Protein AF-A0A9P8RND8-F1 (afdb_monomer_lite)

Structure (mmCIF, N/CA/C/O backbone):
data_AF-A0A9P8RND8-F1
#
_entry.id   AF-A0A9P8RND8-F1
#
loop_
_atom_site.group_PDB
_atom_site.id
_atom_site.type_symbol
_atom_site.label_atom_id
_atom_site.label_alt_id
_atom_site.label_comp_id
_atom_site.label_asym_id
_atom_site.label_entity_id
_atom_site.label_seq_id
_atom_site.pdbx_PDB_ins_code
_atom_site.Cartn_x
_atom_site.Cartn_y
_atom_site.Cartn_z
_atom_site.occupancy
_atom_site.B_iso_or_equiv
_atom_site.auth_seq_id
_atom_site.auth_comp_id
_atom_site.auth_asym_id
_atom_site.auth_atom_id
_atom_site.pdbx_PDB_model_num
ATOM 1 N N . MET A 1 1 ? 2.361 -5.547 -26.116 1.00 40.16 1 MET A N 1
ATOM 2 C CA . MET A 1 1 ? 1.973 -6.907 -25.664 1.00 40.16 1 MET A CA 1
ATOM 3 C C . MET A 1 1 ? 3.181 -7.736 -25.244 1.00 40.16 1 MET A C 1
ATOM 5 O O . MET A 1 1 ? 3.065 -8.453 -24.264 1.00 40.16 1 MET A O 1
ATOM 9 N N . GLU A 1 2 ? 4.334 -7.624 -25.912 1.00 39.03 2 GLU A N 1
ATOM 10 C CA . GLU A 1 2 ? 5.524 -8.427 -25.577 1.00 39.03 2 GLU A CA 1
ATOM 11 C C . GLU A 1 2 ? 6.177 -8.066 -24.222 1.00 39.03 2 GLU A C 1
ATOM 13 O O . GLU A 1 2 ? 6.621 -8.954 -23.497 1.00 39.03 2 GLU A O 1
ATOM 18 N N . GLU A 1 3 ? 6.164 -6.788 -23.818 1.00 50.91 3 GLU A N 1
ATOM 19 C CA . GLU A 1 3 ? 6.659 -6.356 -22.494 1.00 50.91 3 GLU A CA 1
ATOM 20 C C . GLU A 1 3 ? 5.817 -6.893 -21.328 1.00 50.91 3 GLU A C 1
ATOM 22 O O . GLU A 1 3 ? 6.368 -7.287 -20.300 1.00 50.91 3 GLU A O 1
ATOM 27 N N . VAL A 1 4 ? 4.496 -7.004 -21.520 1.00 58.81 4 VAL A N 1
ATOM 28 C CA . VAL A 1 4 ? 3.569 -7.561 -20.520 1.00 58.81 4 VAL A CA 1
ATOM 29 C C . VAL A 1 4 ? 3.911 -9.023 -20.223 1.00 58.81 4 VAL A C 1
ATOM 31 O O . VAL A 1 4 ? 3.942 -9.424 -19.067 1.00 58.81 4 VAL A O 1
ATOM 34 N N . GLY A 1 5 ? 4.289 -9.808 -21.240 1.00 72.31 5 GLY A N 1
ATOM 35 C CA . GLY A 1 5 ? 4.706 -11.200 -21.037 1.00 72.31 5 GLY A CA 1
ATOM 36 C C . GLY A 1 5 ? 5.997 -11.347 -20.220 1.00 72.31 5 GLY A C 1
ATOM 37 O O . GLY A 1 5 ? 6.128 -12.287 -19.434 1.00 72.31 5 GLY A O 1
ATOM 38 N N . LYS A 1 6 ? 6.950 -10.414 -20.369 1.00 80.62 6 LYS A N 1
ATOM 39 C CA . LYS A 1 6 ? 8.232 -10.447 -19.642 1.00 80.62 6 LYS A CA 1
ATOM 40 C C . LYS A 1 6 ? 8.060 -10.052 -18.175 1.00 80.62 6 LYS A C 1
ATOM 42 O O . LYS A 1 6 ? 8.626 -10.718 -17.306 1.00 80.62 6 LYS A O 1
ATOM 47 N N . LEU A 1 7 ? 7.266 -9.016 -17.897 1.00 88.88 7 LEU A N 1
ATOM 48 C CA . LEU A 1 7 ? 6.947 -8.611 -16.527 1.00 88.88 7 LEU A CA 1
ATOM 49 C C . LEU A 1 7 ? 6.128 -9.687 -15.800 1.00 88.88 7 LEU A C 1
ATOM 51 O O . LEU A 1 7 ? 6.480 -10.057 -14.683 1.00 88.88 7 LEU A O 1
ATOM 55 N N . ASP A 1 8 ? 5.110 -10.256 -16.447 1.00 91.00 8 ASP A N 1
ATOM 56 C CA . ASP A 1 8 ? 4.291 -11.328 -15.869 1.00 91.00 8 ASP A CA 1
ATOM 57 C C . ASP A 1 8 ? 5.139 -12.539 -15.468 1.00 91.00 8 ASP A C 1
ATOM 59 O O . ASP A 1 8 ? 4.979 -13.094 -14.378 1.00 91.00 8 ASP A O 1
ATOM 63 N N . LEU A 1 9 ? 6.069 -12.952 -16.336 1.00 92.06 9 LEU A N 1
ATOM 64 C CA . LEU A 1 9 ? 6.964 -14.069 -16.053 1.00 92.06 9 LEU A CA 1
ATOM 65 C C . LEU A 1 9 ? 7.898 -13.763 -14.879 1.00 92.06 9 LEU A C 1
ATOM 67 O O . LEU A 1 9 ? 8.128 -14.643 -14.046 1.00 92.06 9 LEU A O 1
ATOM 71 N N . TYR A 1 10 ? 8.418 -12.535 -14.807 1.00 93.56 10 TYR A N 1
ATOM 72 C CA . TYR A 1 10 ? 9.229 -12.071 -13.684 1.00 93.56 10 TYR A CA 1
ATOM 73 C C . TYR A 1 10 ? 8.437 -12.135 -12.376 1.00 93.56 10 TYR A C 1
ATOM 75 O O . TYR A 1 10 ? 8.839 -12.848 -11.459 1.00 93.56 10 TYR A O 1
ATOM 83 N N . LEU A 1 11 ? 7.275 -11.476 -12.317 1.00 95.25 11 LEU A N 1
ATOM 84 C CA . LEU A 1 11 ? 6.427 -11.430 -11.125 1.00 95.25 11 LEU A CA 1
ATOM 85 C C . LEU A 1 11 ? 5.995 -12.830 -10.689 1.00 95.25 11 LEU A C 1
ATOM 87 O O . LEU A 1 11 ? 6.117 -13.179 -9.518 1.00 95.25 11 LEU A O 1
ATOM 91 N N . ARG A 1 12 ? 5.568 -13.674 -11.635 1.00 94.62 12 ARG A N 1
ATOM 92 C CA . ARG A 1 12 ? 5.154 -15.052 -11.353 1.00 94.62 12 ARG A CA 1
ATOM 93 C C . ARG A 1 12 ? 6.295 -15.886 -10.771 1.00 94.62 12 ARG A C 1
ATOM 95 O O . ARG A 1 12 ? 6.061 -16.649 -9.837 1.00 94.62 12 ARG A O 1
ATOM 102 N N . ARG A 1 13 ? 7.514 -15.775 -11.314 1.00 94.00 13 ARG A N 1
ATOM 103 C CA . ARG A 1 13 ? 8.692 -16.501 -10.803 1.00 94.00 13 ARG A CA 1
ATOM 104 C C . ARG A 1 13 ? 9.105 -15.986 -9.430 1.00 94.00 13 ARG A C 1
ATOM 106 O O . ARG A 1 13 ? 9.268 -16.795 -8.522 1.00 94.00 13 ARG A O 1
ATOM 113 N N . SER A 1 14 ? 9.219 -14.670 -9.273 1.00 95.12 14 SER A N 1
ATOM 114 C CA . SER A 1 14 ? 9.580 -14.031 -8.007 1.00 95.12 14 SER A CA 1
ATOM 115 C C . SER A 1 14 ? 8.581 -14.391 -6.911 1.00 95.12 14 SER A C 1
ATOM 117 O O . SER A 1 14 ? 8.977 -14.896 -5.864 1.00 95.12 14 SER A O 1
ATOM 119 N N . PHE A 1 15 ? 7.280 -14.250 -7.172 1.00 96.00 15 PHE A N 1
ATOM 120 C CA . PHE A 1 15 ? 6.248 -14.583 -6.197 1.00 96.00 15 PHE A CA 1
ATOM 121 C C . PHE A 1 15 ? 6.209 -16.082 -5.876 1.00 96.00 15 PHE A C 1
ATOM 123 O O . PHE A 1 15 ? 6.135 -16.448 -4.708 1.00 96.00 15 PHE A O 1
ATOM 130 N N . SER A 1 16 ? 6.349 -16.964 -6.873 1.00 94.06 16 SER A N 1
ATOM 131 C CA . SER A 1 16 ? 6.461 -18.416 -6.650 1.00 94.06 16 SER A CA 1
ATOM 132 C C . SER A 1 16 ? 7.637 -18.772 -5.731 1.00 94.06 16 SER A C 1
ATOM 134 O O . SER A 1 16 ? 7.482 -19.560 -4.798 1.00 94.06 16 SER A O 1
ATOM 136 N N . LEU A 1 17 ? 8.803 -18.150 -5.935 1.00 93.50 17 LEU A N 1
ATOM 137 C CA . LEU A 1 17 ? 9.964 -18.331 -5.061 1.00 93.50 17 LEU A CA 1
ATOM 138 C C . LEU A 1 17 ? 9.707 -17.802 -3.650 1.00 93.50 17 LEU A C 1
ATOM 140 O O . LEU A 1 17 ? 10.094 -18.466 -2.691 1.00 93.50 17 LEU A O 1
ATOM 144 N N . ILE A 1 18 ? 9.013 -16.667 -3.510 1.00 94.25 18 ILE A N 1
ATOM 145 C CA . ILE A 1 18 ? 8.622 -16.138 -2.199 1.00 94.25 18 ILE A CA 1
ATOM 146 C C . ILE A 1 18 ? 7.768 -17.165 -1.445 1.00 94.25 18 ILE A C 1
ATOM 148 O O . ILE A 1 18 ? 8.071 -17.498 -0.298 1.00 94.25 18 ILE A O 1
ATOM 152 N N . GLN A 1 19 ? 6.760 -17.732 -2.116 1.00 91.19 19 GLN A N 1
ATOM 153 C CA . GLN A 1 19 ? 5.877 -18.742 -1.530 1.00 91.19 19 GLN A CA 1
ATOM 154 C C . GLN A 1 19 ? 6.627 -20.015 -1.123 1.00 91.19 19 GLN A C 1
ATOM 156 O O . GLN A 1 19 ? 6.417 -20.523 -0.027 1.00 91.19 19 GLN A O 1
ATOM 161 N N . ARG A 1 20 ? 7.528 -20.515 -1.975 1.00 89.38 20 ARG A N 1
ATOM 162 C CA . ARG A 1 20 ? 8.243 -21.778 -1.729 1.00 89.38 20 ARG A CA 1
ATOM 163 C C . ARG A 1 20 ? 9.379 -21.650 -0.722 1.00 89.38 20 ARG A C 1
ATOM 165 O O . ARG A 1 20 ? 9.679 -22.617 -0.030 1.00 89.38 20 ARG A O 1
ATOM 172 N N . ARG A 1 21 ? 10.062 -20.501 -0.682 1.00 89.94 21 ARG A N 1
ATOM 173 C CA . ARG A 1 21 ? 11.278 -20.325 0.124 1.00 89.94 21 ARG A CA 1
ATOM 174 C C . ARG A 1 21 ? 11.005 -19.736 1.497 1.00 89.94 21 ARG A C 1
ATOM 176 O O . ARG A 1 21 ? 11.613 -20.195 2.457 1.00 89.94 21 ARG A O 1
ATOM 183 N N . PHE A 1 22 ? 10.147 -18.721 1.572 1.00 89.56 22 PHE A N 1
ATOM 184 C CA . PHE A 1 22 ? 9.835 -18.042 2.831 1.00 89.56 22 PHE A CA 1
ATOM 185 C C . PHE A 1 22 ? 8.552 -18.561 3.469 1.00 89.56 22 PHE A C 1
ATOM 187 O O . PHE A 1 22 ? 8.406 -18.430 4.677 1.00 89.56 22 PHE A O 1
ATOM 194 N N . TYR A 1 23 ? 7.652 -19.150 2.673 1.00 89.69 23 TYR A N 1
ATOM 195 C CA . TYR A 1 23 ? 6.396 -19.735 3.142 1.00 89.69 23 TYR A CA 1
ATOM 196 C C . TYR A 1 23 ? 5.621 -18.813 4.105 1.00 89.69 23 TYR A C 1
ATOM 198 O O . TYR A 1 23 ? 5.335 -19.194 5.239 1.00 89.69 23 TYR A O 1
ATOM 206 N N . PRO A 1 24 ? 5.308 -17.570 3.690 1.00 91.56 24 PRO A N 1
ATOM 207 C CA . PRO A 1 24 ? 4.728 -16.587 4.596 1.00 91.56 24 PRO A CA 1
ATOM 208 C C . PRO A 1 24 ? 3.335 -17.016 5.070 1.00 91.56 24 PRO A C 1
ATOM 210 O O . PRO A 1 24 ? 2.528 -17.519 4.275 1.00 91.56 24 PRO A O 1
ATOM 213 N N . ASP A 1 25 ? 3.037 -16.756 6.344 1.00 90.31 25 ASP A N 1
ATOM 214 C CA . ASP A 1 25 ? 1.708 -16.965 6.929 1.00 90.31 25 ASP A CA 1
ATOM 215 C C . ASP A 1 25 ? 0.696 -15.942 6.408 1.00 90.31 25 ASP A C 1
ATOM 217 O O . ASP A 1 25 ? -0.482 -16.248 6.242 1.00 90.31 25 ASP A O 1
ATOM 221 N N . THR A 1 26 ? 1.127 -14.711 6.124 1.00 93.94 26 THR A N 1
ATOM 222 C CA . THR A 1 26 ? 0.271 -13.685 5.520 1.00 93.94 26 THR A CA 1
ATOM 223 C C . THR A 1 26 ? 1.032 -12.841 4.504 1.00 93.94 26 THR A C 1
ATOM 225 O O . THR A 1 26 ? 2.199 -12.517 4.708 1.00 93.94 26 THR A O 1
ATOM 228 N N . VAL A 1 27 ? 0.366 -12.481 3.406 1.00 96.25 27 VAL A N 1
ATOM 229 C CA . VAL A 1 27 ? 0.853 -11.523 2.403 1.00 96.25 27 VAL A CA 1
ATOM 230 C C . VAL A 1 27 ? -0.148 -10.380 2.279 1.00 96.25 27 VAL A C 1
ATOM 232 O O . VAL A 1 27 ? -1.317 -10.629 1.988 1.00 96.25 27 VAL A O 1
ATOM 235 N N . TYR A 1 28 ? 0.327 -9.147 2.453 1.00 97.31 28 TYR A N 1
ATOM 236 C CA . TYR A 1 28 ? -0.417 -7.922 2.154 1.00 97.31 28 TYR A CA 1
ATOM 237 C C . TYR A 1 28 ? 0.102 -7.278 0.870 1.00 97.31 28 TYR A C 1
ATOM 239 O O . TYR A 1 28 ? 1.312 -7.209 0.655 1.00 97.31 28 TYR A O 1
ATOM 247 N N . PHE A 1 29 ? -0.817 -6.774 0.052 1.00 97.94 29 PHE A N 1
ATOM 248 C CA . PHE A 1 29 ? -0.529 -5.816 -1.012 1.00 97.94 29 PHE A CA 1
ATOM 249 C C . PHE A 1 29 ? -0.941 -4.423 -0.534 1.00 97.94 29 PHE A C 1
ATOM 251 O O . PHE A 1 29 ? -2.002 -4.278 0.073 1.00 97.94 29 PHE A O 1
ATOM 258 N N . LEU A 1 30 ? -0.104 -3.420 -0.795 1.00 97.62 30 LEU A N 1
ATOM 259 C CA . LEU A 1 30 ? -0.298 -2.043 -0.330 1.00 97.62 30 LEU A CA 1
ATOM 260 C C . LEU A 1 30 ? -0.742 -1.123 -1.475 1.00 97.62 30 LEU A C 1
ATOM 262 O O . LEU A 1 30 ? -0.163 -0.060 -1.669 1.00 97.62 30 LEU A O 1
ATOM 266 N N . GLY A 1 31 ? -1.743 -1.556 -2.242 1.00 96.75 31 GLY A N 1
ATOM 267 C CA . GLY A 1 31 ? -2.269 -0.826 -3.396 1.00 96.75 31 GLY A CA 1
ATOM 268 C C . GLY A 1 31 ? -1.477 -1.001 -4.689 1.00 96.75 31 GLY A C 1
ATOM 269 O O . GLY A 1 31 ? -0.541 -1.800 -4.769 1.00 96.75 31 GLY A O 1
ATOM 270 N N . ASP A 1 32 ? -1.930 -0.271 -5.705 1.00 96.56 32 ASP A N 1
ATOM 271 C CA . ASP A 1 32 ? -1.440 -0.257 -7.084 1.00 96.56 32 ASP A CA 1
ATOM 272 C C . ASP A 1 32 ? -1.267 -1.649 -7.684 1.00 96.56 32 ASP A C 1
ATOM 274 O O . ASP A 1 32 ? -0.232 -2.038 -8.236 1.00 96.56 32 ASP A O 1
ATOM 278 N N . LEU A 1 33 ? -2.348 -2.422 -7.599 1.00 95.81 33 LEU A N 1
ATOM 279 C CA . LEU A 1 33 ? -2.425 -3.744 -8.213 1.00 95.81 33 LEU A CA 1
ATOM 280 C C . LEU A 1 33 ? -2.452 -3.644 -9.743 1.00 95.81 33 LEU A C 1
ATOM 282 O O . LEU A 1 33 ? -1.993 -4.556 -10.444 1.00 95.81 33 LEU A O 1
ATOM 286 N N . PHE A 1 34 ? -2.984 -2.536 -10.262 1.00 93.94 34 PHE A N 1
ATOM 287 C CA . PHE A 1 34 ? -3.056 -2.216 -11.681 1.00 93.94 34 PHE A CA 1
ATOM 288 C C . PHE A 1 34 ? -2.508 -0.822 -11.953 1.00 93.94 34 PHE A C 1
ATOM 290 O O . PHE A 1 34 ? -2.951 0.123 -11.331 1.00 93.94 34 PHE A O 1
ATOM 297 N N . ASP A 1 35 ? -1.692 -0.665 -12.997 1.00 88.56 35 ASP A N 1
ATOM 298 C CA . ASP A 1 35 ? -1.199 0.649 -13.454 1.00 88.56 35 ASP A CA 1
ATOM 299 C C . ASP A 1 35 ? -2.301 1.541 -14.080 1.00 88.56 35 ASP A C 1
ATOM 301 O O . ASP A 1 35 ? -2.174 2.758 -14.168 1.00 88.56 35 ASP A O 1
ATOM 305 N N . GLY A 1 36 ? -3.414 0.947 -14.526 1.00 88.69 36 GLY A N 1
ATOM 306 C CA . GLY A 1 36 ? -4.517 1.662 -15.182 1.00 88.69 36 GLY A CA 1
ATOM 307 C C . GLY A 1 36 ? -5.900 1.328 -14.632 1.00 88.69 36 GLY A C 1
ATOM 308 O O . GLY A 1 36 ? -6.888 1.562 -15.327 1.00 88.69 36 GLY A O 1
ATOM 309 N N . GLY A 1 37 ? -5.991 0.757 -13.427 1.00 92.31 37 GLY A N 1
ATOM 310 C CA . GLY A 1 37 ? -7.252 0.305 -12.828 1.00 92.31 37 GLY A CA 1
ATOM 311 C C . GLY A 1 37 ? -8.334 1.389 -12.801 1.00 92.31 37 GLY A C 1
ATOM 312 O O . GLY A 1 37 ? -9.483 1.110 -13.166 1.00 92.31 37 GLY A O 1
ATOM 313 N N . ARG A 1 38 ? -7.936 2.633 -12.498 1.00 94.12 38 ARG A N 1
ATOM 314 C CA . ARG A 1 38 ? -8.810 3.817 -12.487 1.00 94.12 38 ARG A CA 1
ATOM 315 C C . ARG A 1 38 ? -9.301 4.254 -13.868 1.00 94.12 38 ARG A C 1
ATOM 317 O O . ARG A 1 38 ? -10.372 4.841 -14.001 1.00 94.12 38 ARG A O 1
ATOM 324 N N . GLU A 1 39 ? -8.517 3.959 -14.902 1.00 93.75 39 GLU A N 1
ATOM 325 C CA . GLU A 1 39 ? -8.725 4.458 -16.262 1.00 93.75 39 GLU A CA 1
ATOM 326 C C . GLU A 1 39 ? -9.682 3.574 -17.069 1.00 93.75 39 GLU A C 1
ATOM 328 O O . GLU A 1 39 ? -10.211 3.987 -18.101 1.00 93.75 39 GLU A O 1
ATOM 333 N N . TRP A 1 40 ? -9.892 2.322 -16.655 1.00 94.50 40 TRP A N 1
ATOM 334 C CA . TRP A 1 40 ? -10.695 1.369 -17.420 1.00 94.50 40 TRP A CA 1
ATOM 335 C C . TRP A 1 40 ? -12.162 1.431 -17.007 1.00 94.50 40 TRP A C 1
ATOM 337 O O . TRP A 1 40 ? -12.522 1.097 -15.873 1.00 94.50 40 TRP A O 1
ATOM 347 N N . ALA A 1 41 ? -13.007 1.801 -17.971 1.00 90.69 41 ALA A N 1
ATOM 348 C CA . ALA A 1 41 ? -14.443 1.999 -17.800 1.00 90.69 41 ALA A CA 1
ATOM 349 C C . ALA A 1 41 ? -15.146 0.796 -17.141 1.00 90.69 41 ALA A C 1
ATOM 351 O O . ALA A 1 41 ? -14.725 -0.357 -17.285 1.00 90.69 41 ALA A O 1
ATOM 352 N N . THR A 1 42 ? -16.227 1.071 -16.418 1.00 92.56 42 THR A N 1
ATOM 353 C CA . THR A 1 42 ? -17.148 0.055 -15.879 1.00 92.56 42 THR A CA 1
ATOM 354 C C . THR A 1 42 ? -18.385 -0.043 -16.776 1.00 92.56 42 THR A C 1
ATOM 356 O O . THR A 1 42 ? -18.441 0.597 -17.826 1.00 92.56 42 THR A O 1
ATOM 359 N N . TYR A 1 43 ? -19.395 -0.821 -16.381 1.00 89.00 43 TYR A N 1
ATOM 360 C CA . TYR A 1 43 ? -20.690 -0.802 -17.066 1.00 89.00 43 TYR A CA 1
ATOM 361 C C . TYR A 1 43 ? -21.401 0.562 -16.951 1.00 89.00 43 TYR A C 1
ATOM 363 O O . TYR A 1 43 ? -22.197 0.925 -17.813 1.00 89.00 43 TYR A O 1
ATOM 371 N N . THR A 1 44 ? -21.111 1.328 -15.894 1.00 91.50 44 THR A N 1
ATOM 372 C CA . THR A 1 44 ? -21.807 2.578 -15.544 1.00 91.50 44 THR A CA 1
ATOM 373 C C . THR A 1 44 ? -20.913 3.817 -15.597 1.00 91.50 44 THR A C 1
ATOM 375 O O . THR A 1 44 ? -21.382 4.920 -15.329 1.00 91.50 44 THR A O 1
ATOM 378 N N . SER A 1 45 ? -19.636 3.669 -15.952 1.00 92.31 45 SER A N 1
ATOM 379 C CA . SER A 1 45 ? -18.670 4.767 -15.977 1.00 92.31 45 SER A CA 1
ATOM 380 C C . SER A 1 45 ? -17.792 4.731 -17.220 1.00 92.31 45 SER A C 1
ATOM 382 O O . SER A 1 45 ? -17.605 3.683 -17.832 1.00 92.31 45 SER A O 1
ATOM 384 N N . VAL A 1 46 ? -17.233 5.881 -17.595 1.00 90.81 46 VAL A N 1
ATOM 385 C CA . VAL A 1 46 ? -16.358 6.035 -18.763 1.00 90.81 46 VAL A CA 1
ATOM 386 C C . VAL A 1 46 ? -15.098 6.767 -18.334 1.00 90.81 46 VAL A C 1
ATOM 388 O O . VAL A 1 46 ? -15.168 7.712 -17.555 1.00 90.81 46 VAL A O 1
ATOM 391 N N . SER A 1 47 ? -13.952 6.368 -18.890 1.00 91.56 47 SER A N 1
ATOM 392 C CA . SER A 1 47 ? -12.696 7.087 -18.680 1.00 91.56 47 SER A CA 1
ATOM 393 C C . SER A 1 47 ? -12.836 8.587 -18.990 1.00 91.56 47 SER A C 1
ATOM 395 O O . SER A 1 47 ? -13.261 8.928 -20.110 1.00 91.56 47 SER A O 1
ATOM 397 N N . PRO A 1 48 ? -12.409 9.484 -18.081 1.00 86.62 48 PRO A N 1
ATOM 398 C CA . PRO A 1 48 ? -12.335 10.912 -18.373 1.00 86.62 48 PRO A CA 1
ATOM 399 C C . PRO A 1 48 ? -11.314 11.190 -19.487 1.00 86.62 48 PRO A C 1
ATOM 401 O O . PRO A 1 48 ? -11.531 12.030 -20.365 1.00 86.62 48 PRO A O 1
ATOM 404 N N . GLU A 1 49 ? -10.230 10.416 -19.535 1.00 88.94 49 GLU A N 1
ATOM 405 C CA . GLU A 1 49 ? -9.181 10.570 -20.531 1.00 88.94 49 GLU A CA 1
ATOM 406 C C . GLU A 1 49 ? -9.524 9.876 -21.854 1.00 88.94 49 GLU A C 1
ATOM 408 O O . GLU A 1 49 ? -9.765 8.663 -21.916 1.00 88.94 49 GLU A O 1
ATOM 413 N N . LYS A 1 50 ? -9.454 10.636 -22.957 1.00 91.81 50 LYS A N 1
ATOM 414 C CA . LYS A 1 50 ? -9.752 10.156 -24.321 1.00 91.81 50 LYS A CA 1
ATOM 415 C C . LYS A 1 50 ? -8.940 8.915 -24.710 1.00 91.81 50 LYS A C 1
ATOM 417 O O . LYS A 1 50 ? -9.488 8.013 -25.339 1.00 91.81 50 LYS A O 1
ATOM 422 N N . ARG A 1 51 ? -7.661 8.845 -24.314 1.00 93.25 51 ARG A N 1
ATOM 423 C CA . ARG A 1 51 ? -6.753 7.726 -24.637 1.00 93.25 51 ARG A CA 1
ATOM 424 C C . ARG A 1 51 ? -7.213 6.384 -24.060 1.00 93.25 51 ARG A C 1
ATOM 426 O O . ARG A 1 51 ? -6.916 5.346 -24.653 1.00 93.25 51 ARG A O 1
ATOM 433 N N . TYR A 1 52 ? -7.956 6.400 -22.951 1.00 92.88 52 TYR A N 1
ATOM 434 C CA . TYR A 1 52 ? -8.387 5.183 -22.266 1.00 92.88 52 TYR A CA 1
ATOM 435 C C . TYR A 1 52 ? -9.843 4.793 -22.527 1.00 92.88 52 TYR A C 1
ATOM 437 O O . TYR A 1 52 ? -10.230 3.683 -22.184 1.00 92.88 52 TYR A O 1
ATOM 445 N N . LYS A 1 53 ? -10.627 5.609 -23.248 1.00 92.75 53 LYS A N 1
ATOM 446 C CA . LYS A 1 53 ? -12.034 5.298 -23.586 1.00 92.75 53 LYS A CA 1
ATOM 447 C C . LYS A 1 53 ? -12.238 3.980 -24.343 1.00 92.75 53 LYS A C 1
ATOM 449 O O . LYS A 1 53 ? -13.335 3.435 -24.332 1.00 92.75 53 LYS A O 1
ATOM 454 N N . ARG A 1 54 ? -11.194 3.456 -24.996 1.00 92.69 54 ARG A N 1
ATOM 455 C CA . ARG A 1 54 ? -11.216 2.143 -25.668 1.00 92.69 54 ARG A CA 1
ATOM 456 C C . ARG A 1 54 ? -11.155 0.949 -24.705 1.00 92.69 54 ARG A C 1
ATOM 458 O O . ARG A 1 54 ? -11.396 -0.178 -25.128 1.00 92.69 54 ARG A O 1
ATOM 465 N N . TYR A 1 55 ? -10.777 1.173 -23.449 1.00 93.69 55 TYR A N 1
ATOM 466 C CA . TYR A 1 55 ? -10.667 0.145 -22.423 1.00 93.69 55 TYR A CA 1
ATOM 467 C C . TYR A 1 55 ? -11.877 0.222 -21.497 1.00 93.69 55 TYR A C 1
ATOM 469 O O . TYR A 1 55 ? -12.161 1.262 -20.909 1.00 93.69 55 TYR A O 1
ATOM 477 N N . GLY A 1 56 ? -12.579 -0.897 -21.360 1.00 92.94 56 GLY A N 1
ATOM 478 C CA . GLY A 1 56 ? -13.721 -1.010 -20.460 1.00 92.94 56 GLY A CA 1
ATOM 479 C C . GLY A 1 56 ? -13.670 -2.270 -19.621 1.00 92.94 56 GLY A C 1
ATOM 480 O O . GLY A 1 56 ? -12.624 -2.906 -19.491 1.00 92.94 56 GLY A O 1
ATOM 481 N N . GLU A 1 57 ? -14.823 -2.660 -19.096 1.00 93.44 57 GLU A N 1
ATOM 482 C CA . GLU A 1 57 ? -14.942 -3.717 -18.095 1.00 93.44 57 GLU A CA 1
ATOM 483 C C . GLU A 1 57 ? -14.302 -5.039 -18.534 1.00 93.44 57 GLU A C 1
ATOM 485 O O . GLU A 1 57 ? -13.542 -5.641 -17.784 1.00 93.44 57 GLU A O 1
ATOM 490 N N . LYS A 1 58 ? -14.502 -5.453 -19.792 1.00 94.62 58 LYS A N 1
ATOM 491 C CA . LYS A 1 58 ? -13.873 -6.670 -20.341 1.00 94.62 58 LYS A CA 1
ATOM 492 C C . LYS A 1 58 ? -12.345 -6.626 -20.302 1.00 94.62 58 LYS A C 1
ATOM 494 O O . LYS A 1 58 ? -11.705 -7.666 -20.161 1.00 94.62 58 LYS A O 1
ATOM 499 N N . PHE A 1 59 ? -11.753 -5.444 -20.482 1.00 95.25 59 PHE A N 1
ATOM 500 C CA . PHE A 1 59 ? -10.310 -5.278 -20.364 1.00 95.25 59 PHE A CA 1
ATOM 501 C C . PHE A 1 59 ? -9.891 -5.435 -18.904 1.00 95.25 59 PHE A C 1
ATOM 503 O O . PHE A 1 59 ? -9.041 -6.273 -18.624 1.00 95.25 59 PHE A O 1
ATOM 510 N N . TRP A 1 60 ? -10.558 -4.729 -17.988 1.00 95.56 60 TRP A N 1
ATOM 511 C CA . TRP A 1 60 ? -10.293 -4.834 -16.553 1.00 95.56 60 TRP A CA 1
ATOM 512 C C . TRP A 1 60 ? -10.422 -6.279 -16.042 1.00 95.56 60 TRP A C 1
ATOM 514 O O . TRP A 1 60 ? -9.510 -6.770 -15.391 1.00 95.56 60 TRP A O 1
ATOM 524 N N . LEU A 1 61 ? -11.471 -7.020 -16.424 1.00 96.25 61 LEU A N 1
ATOM 525 C CA . LEU A 1 61 ? -11.667 -8.423 -16.020 1.00 96.25 61 LEU A CA 1
ATOM 526 C C . LEU A 1 61 ? -10.543 -9.351 -16.497 1.00 96.25 61 LEU A C 1
ATOM 528 O O . LEU A 1 61 ? -10.162 -10.294 -15.801 1.00 96.25 61 LEU A O 1
ATOM 532 N N . ARG A 1 62 ? -9.986 -9.092 -17.684 1.00 96.25 62 ARG A N 1
ATOM 533 C CA . ARG A 1 62 ? -8.829 -9.839 -18.187 1.00 96.25 62 ARG A CA 1
ATOM 534 C C . ARG A 1 62 ? -7.573 -9.538 -17.372 1.00 96.25 62 ARG A C 1
ATOM 536 O O . ARG A 1 62 ? -6.818 -10.471 -17.096 1.00 96.25 62 ARG A O 1
ATOM 543 N N . GLU A 1 63 ? -7.370 -8.282 -16.982 1.00 95.38 63 GLU A N 1
ATOM 544 C CA . GLU A 1 63 ? -6.257 -7.876 -16.121 1.00 95.38 63 GLU A CA 1
ATOM 545 C C . GLU A 1 63 ? -6.422 -8.411 -14.693 1.00 95.38 63 GLU A C 1
ATOM 547 O O . GLU A 1 63 ? -5.464 -8.933 -14.128 1.00 95.38 63 GLU A O 1
ATOM 552 N N . TYR A 1 64 ? -7.639 -8.425 -14.146 1.00 96.75 64 TYR A N 1
ATOM 553 C CA . TYR A 1 64 ? -7.953 -9.119 -12.896 1.00 96.75 64 TYR A CA 1
ATOM 554 C C . TYR A 1 64 ? -7.613 -10.612 -12.991 1.00 96.75 64 TYR A C 1
ATOM 556 O O . TYR A 1 64 ? -6.872 -11.146 -12.169 1.00 96.75 64 TYR A O 1
ATOM 564 N N . GLY A 1 65 ? -8.039 -11.287 -14.065 1.00 96.88 65 GLY A N 1
ATOM 565 C CA . GLY A 1 65 ? -7.657 -12.678 -14.310 1.00 96.88 65 GLY A CA 1
ATOM 566 C C . GLY A 1 65 ? -6.138 -12.871 -14.436 1.00 96.88 65 GLY A C 1
ATOM 567 O O . GLY A 1 65 ? -5.613 -13.909 -14.028 1.00 96.88 65 GLY A O 1
ATOM 568 N N . ARG A 1 66 ? -5.409 -11.887 -14.984 1.00 95.31 66 ARG A N 1
ATOM 569 C CA . ARG A 1 66 ? -3.936 -11.878 -15.040 1.00 95.31 66 ARG A CA 1
ATOM 570 C C . ARG A 1 66 ? -3.341 -11.801 -13.636 1.00 95.31 66 ARG A C 1
ATOM 572 O O . ARG A 1 66 ? -2.506 -12.641 -13.305 1.00 95.31 66 ARG A O 1
ATOM 579 N N . PHE A 1 67 ? -3.827 -10.880 -12.805 1.00 96.31 67 PHE A N 1
ATOM 580 C CA . PHE A 1 67 ? -3.445 -10.752 -11.400 1.00 96.31 67 PHE A CA 1
ATOM 581 C C . PHE A 1 67 ? -3.670 -12.066 -10.635 1.00 96.31 67 PHE A C 1
ATOM 583 O O . PHE A 1 67 ? -2.744 -12.583 -10.006 1.00 96.31 67 PHE A O 1
ATOM 590 N N . CYS A 1 68 ? -4.853 -12.679 -10.764 1.00 96.19 68 CYS A N 1
ATOM 591 C CA . CYS A 1 68 ? -5.160 -13.950 -10.105 1.00 96.19 68 CYS A CA 1
ATOM 592 C C . CYS A 1 68 ? -4.179 -15.063 -10.500 1.00 96.19 68 CYS A C 1
ATOM 594 O O . CYS A 1 68 ? -3.695 -15.786 -9.631 1.00 96.19 68 CYS A O 1
ATOM 596 N N . ARG A 1 69 ? -3.822 -15.180 -11.786 1.00 94.94 69 ARG A N 1
ATOM 597 C CA . ARG A 1 69 ? -2.862 -16.198 -12.255 1.00 94.94 69 ARG A CA 1
ATOM 598 C C . ARG A 1 69 ? -1.448 -16.000 -11.705 1.00 94.94 69 ARG A C 1
ATOM 600 O O . ARG A 1 69 ? -0.733 -16.983 -11.483 1.00 94.94 69 ARG A O 1
ATOM 607 N N . ILE A 1 70 ? -1.031 -14.748 -11.522 1.00 94.75 70 ILE A N 1
ATOM 608 C CA . ILE A 1 70 ? 0.305 -14.397 -11.024 1.00 94.75 70 ILE A CA 1
ATOM 609 C C . ILE A 1 70 ? 0.387 -14.582 -9.508 1.00 94.75 70 ILE A C 1
ATOM 611 O O . ILE A 1 70 ? 1.368 -15.148 -9.030 1.00 94.75 70 ILE A O 1
ATOM 615 N N . PHE A 1 71 ? -0.632 -14.153 -8.761 1.00 95.81 71 PHE A N 1
ATOM 616 C CA . PHE A 1 71 ? -0.577 -14.106 -7.299 1.00 95.81 71 PHE A CA 1
ATOM 617 C C . PHE A 1 71 ? -1.455 -15.173 -6.639 1.00 95.81 71 PHE A C 1
ATOM 619 O O . PHE A 1 71 ? -0.933 -16.051 -5.956 1.00 95.81 71 PHE A O 1
ATOM 626 N N . PHE A 1 72 ? -2.769 -15.176 -6.867 1.00 94.00 72 PHE A N 1
ATOM 627 C CA . PHE A 1 72 ? -3.697 -16.073 -6.155 1.00 94.00 72 PHE A CA 1
ATOM 628 C C . PHE A 1 72 ? -3.512 -17.555 -6.503 1.00 94.00 72 PHE A C 1
ATOM 630 O O . PHE A 1 72 ? -3.502 -18.413 -5.619 1.00 94.00 72 PHE A O 1
ATOM 637 N N . ASP A 1 73 ? -3.290 -17.879 -7.774 1.00 92.38 73 ASP A N 1
ATOM 638 C CA . ASP A 1 73 ? -3.019 -19.254 -8.191 1.00 92.38 73 ASP A CA 1
ATOM 639 C C . ASP A 1 73 ? -1.677 -19.744 -7.649 1.00 92.38 73 ASP A C 1
ATOM 641 O O . ASP A 1 73 ? -1.545 -20.904 -7.265 1.00 92.38 73 ASP A O 1
ATOM 645 N N . ARG A 1 74 ? -0.660 -18.877 -7.607 1.00 90.94 74 ARG A N 1
ATOM 646 C CA . ARG A 1 74 ? 0.655 -19.225 -7.054 1.00 90.94 74 ARG A CA 1
ATOM 647 C C . ARG A 1 74 ? 0.589 -19.397 -5.539 1.00 90.94 74 ARG A C 1
ATOM 649 O O . ARG A 1 74 ? 1.147 -20.360 -5.031 1.00 90.94 74 ARG A O 1
ATOM 656 N N . TRP A 1 75 ? -0.149 -18.539 -4.839 1.00 90.38 75 TRP A N 1
ATOM 657 C CA . TRP A 1 75 ? -0.430 -18.674 -3.410 1.00 90.38 75 TRP A CA 1
ATOM 658 C C . TRP A 1 75 ? -1.021 -20.049 -3.068 1.00 90.38 75 TRP A C 1
ATOM 660 O O . TRP A 1 75 ? -0.518 -20.729 -2.173 1.00 90.38 75 TRP A O 1
ATOM 670 N N . ARG A 1 76 ? -2.034 -20.484 -3.832 1.00 87.06 76 ARG A N 1
ATOM 671 C CA . ARG A 1 76 ? -2.699 -21.784 -3.658 1.00 87.06 76 ARG A CA 1
ATOM 672 C C . ARG A 1 76 ? -1.801 -22.969 -4.024 1.00 87.06 76 ARG A C 1
ATOM 674 O O . ARG A 1 76 ? -1.770 -23.956 -3.300 1.00 87.06 76 ARG A O 1
ATOM 681 N N . ASN A 1 77 ? -1.087 -22.880 -5.146 1.00 85.19 77 ASN A N 1
ATOM 682 C CA . ASN A 1 77 ? -0.376 -24.028 -5.718 1.00 85.19 77 ASN A CA 1
ATOM 683 C C . ASN A 1 77 ? 1.044 -24.209 -5.165 1.00 85.19 77 ASN A C 1
ATOM 685 O O . ASN A 1 77 ? 1.495 -25.334 -4.981 1.00 85.19 77 ASN A O 1
ATOM 689 N N . ASP A 1 78 ? 1.768 -23.114 -4.932 1.00 83.75 78 ASP A N 1
ATOM 690 C CA . ASP A 1 78 ? 3.178 -23.150 -4.524 1.00 83.75 78 ASP A CA 1
ATOM 691 C C . ASP A 1 78 ? 3.352 -23.041 -3.003 1.00 83.75 78 ASP A C 1
ATOM 693 O O . ASP A 1 78 ? 4.421 -23.333 -2.473 1.00 83.75 78 ASP A O 1
ATOM 697 N N . GLY A 1 79 ? 2.294 -22.638 -2.303 1.00 67.12 79 GLY A N 1
ATOM 698 C CA . GLY A 1 79 ? 2.247 -22.423 -0.867 1.00 67.12 79 GLY A CA 1
ATOM 699 C C . GLY A 1 79 ? 1.912 -23.662 -0.033 1.00 67.12 79 GLY A C 1
ATOM 700 O O . GLY A 1 79 ? 1.218 -23.529 0.969 1.00 67.12 79 GLY A O 1
ATOM 701 N N . GLY A 1 80 ? 2.387 -24.848 -0.433 1.00 59.16 80 GLY A N 1
ATOM 702 C CA . GLY A 1 80 ? 2.391 -26.057 0.413 1.00 59.16 80 GLY A CA 1
ATOM 703 C C . GLY A 1 80 ? 1.171 -26.976 0.335 1.00 59.16 80 GLY A C 1
ATOM 704 O O . GLY A 1 80 ? 1.225 -28.070 0.884 1.00 59.16 80 GLY A O 1
ATOM 705 N N . GLY A 1 81 ? 0.115 -26.621 -0.405 1.00 50.78 81 GLY A N 1
ATOM 706 C CA . GLY A 1 81 ? -1.059 -27.492 -0.600 1.00 50.78 81 GLY A CA 1
ATOM 707 C C . GLY A 1 81 ? -0.827 -28.721 -1.499 1.00 50.78 81 GLY A C 1
ATOM 708 O O . GLY A 1 81 ? -1.738 -29.521 -1.680 1.00 50.78 81 GLY A O 1
ATOM 709 N N . GLY A 1 82 ? 0.369 -28.864 -2.087 1.00 44.06 82 GLY A N 1
ATOM 710 C CA . GLY A 1 82 ? 0.723 -29.936 -3.032 1.00 44.06 82 GLY A CA 1
ATOM 711 C C . GLY A 1 82 ? 1.507 -31.112 -2.437 1.00 44.06 82 GLY A C 1
ATOM 712 O O . GLY A 1 82 ? 1.760 -32.092 -3.131 1.00 44.06 82 GLY A O 1
ATOM 713 N N . SER A 1 83 ? 1.890 -31.044 -1.165 1.00 40.22 83 SER A N 1
ATOM 714 C CA . SER A 1 83 ? 2.468 -32.166 -0.421 1.00 40.22 83 SER A CA 1
ATOM 715 C C . SER A 1 83 ? 1.541 -32.436 0.747 1.00 40.22 83 SER A C 1
ATOM 717 O O . SER A 1 83 ? 1.223 -31.484 1.448 1.00 40.22 83 SER A O 1
ATOM 719 N N . GLY A 1 84 ? 1.119 -33.685 0.960 1.00 41.59 84 GLY A N 1
ATOM 720 C CA . GLY A 1 84 ? 0.208 -34.128 2.029 1.00 41.59 84 GLY A CA 1
ATOM 721 C C . GLY A 1 84 ? 0.697 -33.910 3.471 1.00 41.59 84 GLY A C 1
ATOM 722 O O . GLY A 1 84 ? 0.445 -34.739 4.339 1.00 41.59 84 GLY A O 1
ATOM 723 N N . ALA A 1 85 ? 1.399 -32.812 3.741 1.00 43.41 85 ALA A N 1
ATOM 724 C CA . ALA A 1 85 ? 1.549 -32.244 5.057 1.00 43.41 85 ALA A CA 1
ATOM 725 C C . ALA A 1 85 ? 0.156 -31.810 5.523 1.00 43.41 85 ALA A C 1
ATOM 727 O O . ALA A 1 85 ? -0.405 -30.823 5.045 1.00 43.41 85 ALA A O 1
ATOM 728 N N . SER A 1 86 ? -0.406 -32.589 6.448 1.00 42.69 86 SER A N 1
ATOM 729 C CA . SER A 1 86 ? -1.506 -32.137 7.296 1.00 42.69 86 SER A CA 1
ATOM 730 C C . SER A 1 86 ? -1.202 -30.707 7.748 1.00 42.69 86 SER A C 1
ATOM 732 O O . SER A 1 86 ? -0.057 -30.465 8.151 1.00 42.69 86 SER A O 1
ATOM 734 N N . PRO A 1 87 ? -2.169 -29.769 7.703 1.00 44.72 87 PRO A N 1
ATOM 735 C CA . PRO A 1 87 ? -1.998 -28.464 8.322 1.00 44.72 87 PRO A CA 1
ATOM 736 C C . PRO A 1 87 ? -1.459 -28.714 9.724 1.00 44.72 87 PRO A C 1
ATOM 738 O O . PRO A 1 87 ? -2.091 -29.430 10.508 1.00 44.72 87 PRO A O 1
ATOM 741 N N . SER A 1 88 ? -0.245 -28.242 10.009 1.00 41.03 88 SER A N 1
ATOM 742 C CA . SER A 1 88 ? 0.252 -28.327 11.370 1.00 41.03 88 SER A CA 1
ATOM 743 C C . SER A 1 88 ? -0.766 -27.591 12.233 1.00 41.03 88 SER A C 1
ATOM 745 O O . SER A 1 88 ? -1.317 -26.562 11.840 1.00 41.03 88 SER A O 1
ATOM 747 N N . GLU A 1 89 ? -1.063 -28.143 13.399 1.00 41.16 89 GLU A N 1
ATOM 748 C CA . GLU A 1 89 ? -2.089 -27.630 14.306 1.00 41.16 89 GLU A CA 1
ATOM 749 C C . GLU A 1 89 ? -1.869 -26.150 14.704 1.00 41.16 89 GLU A C 1
ATOM 751 O O . GLU A 1 89 ? -2.782 -25.472 15.174 1.00 41.16 89 GLU A O 1
ATOM 756 N N . VAL A 1 90 ? -0.654 -25.655 14.441 1.00 41.69 90 VAL A N 1
ATOM 757 C CA . VAL A 1 90 ? -0.134 -24.306 14.675 1.00 41.69 90 VAL A CA 1
ATOM 758 C C . VAL A 1 90 ? -0.359 -23.354 13.486 1.00 41.69 90 VAL A C 1
ATOM 760 O O . VAL A 1 90 ? -0.487 -22.152 13.693 1.00 41.69 90 VAL A O 1
ATOM 763 N N . GLN A 1 91 ? -0.452 -23.844 12.246 1.00 51.19 91 GLN A N 1
ATOM 764 C CA . GLN A 1 91 ? -0.445 -23.013 11.032 1.00 51.19 91 GLN A CA 1
ATOM 765 C C . GLN A 1 91 ? -1.824 -22.945 10.367 1.00 51.19 91 GLN A C 1
ATOM 767 O O . GLN A 1 91 ? -2.009 -23.286 9.199 1.00 51.19 91 GLN A O 1
ATOM 772 N N . ARG A 1 92 ? -2.829 -22.566 11.159 1.00 53.94 92 ARG A N 1
ATOM 773 C CA . ARG A 1 92 ? -4.234 -22.826 10.823 1.00 53.94 92 ARG A CA 1
ATOM 774 C C . ARG A 1 92 ? -4.896 -21.885 9.813 1.00 53.94 92 ARG A C 1
ATOM 776 O O . ARG A 1 92 ? -5.970 -22.247 9.373 1.00 53.94 92 ARG A O 1
ATOM 783 N N . ASP A 1 93 ? -4.293 -20.778 9.371 1.00 66.88 93 ASP A N 1
ATOM 784 C CA . ASP A 1 93 ? -4.929 -19.872 8.390 1.00 66.88 93 ASP A CA 1
ATOM 785 C C . ASP A 1 93 ? -3.893 -19.024 7.621 1.00 66.88 93 ASP A C 1
ATOM 787 O O . ASP A 1 93 ? -3.635 -17.874 7.990 1.00 66.88 93 ASP A O 1
ATOM 791 N N . ARG A 1 94 ? -3.293 -19.543 6.537 1.00 85.81 94 ARG A N 1
ATOM 792 C CA . ARG A 1 94 ? -2.481 -18.682 5.657 1.00 85.81 94 ARG A CA 1
ATOM 793 C C . ARG A 1 94 ? -3.396 -17.670 4.949 1.00 85.81 94 ARG A C 1
ATOM 795 O O . ARG A 1 94 ? -4.391 -18.072 4.346 1.00 85.81 94 ARG A O 1
ATOM 802 N N . LYS A 1 95 ? -3.039 -16.379 4.928 1.00 89.75 95 LYS A N 1
ATOM 803 C CA . LYS A 1 95 ? -3.858 -15.306 4.321 1.00 89.75 95 LYS A CA 1
ATOM 804 C C . LYS A 1 95 ? -3.147 -14.553 3.195 1.00 89.75 95 LYS A C 1
ATOM 806 O O . LYS A 1 95 ? -1.975 -14.213 3.295 1.00 89.75 95 LYS A O 1
ATOM 811 N N . ILE A 1 96 ? -3.890 -14.217 2.148 1.00 93.62 96 ILE A N 1
ATOM 812 C CA . ILE A 1 96 ? -3.463 -13.269 1.115 1.00 93.62 96 ILE A CA 1
ATOM 813 C C . ILE A 1 96 ? -4.487 -12.141 1.056 1.00 93.62 96 ILE A C 1
ATOM 815 O O . ILE A 1 96 ? -5.682 -12.395 0.926 1.00 93.62 96 ILE A O 1
ATOM 819 N N . ILE A 1 97 ? -4.025 -10.907 1.229 1.00 95.94 97 ILE A N 1
ATOM 820 C CA . ILE A 1 97 ? -4.875 -9.732 1.402 1.00 95.94 97 ILE A CA 1
ATOM 821 C C . ILE A 1 97 ? -4.442 -8.678 0.392 1.00 95.94 97 ILE A C 1
ATOM 823 O O . ILE A 1 97 ? -3.333 -8.156 0.465 1.00 95.94 97 ILE A O 1
ATOM 827 N N . ALA A 1 98 ? -5.331 -8.373 -0.549 1.00 97.31 98 ALA A N 1
ATOM 828 C CA . ALA A 1 98 ? -5.098 -7.414 -1.625 1.00 97.31 98 ALA A CA 1
ATOM 829 C C . ALA A 1 98 ? -6.213 -6.358 -1.701 1.00 97.31 98 ALA A C 1
ATOM 831 O O . ALA A 1 98 ? -6.511 -5.852 -2.772 1.00 97.31 98 ALA A O 1
ATOM 832 N N . SER A 1 99 ? -6.872 -6.077 -0.573 1.00 97.38 99 SER A N 1
ATOM 833 C CA . SER A 1 99 ? -8.031 -5.182 -0.525 1.00 97.38 99 SER A CA 1
ATOM 834 C C . SER A 1 99 ? -7.673 -3.710 -0.335 1.00 97.38 99 SER A C 1
ATOM 836 O O . SER A 1 99 ? -8.542 -2.871 -0.516 1.00 97.38 99 SER A O 1
ATOM 838 N N . LEU A 1 100 ? -6.432 -3.380 0.042 1.00 98.25 100 LEU A N 1
ATOM 839 C CA . LEU A 1 100 ? -5.979 -1.995 0.185 1.00 98.25 100 LEU A CA 1
ATOM 840 C C . LEU A 1 100 ? -5.743 -1.402 -1.214 1.00 98.25 100 LEU A C 1
ATOM 842 O O . LEU A 1 100 ? -4.839 -1.886 -1.899 1.00 98.25 100 LEU A O 1
ATOM 846 N N . PRO A 1 101 ? -6.540 -0.412 -1.655 1.00 97.81 101 PRO A N 1
ATOM 847 C CA . PRO A 1 101 ? -6.384 0.182 -2.978 1.00 97.81 101 PRO A CA 1
ATOM 848 C C . PRO A 1 101 ? -5.222 1.172 -3.045 1.00 97.81 101 PRO A C 1
ATOM 850 O O . PRO A 1 101 ? -4.896 1.819 -2.047 1.00 97.81 101 PRO A O 1
ATOM 853 N N . GLY A 1 102 ? -4.668 1.342 -4.247 1.00 97.50 102 GLY A N 1
ATOM 854 C CA . GLY A 1 102 ? -3.825 2.485 -4.587 1.00 97.50 102 GLY A CA 1
ATOM 855 C C . GLY A 1 102 ? -4.456 3.469 -5.570 1.00 97.50 102 GLY A C 1
ATOM 856 O O . GLY A 1 102 ? -5.586 3.281 -6.042 1.00 97.50 102 GLY A O 1
ATOM 857 N N . ASN A 1 103 ? -3.748 4.558 -5.866 1.00 96.75 103 ASN A N 1
ATOM 858 C CA . ASN A 1 103 ? -4.265 5.611 -6.741 1.00 96.75 103 ASN A CA 1
ATOM 859 C C . ASN A 1 103 ? -4.297 5.164 -8.210 1.00 96.75 103 ASN A C 1
ATOM 861 O O . ASN A 1 103 ? -5.079 5.704 -8.991 1.00 96.75 103 ASN A O 1
ATOM 865 N N . HIS A 1 104 ? -3.520 4.160 -8.617 1.00 95.69 104 HIS A N 1
ATOM 866 C CA . HIS A 1 104 ? -3.671 3.539 -9.931 1.00 95.69 104 HIS A CA 1
ATOM 867 C C . HIS A 1 104 ? -4.852 2.564 -10.007 1.00 95.69 104 HIS A C 1
ATOM 869 O O . HIS A 1 104 ? -5.409 2.363 -11.093 1.00 95.69 104 HIS A O 1
ATOM 875 N N . ASP A 1 105 ? -5.320 2.044 -8.871 1.00 97.19 105 ASP A N 1
ATOM 876 C CA . ASP A 1 105 ? -6.493 1.172 -8.811 1.00 97.19 105 ASP A CA 1
ATOM 877 C C . ASP A 1 105 ? -7.811 1.954 -8.872 1.00 97.19 105 ASP A C 1
ATOM 879 O O . ASP A 1 105 ? -8.703 1.591 -9.643 1.00 97.19 105 ASP A O 1
ATOM 883 N N . LEU A 1 106 ? -7.931 3.020 -8.069 1.00 96.25 106 LEU A N 1
ATOM 884 C CA . LEU A 1 106 ? -9.184 3.769 -7.880 1.00 96.25 106 LEU A CA 1
ATOM 885 C C . LEU A 1 106 ? -9.173 5.186 -8.448 1.00 96.25 106 LEU A C 1
ATOM 887 O O . LEU A 1 106 ? -10.226 5.712 -8.817 1.00 96.25 106 LEU A O 1
ATOM 891 N N . GLY A 1 107 ? -7.993 5.795 -8.511 1.00 95.19 107 GLY A N 1
ATOM 892 C CA . GLY A 1 107 ? -7.830 7.240 -8.571 1.00 95.19 107 GLY A CA 1
ATOM 893 C C . GLY A 1 107 ? -7.542 7.827 -7.194 1.00 95.19 107 GLY A C 1
ATOM 894 O O . GLY A 1 107 ? -7.385 7.099 -6.217 1.00 95.19 107 GLY A O 1
ATOM 895 N N . LEU A 1 108 ? -7.474 9.155 -7.119 1.00 95.38 108 LEU A N 1
ATOM 896 C CA . LEU A 1 108 ? -7.203 9.877 -5.875 1.00 95.38 108 LEU A CA 1
ATOM 897 C C . LEU A 1 108 ? -8.282 10.919 -5.576 1.00 95.38 108 LEU A C 1
ATOM 899 O O . LEU A 1 108 ? -8.649 11.716 -6.448 1.00 95.38 108 LEU A O 1
ATOM 903 N N . GLY A 1 109 ? -8.717 10.951 -4.316 1.00 94.69 109 GLY A N 1
ATOM 904 C CA . GLY A 1 109 ? -9.586 11.981 -3.765 1.00 94.69 109 GLY A CA 1
ATOM 905 C C . GLY A 1 109 ? -10.879 12.155 -4.560 1.00 94.69 109 GLY A C 1
ATOM 906 O O . GLY A 1 109 ? -11.505 11.182 -4.981 1.00 94.69 109 GLY A O 1
ATOM 907 N N . VAL A 1 110 ? -11.274 13.405 -4.809 1.00 92.31 110 VAL A N 1
ATOM 908 C CA . VAL A 1 110 ? -12.533 13.724 -5.508 1.00 92.31 110 VAL A CA 1
ATOM 909 C C . VAL A 1 110 ? -12.592 13.221 -6.952 1.00 92.31 110 VAL A C 1
ATOM 911 O O . VAL A 1 110 ? -13.664 13.195 -7.548 1.00 92.31 110 VAL A O 1
ATOM 914 N N . GLY A 1 111 ? -11.461 12.821 -7.539 1.00 91.81 111 GLY A N 1
ATOM 915 C CA . GLY A 1 111 ? -11.448 12.252 -8.883 1.00 91.81 111 GLY A CA 1
ATOM 916 C C . GLY A 1 111 ? -11.685 10.739 -8.935 1.00 91.81 111 GLY A C 1
ATOM 917 O O . GLY A 1 111 ? -11.675 10.172 -10.028 1.00 91.81 111 GLY A O 1
ATOM 918 N N . ILE A 1 112 ? -11.913 10.082 -7.794 1.00 94.88 112 ILE A N 1
ATOM 919 C CA . ILE A 1 112 ? -12.318 8.675 -7.751 1.00 94.88 112 ILE A CA 1
ATOM 920 C C . ILE A 1 112 ? -13.731 8.530 -8.318 1.00 94.88 112 ILE A C 1
ATOM 922 O O . ILE A 1 112 ? -14.698 9.119 -7.837 1.00 94.88 112 ILE A O 1
ATOM 926 N N . GLN A 1 113 ? -13.873 7.672 -9.325 1.00 94.69 113 GLN A N 1
ATOM 927 C CA . GLN A 1 113 ? -15.182 7.277 -9.832 1.00 94.69 113 GLN A CA 1
ATOM 928 C C . GLN A 1 113 ? -15.774 6.190 -8.930 1.00 94.69 113 GLN A C 1
ATOM 930 O O . GLN A 1 113 ? -15.210 5.101 -8.821 1.00 94.69 113 GLN A O 1
ATOM 935 N N . LEU A 1 114 ? -16.951 6.436 -8.347 1.00 95.06 114 LEU A N 1
ATOM 936 C CA . LEU A 1 114 ? -17.589 5.492 -7.417 1.00 95.06 114 LEU A CA 1
ATOM 937 C C . LEU A 1 114 ? -17.762 4.091 -8.016 1.00 95.06 114 LEU A C 1
ATOM 939 O O . LEU A 1 114 ? -17.417 3.109 -7.375 1.00 95.06 114 LEU A O 1
ATOM 943 N N . ALA A 1 115 ? -18.166 3.988 -9.285 1.00 96.06 115 ALA A N 1
ATOM 944 C CA . ALA A 1 115 ? -18.298 2.696 -9.958 1.00 96.06 115 ALA A CA 1
ATOM 945 C C . ALA A 1 115 ? -16.971 1.911 -10.044 1.00 96.06 115 ALA A C 1
ATOM 947 O O . ALA A 1 115 ? -16.977 0.681 -10.019 1.00 96.06 115 ALA A O 1
ATOM 948 N N . VAL A 1 116 ? -15.829 2.604 -10.156 1.00 96.50 116 VAL A N 1
ATOM 949 C CA . VAL A 1 116 ? -14.497 1.976 -10.173 1.00 96.50 116 VAL A CA 1
ATOM 950 C C . VAL A 1 116 ? -14.153 1.436 -8.786 1.00 96.50 116 VAL A C 1
ATOM 952 O O . VAL A 1 116 ? -13.729 0.284 -8.690 1.00 96.50 116 VAL A O 1
ATOM 955 N N . ARG A 1 117 ? -14.393 2.223 -7.727 1.00 96.50 117 ARG A N 1
ATOM 956 C CA . ARG A 1 117 ? -14.236 1.787 -6.330 1.00 96.50 117 ARG A CA 1
ATOM 957 C C . ARG A 1 117 ? -15.127 0.600 -6.005 1.00 96.50 117 ARG A C 1
ATOM 959 O O . ARG A 1 117 ? -14.639 -0.410 -5.513 1.00 96.50 117 ARG A O 1
ATOM 966 N N . ASP A 1 118 ? -16.406 0.683 -6.348 1.00 96.31 118 ASP A N 1
ATOM 967 C CA . ASP A 1 118 ? -17.372 -0.374 -6.063 1.00 96.31 118 ASP A CA 1
ATOM 968 C C . ASP A 1 118 ? -16.996 -1.672 -6.805 1.00 96.31 118 ASP A C 1
ATOM 970 O O . ASP A 1 118 ? -17.070 -2.761 -6.233 1.00 96.31 118 ASP A O 1
ATOM 974 N N . ARG A 1 119 ? -16.490 -1.575 -8.049 1.00 96.75 119 ARG A N 1
ATOM 975 C CA . ARG A 1 119 ? -15.904 -2.720 -8.766 1.00 96.75 119 ARG A CA 1
ATOM 976 C C . ARG A 1 119 ? -14.682 -3.272 -8.034 1.00 96.75 119 ARG A C 1
ATOM 978 O O . ARG A 1 119 ? -14.587 -4.482 -7.878 1.00 96.75 119 ARG A O 1
ATOM 985 N N . PHE A 1 120 ? -13.737 -2.438 -7.612 1.00 97.50 120 PHE A N 1
ATOM 986 C CA . PHE A 1 120 ? -12.549 -2.912 -6.898 1.00 97.50 120 PHE A CA 1
ATOM 987 C C . PHE A 1 120 ? -12.935 -3.654 -5.608 1.00 97.50 120 PHE A C 1
ATOM 989 O O . PHE A 1 120 ? -12.541 -4.808 -5.430 1.00 97.50 120 PHE A O 1
ATOM 996 N N . ASN A 1 121 ? -13.797 -3.054 -4.782 1.00 96.81 121 ASN A N 1
ATOM 997 C CA . ASN A 1 121 ? -14.269 -3.642 -3.528 1.00 96.81 121 ASN A CA 1
ATOM 998 C C . ASN A 1 121 ? -15.009 -4.967 -3.751 1.00 96.81 121 ASN A C 1
ATOM 1000 O O . ASN A 1 121 ? -14.824 -5.912 -2.987 1.00 96.81 121 ASN A O 1
ATOM 1004 N N . ALA A 1 122 ? -15.791 -5.089 -4.829 1.00 96.12 122 ALA A N 1
ATOM 1005 C CA . ALA A 1 122 ? -16.492 -6.331 -5.151 1.00 96.12 122 ALA A CA 1
ATOM 1006 C C . ALA A 1 122 ? -15.547 -7.519 -5.433 1.00 96.12 122 ALA A C 1
ATOM 1008 O O . ALA A 1 122 ? -15.921 -8.665 -5.188 1.00 96.12 122 ALA A O 1
ATOM 1009 N N . TYR A 1 123 ? -14.337 -7.268 -5.947 1.00 96.44 123 TYR A N 1
ATOM 1010 C CA . TYR A 1 123 ? -13.390 -8.318 -6.350 1.00 96.44 123 TYR A CA 1
ATOM 1011 C C . TYR A 1 123 ? -12.233 -8.533 -5.369 1.00 96.44 123 TYR A C 1
ATOM 1013 O O . TYR A 1 123 ? -11.701 -9.645 -5.297 1.00 96.44 123 TYR A O 1
ATOM 1021 N N . PHE A 1 124 ? -11.828 -7.492 -4.641 1.00 96.88 124 PHE A N 1
ATOM 1022 C CA . PHE A 1 124 ? -10.709 -7.531 -3.696 1.00 96.88 124 PHE A CA 1
ATOM 1023 C C . PHE A 1 124 ? -11.141 -7.432 -2.229 1.00 96.88 124 PHE A C 1
ATOM 1025 O O . PHE A 1 124 ? -10.357 -7.778 -1.346 1.00 96.88 124 PHE A O 1
ATOM 1032 N N . GLY A 1 125 ? -12.392 -7.047 -1.968 1.00 95.50 125 GLY A N 1
ATOM 1033 C CA . GLY A 1 125 ? -12.923 -6.776 -0.635 1.00 95.50 125 GLY A CA 1
ATOM 1034 C C . GLY A 1 125 ? -12.749 -5.316 -0.220 1.00 95.50 125 GLY A C 1
ATOM 1035 O O . GLY A 1 125 ? -12.122 -4.521 -0.913 1.00 95.50 125 GLY A O 1
ATOM 1036 N N . GLU A 1 126 ? -13.304 -4.970 0.939 1.00 93.69 126 GLU A N 1
ATOM 1037 C CA . GLU A 1 126 ? -13.214 -3.620 1.500 1.00 93.69 126 GLU A CA 1
ATOM 1038 C C . GLU A 1 126 ? -11.770 -3.250 1.884 1.00 93.69 126 GLU A C 1
ATOM 1040 O O . GLU A 1 126 ? -11.061 -4.022 2.543 1.00 93.69 126 GLU A O 1
ATOM 1045 N N . GLY A 1 127 ? -11.337 -2.044 1.506 1.00 93.12 127 GLY A N 1
ATOM 1046 C CA . GLY A 1 127 ? -10.008 -1.525 1.852 1.00 93.12 127 GLY A CA 1
ATOM 1047 C C . GLY A 1 127 ? -9.864 -1.115 3.317 1.00 93.12 127 GLY A C 1
ATOM 1048 O O . GLY A 1 127 ? -8.776 -1.229 3.883 1.00 93.12 127 GLY A O 1
ATOM 1049 N N . ASN A 1 128 ? -10.971 -0.712 3.947 1.00 97.94 128 ASN A N 1
ATOM 1050 C CA . ASN A 1 128 ? -11.034 -0.327 5.354 1.00 97.94 128 ASN A CA 1
ATOM 1051 C C . ASN A 1 128 ? -11.353 -1.544 6.222 1.00 97.94 128 ASN A C 1
ATOM 1053 O O . ASN A 1 128 ? -12.486 -2.029 6.226 1.00 97.94 128 ASN A O 1
ATOM 1057 N N . ARG A 1 129 ? -10.359 -2.083 6.932 1.00 96.25 129 ARG A N 1
ATOM 1058 C CA . ARG A 1 129 ? -10.538 -3.330 7.692 1.00 96.25 129 ARG A CA 1
ATOM 1059 C C . ARG A 1 129 ? -9.537 -3.502 8.823 1.00 96.25 129 ARG A C 1
ATOM 1061 O O . ARG A 1 129 ? -8.466 -2.900 8.822 1.00 96.25 129 ARG A O 1
ATOM 1068 N N . VAL A 1 130 ? -9.894 -4.378 9.761 1.00 97.38 130 VAL A N 1
ATOM 1069 C CA . VAL A 1 130 ? -9.053 -4.772 10.895 1.00 97.38 130 VAL A CA 1
ATOM 1070 C C . VAL A 1 130 ? -8.786 -6.275 10.853 1.00 97.38 130 VAL A C 1
ATOM 1072 O O . VAL A 1 130 ? -9.719 -7.074 10.764 1.00 97.38 130 VAL A O 1
ATOM 1075 N N . ASP A 1 131 ? -7.519 -6.661 10.961 1.00 95.25 131 ASP A N 1
ATOM 1076 C CA . ASP A 1 131 ? -7.059 -8.047 11.039 1.00 95.25 131 ASP A CA 1
ATOM 1077 C C . ASP A 1 131 ? -6.216 -8.265 12.297 1.00 95.25 131 ASP A C 1
ATOM 1079 O O . ASP A 1 131 ? -5.424 -7.405 12.673 1.00 95.25 131 ASP A O 1
ATOM 1083 N N . ILE A 1 132 ? -6.323 -9.442 12.919 1.00 94.69 132 ILE A N 1
ATOM 1084 C CA . ILE A 1 132 ? -5.391 -9.859 13.975 1.00 94.69 132 ILE A CA 1
ATOM 1085 C C . ILE A 1 132 ? -4.422 -10.900 13.417 1.00 94.69 132 ILE A C 1
ATOM 1087 O O . ILE A 1 132 ? -4.849 -11.940 12.903 1.00 94.69 132 ILE A O 1
ATOM 1091 N N . ILE A 1 133 ? -3.120 -10.610 13.498 1.00 93.06 133 ILE A N 1
ATOM 1092 C CA . ILE A 1 133 ? -2.038 -11.464 12.983 1.00 93.06 133 ILE A CA 1
ATOM 1093 C C . ILE A 1 133 ? -0.882 -11.447 13.980 1.00 93.06 133 ILE A C 1
ATOM 1095 O O . ILE A 1 133 ? -0.387 -10.383 14.335 1.00 93.06 133 ILE A O 1
ATOM 1099 N N . GLY A 1 134 ? -0.455 -12.622 14.455 1.00 90.94 134 GLY A N 1
ATOM 1100 C CA . GLY A 1 134 ? 0.669 -12.738 15.394 1.00 90.94 134 GLY A CA 1
ATOM 1101 C C . GLY A 1 134 ? 0.497 -11.895 16.664 1.00 90.94 134 GLY A C 1
ATOM 1102 O O . GLY A 1 134 ? 1.464 -11.283 17.114 1.00 90.94 134 GLY A O 1
ATOM 1103 N N . ASN A 1 135 ? -0.732 -11.798 17.187 1.00 92.94 135 ASN A N 1
ATOM 1104 C CA . ASN A 1 135 ? -1.124 -10.898 18.282 1.00 92.94 135 ASN A CA 1
ATOM 1105 C C . ASN A 1 135 ? -0.781 -9.419 18.030 1.00 92.94 135 ASN A C 1
ATOM 1107 O O . ASN A 1 135 ? -0.416 -8.694 18.949 1.00 92.94 135 ASN A O 1
ATOM 1111 N N . HIS A 1 136 ? -0.879 -8.968 16.784 1.00 94.38 136 HIS A N 1
ATOM 1112 C CA . HIS A 1 136 ? -0.850 -7.559 16.399 1.00 94.38 136 HIS A CA 1
ATOM 1113 C C . HIS A 1 136 ? -2.158 -7.207 15.706 1.00 94.38 136 HIS A C 1
ATOM 1115 O O . HIS A 1 136 ? -2.759 -8.054 15.038 1.00 94.38 136 HIS A O 1
ATOM 1121 N N . THR A 1 137 ? -2.573 -5.955 15.849 1.00 96.75 137 THR A N 1
ATOM 1122 C CA . THR A 1 137 ? -3.750 -5.423 15.166 1.00 96.75 137 THR A CA 1
ATOM 1123 C C . THR A 1 137 ? -3.300 -4.734 13.888 1.00 96.75 137 THR A C 1
ATOM 1125 O O . THR A 1 137 ? -2.621 -3.719 13.949 1.00 96.75 137 THR A O 1
ATOM 1128 N N . PHE A 1 138 ? -3.662 -5.261 12.727 1.00 98.06 138 PHE A N 1
ATOM 1129 C CA . PHE A 1 138 ? -3.437 -4.605 11.444 1.00 98.06 138 PHE A CA 1
ATOM 1130 C C . PHE A 1 138 ? -4.679 -3.805 11.075 1.00 98.06 138 PHE A C 1
ATOM 1132 O O . PHE A 1 138 ? -5.772 -4.364 11.010 1.00 98.06 138 PHE A O 1
ATOM 1139 N N . VAL A 1 139 ? -4.514 -2.507 10.840 1.00 98.56 139 VAL A N 1
ATOM 1140 C CA . VAL A 1 139 ? -5.590 -1.611 10.404 1.00 98.56 139 VAL A CA 1
ATOM 1141 C C . VAL A 1 139 ? -5.249 -1.129 9.006 1.00 98.56 139 VAL A C 1
ATOM 1143 O O . VAL A 1 139 ? -4.267 -0.422 8.823 1.00 98.56 139 VAL A O 1
ATOM 1146 N N . SER A 1 140 ? -6.039 -1.537 8.022 1.00 98.38 140 SER A N 1
ATOM 1147 C CA . SER A 1 140 ? -5.922 -1.081 6.638 1.00 98.38 140 SER A CA 1
ATOM 1148 C C . SER A 1 140 ? -6.902 0.055 6.401 1.00 98.38 140 SER A C 1
ATOM 1150 O O . SER A 1 140 ? -8.062 -0.064 6.804 1.00 98.38 140 SER A O 1
ATOM 1152 N N . VAL A 1 141 ? -6.437 1.137 5.774 1.00 98.62 141 VAL A N 1
ATOM 1153 C CA . VAL A 1 141 ? -7.247 2.330 5.503 1.00 98.62 141 VAL A CA 1
ATOM 1154 C C . VAL A 1 141 ? -7.104 2.755 4.046 1.00 98.62 141 VAL A C 1
ATOM 1156 O O . VAL A 1 141 ? -5.993 2.969 3.554 1.00 98.62 141 VAL A O 1
ATOM 1159 N N . ASP A 1 142 ? -8.245 2.924 3.376 1.00 98.38 142 ASP A N 1
ATOM 1160 C CA . ASP A 1 142 ? -8.361 3.493 2.033 1.00 98.38 142 ASP A CA 1
ATOM 1161 C C . ASP A 1 142 ? -8.015 4.990 2.064 1.00 98.38 142 ASP A C 1
ATOM 1163 O O . ASP A 1 142 ? -8.860 5.886 2.134 1.00 98.38 142 ASP A O 1
ATOM 1167 N N . THR A 1 143 ? -6.711 5.237 2.062 1.00 98.12 143 THR A N 1
ATOM 1168 C CA . THR A 1 143 ? -6.122 6.574 2.128 1.00 98.12 143 THR A CA 1
ATOM 1169 C C . THR A 1 143 ? -6.320 7.364 0.844 1.00 98.12 143 THR A C 1
ATOM 1171 O O . THR A 1 143 ? -6.395 8.586 0.913 1.00 98.12 143 THR A O 1
ATOM 1174 N N . VAL A 1 144 ? -6.496 6.699 -0.304 1.00 97.62 144 VAL A N 1
ATOM 1175 C CA . VAL A 1 144 ? -6.749 7.392 -1.573 1.00 97.62 144 VAL A CA 1
ATOM 1176 C C . VAL A 1 144 ? -8.153 7.987 -1.624 1.00 97.62 144 VAL A C 1
ATOM 1178 O O . VAL A 1 144 ? -8.314 9.111 -2.105 1.00 97.62 144 VAL A O 1
ATOM 1181 N N . SER A 1 145 ? -9.152 7.296 -1.062 1.00 97.50 145 SER A N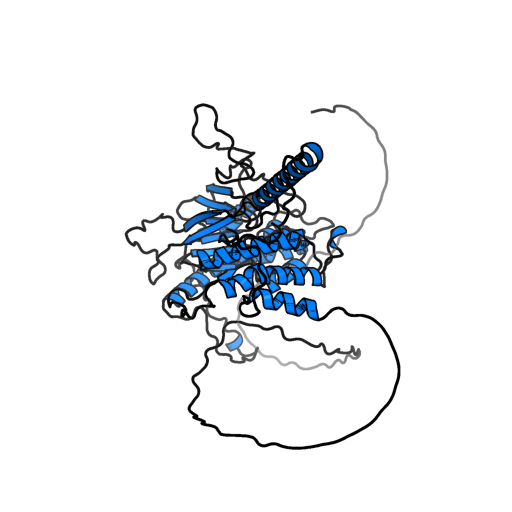 1
ATOM 1182 C CA . SER A 1 145 ? -10.486 7.866 -0.846 1.00 97.50 145 SER A CA 1
ATOM 1183 C C . SER A 1 145 ? -10.478 8.915 0.263 1.00 97.50 145 SER A C 1
ATOM 1185 O O . SER A 1 145 ? -11.100 9.965 0.108 1.00 97.50 145 SER A O 1
ATOM 1187 N N . LEU A 1 146 ? -9.754 8.675 1.365 1.00 97.56 146 LEU A N 1
ATOM 1188 C CA . LEU A 1 146 ? -9.671 9.619 2.486 1.00 97.56 146 LEU A CA 1
ATOM 1189 C C . LEU A 1 146 ? -9.109 10.985 2.068 1.00 97.56 146 LEU A C 1
ATOM 1191 O O . LEU A 1 146 ? -9.595 11.998 2.559 1.00 97.56 146 LEU A O 1
ATOM 1195 N N . SER A 1 147 ? -8.163 11.030 1.123 1.00 96.19 147 SER A N 1
ATOM 1196 C CA . SER A 1 147 ? -7.605 12.273 0.562 1.00 96.19 147 SER A CA 1
ATOM 1197 C C . SER A 1 147 ? -8.633 13.209 -0.090 1.00 96.19 147 SER A C 1
ATOM 1199 O O . SER A 1 147 ? -8.279 14.315 -0.473 1.00 96.19 147 SER A O 1
ATOM 1201 N N . ALA A 1 148 ? -9.898 12.810 -0.265 1.00 95.00 148 ALA A N 1
ATOM 1202 C CA . ALA A 1 148 ? -10.943 13.733 -0.716 1.00 95.00 148 ALA A CA 1
ATOM 1203 C C . ALA A 1 148 ? -11.407 14.709 0.386 1.00 95.00 148 ALA A C 1
ATOM 1205 O O . ALA A 1 148 ? -12.049 15.709 0.064 1.00 95.00 148 ALA A O 1
ATOM 1206 N N . ILE A 1 149 ? -11.114 14.429 1.664 1.00 93.44 149 ILE A N 1
ATOM 1207 C CA . ILE A 1 149 ? -11.655 15.174 2.815 1.00 93.44 149 ILE A CA 1
ATOM 1208 C C . ILE A 1 149 ? -11.161 16.625 2.900 1.00 93.44 149 ILE A C 1
ATOM 1210 O O . ILE A 1 149 ? -11.893 17.497 3.359 1.00 93.44 149 ILE A O 1
ATOM 1214 N N . ASP A 1 150 ? -9.935 16.890 2.455 1.00 88.62 150 ASP A N 1
ATOM 1215 C CA . ASP A 1 150 ? -9.273 18.196 2.515 1.00 88.62 150 ASP A CA 1
ATOM 1216 C C . ASP A 1 150 ? -9.104 18.846 1.132 1.00 88.62 150 ASP A C 1
ATOM 1218 O O . ASP A 1 150 ? -8.491 19.909 1.002 1.00 88.62 150 ASP A O 1
ATOM 1222 N N . GLN A 1 151 ? -9.687 18.243 0.093 1.00 87.62 151 GLN A N 1
ATOM 1223 C CA . GLN A 1 151 ? -9.720 18.808 -1.251 1.00 87.62 151 GLN A CA 1
ATOM 1224 C C . GLN A 1 151 ? -10.869 19.819 -1.395 1.00 87.62 151 GLN A C 1
ATOM 1226 O O . GLN A 1 151 ? -11.947 19.630 -0.826 1.00 87.62 151 GLN A O 1
ATOM 1231 N N . PRO A 1 152 ? -10.675 20.905 -2.168 1.00 80.06 152 PRO A N 1
ATOM 1232 C CA . PRO A 1 152 ? -11.703 21.923 -2.350 1.00 80.06 152 PRO A CA 1
ATOM 1233 C C . PRO A 1 152 ? -12.963 21.330 -3.000 1.00 80.06 152 PRO A C 1
ATOM 1235 O O . PRO A 1 152 ? -12.889 20.664 -4.032 1.00 80.06 152 PRO A O 1
ATOM 1238 N N . THR A 1 153 ? -14.124 21.603 -2.399 1.00 77.56 153 THR A N 1
ATOM 1239 C CA . THR A 1 153 ? -15.452 21.206 -2.903 1.00 77.56 153 THR A CA 1
ATOM 1240 C C . THR A 1 153 ? -16.301 22.438 -3.221 1.00 77.56 153 THR A C 1
ATOM 1242 O O . THR A 1 153 ? -15.957 23.551 -2.823 1.00 77.56 153 THR A O 1
ATOM 1245 N N . GLY A 1 154 ? -17.408 22.262 -3.950 1.00 61.38 154 GLY A N 1
ATOM 1246 C CA . GLY A 1 154 ? -18.317 23.365 -4.290 1.00 61.38 154 GLY A CA 1
ATOM 1247 C C . GLY A 1 154 ? -17.924 24.133 -5.555 1.00 61.38 154 GLY A C 1
ATOM 1248 O O . GLY A 1 154 ? -18.395 25.248 -5.772 1.00 61.38 154 GLY A O 1
ATOM 1249 N N . THR A 1 155 ? -17.072 23.546 -6.398 1.00 65.31 155 THR A N 1
ATOM 1250 C CA . THR A 1 155 ? -16.852 24.002 -7.776 1.00 65.31 155 THR A CA 1
ATOM 1251 C C . THR A 1 155 ? -17.972 23.483 -8.681 1.00 65.31 155 THR A C 1
ATOM 1253 O O . THR A 1 155 ? -18.660 22.524 -8.334 1.00 65.31 155 THR A O 1
ATOM 1256 N N . GLU A 1 156 ? -18.129 24.046 -9.885 1.00 60.56 156 GLU A N 1
ATOM 1257 C CA . GLU A 1 156 ? -19.087 23.534 -10.889 1.00 60.56 156 GLU A CA 1
ATOM 1258 C C . GLU A 1 156 ? -18.885 22.041 -11.222 1.00 60.56 156 GLU A C 1
ATOM 1260 O O . GLU A 1 156 ? -19.779 21.389 -11.754 1.00 60.56 156 GLU A O 1
ATOM 1265 N N . THR A 1 157 ? -17.705 21.497 -10.917 1.00 67.56 157 THR A N 1
ATOM 1266 C CA . THR A 1 157 ? -17.282 20.144 -11.277 1.00 67.56 157 THR A CA 1
ATOM 1267 C C . THR A 1 157 ? -17.421 19.110 -10.160 1.00 67.56 157 THR A C 1
ATOM 1269 O O . THR A 1 157 ? -17.492 17.926 -10.480 1.00 67.56 157 THR A O 1
ATOM 1272 N N . VAL A 1 158 ? -17.446 19.506 -8.879 1.00 80.19 158 VAL A N 1
ATOM 1273 C CA . VAL A 1 158 ? -17.496 18.570 -7.739 1.00 80.19 158 VAL A CA 1
ATOM 1274 C C . VAL A 1 158 ? -18.363 19.135 -6.614 1.00 80.19 158 VAL A C 1
ATOM 1276 O O . VAL A 1 158 ? -17.990 20.100 -5.936 1.00 80.19 158 VAL A O 1
ATOM 1279 N N . SER A 1 159 ? -19.506 18.492 -6.371 1.00 86.62 159 SER A N 1
ATOM 1280 C CA . SER A 1 159 ? -20.373 18.816 -5.238 1.00 86.62 159 SER A CA 1
ATOM 1281 C C . SER A 1 159 ? -19.797 18.282 -3.919 1.00 86.62 159 SER A C 1
ATOM 1283 O O . SER A 1 159 ? -19.058 17.293 -3.887 1.00 86.62 159 SER A O 1
ATOM 1285 N N . SER A 1 160 ? -20.153 18.914 -2.799 1.00 87.19 160 SER A N 1
ATOM 1286 C CA . SER A 1 160 ? -19.770 18.416 -1.470 1.00 87.19 160 SER A CA 1
ATOM 1287 C C . SER A 1 160 ? -20.361 17.030 -1.177 1.00 87.19 160 SER A C 1
ATOM 1289 O O . SER A 1 160 ? -19.730 16.237 -0.482 1.00 87.19 160 SER A O 1
ATOM 1291 N N . GLU A 1 161 ? -21.532 16.710 -1.739 1.00 89.81 161 GLU A N 1
ATOM 1292 C CA . GLU A 1 161 ? -22.157 15.388 -1.619 1.00 89.81 161 GLU A CA 1
ATOM 1293 C C . GLU A 1 161 ? -21.352 14.314 -2.362 1.00 89.81 161 GLU A C 1
ATOM 1295 O O . GLU A 1 161 ? -21.099 13.242 -1.812 1.00 89.81 161 GLU A O 1
ATOM 1300 N N . ASP A 1 162 ? -20.885 14.604 -3.578 1.00 88.88 162 ASP A N 1
ATOM 1301 C CA . ASP A 1 162 ? -20.062 13.666 -4.346 1.00 88.88 162 ASP A CA 1
ATOM 1302 C C . ASP A 1 162 ? -18.719 13.400 -3.663 1.00 88.88 162 ASP A C 1
ATOM 1304 O O . ASP A 1 162 ? -18.296 12.247 -3.583 1.00 88.88 162 ASP A O 1
ATOM 1308 N N . SER A 1 163 ? -18.091 14.436 -3.094 1.00 92.50 163 SER A N 1
ATOM 1309 C CA . SER A 1 163 ? -16.891 14.267 -2.267 1.00 92.50 163 SER A CA 1
ATOM 1310 C C . SER A 1 163 ? -17.175 13.380 -1.047 1.00 92.50 163 SER A C 1
ATOM 1312 O O . SER A 1 163 ? -16.483 12.382 -0.838 1.00 92.50 163 SER A O 1
ATOM 1314 N N . TRP A 1 164 ? -18.248 13.656 -0.293 1.00 94.50 164 TRP A N 1
ATOM 1315 C CA . TRP A 1 164 ? -18.646 12.839 0.862 1.00 94.50 164 TRP A CA 1
ATOM 1316 C C . TRP A 1 164 ? -18.881 11.367 0.497 1.00 94.50 164 TRP A C 1
ATOM 1318 O O . TRP A 1 164 ? -18.500 10.475 1.251 1.00 94.50 164 TRP A O 1
ATOM 1328 N N . ARG A 1 165 ? -19.453 11.066 -0.673 1.00 95.50 165 ARG A N 1
ATOM 1329 C CA . ARG A 1 165 ? -19.650 9.674 -1.122 1.00 95.50 165 ARG A CA 1
ATOM 1330 C C . ARG A 1 165 ? -18.332 8.919 -1.329 1.00 95.50 165 ARG A C 1
ATOM 1332 O O . ARG A 1 165 ? -18.333 7.684 -1.257 1.00 95.50 165 ARG A O 1
ATOM 1339 N N . VAL A 1 166 ? -17.227 9.629 -1.564 1.00 95.44 166 VAL A N 1
ATOM 1340 C CA . VAL A 1 166 ? -15.877 9.059 -1.666 1.00 95.44 166 VAL A CA 1
ATOM 1341 C C . VAL A 1 166 ? -15.283 8.809 -0.278 1.00 95.44 166 VAL A C 1
ATOM 1343 O O . VAL A 1 166 ? -15.018 7.653 0.051 1.00 95.44 166 VAL A O 1
ATOM 1346 N N . TRP A 1 167 ? -15.113 9.846 0.552 1.00 95.94 167 TRP A N 1
ATOM 1347 C CA . TRP A 1 167 ? -14.383 9.734 1.829 1.00 95.94 167 TRP A CA 1
ATOM 1348 C C . TRP A 1 167 ? -15.250 9.379 3.046 1.00 95.94 167 TRP A C 1
ATOM 1350 O O . TRP A 1 167 ? -14.738 8.844 4.029 1.00 95.94 167 TRP A O 1
ATOM 1360 N N . GLY A 1 168 ? -16.558 9.633 3.000 1.00 96.75 168 GLY A N 1
ATOM 1361 C CA . GLY A 1 168 ? -17.503 9.400 4.096 1.00 96.75 168 GLY A CA 1
ATOM 1362 C C . GLY A 1 168 ? -17.517 7.959 4.623 1.00 96.75 168 GLY A C 1
ATOM 1363 O O . GLY A 1 168 ? -17.469 7.777 5.840 1.00 96.75 168 GLY A O 1
ATOM 1364 N N . PRO A 1 169 ? -17.495 6.916 3.765 1.00 97.38 169 PRO A N 1
ATOM 1365 C CA . PRO A 1 169 ? -17.353 5.533 4.223 1.00 97.38 169 PRO A CA 1
ATOM 1366 C C . PRO A 1 169 ? -16.068 5.280 5.025 1.00 97.38 169 PRO A C 1
ATOM 1368 O O . PRO A 1 169 ? -16.091 4.541 6.009 1.00 97.38 169 PRO A O 1
ATOM 1371 N N . VAL A 1 170 ? -14.955 5.919 4.643 1.00 97.81 170 VAL A N 1
ATOM 1372 C CA . VAL A 1 170 ? -13.684 5.824 5.377 1.00 97.81 170 VAL A CA 1
ATOM 1373 C C . VAL A 1 170 ? -13.803 6.522 6.730 1.00 97.81 170 VAL A C 1
ATOM 1375 O O . VAL A 1 170 ? -13.395 5.965 7.745 1.00 97.81 170 VAL A O 1
ATOM 1378 N N . ALA A 1 171 ? -14.410 7.712 6.768 1.00 97.31 171 ALA A N 1
ATOM 1379 C CA . ALA A 1 171 ? -14.643 8.438 8.013 1.00 97.31 171 ALA A CA 1
ATOM 1380 C C . ALA A 1 171 ? -15.525 7.643 8.989 1.00 97.31 171 ALA A C 1
ATO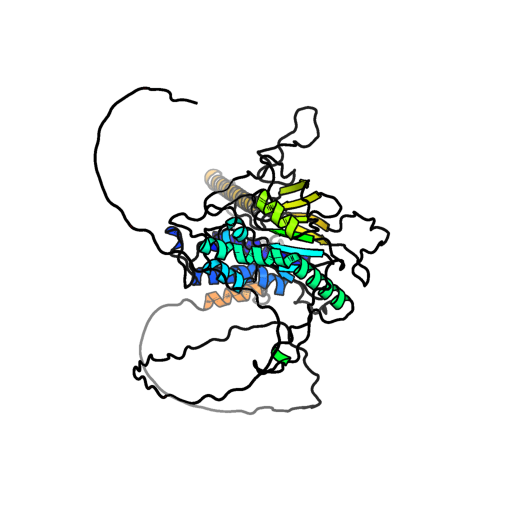M 1382 O O . ALA A 1 171 ? -15.148 7.504 10.149 1.00 97.31 171 ALA A O 1
ATOM 1383 N N . GLY A 1 172 ? -16.620 7.044 8.508 1.00 97.75 172 GLY A N 1
ATOM 1384 C CA . GLY A 1 172 ? -17.481 6.182 9.323 1.00 97.75 172 GLY A CA 1
ATOM 1385 C C . GLY A 1 172 ? -16.745 4.955 9.871 1.00 97.75 172 GLY A C 1
ATOM 1386 O O . GLY A 1 172 ? -16.902 4.610 11.039 1.00 97.75 172 GLY A O 1
ATOM 1387 N N . PHE A 1 173 ? -15.866 4.335 9.073 1.00 98.00 173 PHE A N 1
ATOM 1388 C CA . PHE A 1 173 ? -14.986 3.274 9.570 1.00 98.00 173 PHE A CA 1
ATOM 1389 C C . PHE A 1 173 ? -14.046 3.772 10.675 1.00 98.00 173 PHE A C 1
ATOM 1391 O O . PHE A 1 173 ? -13.894 3.101 11.695 1.00 98.00 173 PHE A O 1
ATOM 1398 N N . LEU A 1 174 ? -13.419 4.938 10.489 1.00 98.00 174 LEU A N 1
ATOM 1399 C CA . LEU A 1 174 ? -12.501 5.515 11.473 1.00 98.00 174 LEU A CA 1
ATOM 1400 C C . LEU A 1 174 ? -13.209 5.908 12.776 1.00 98.00 174 LEU A C 1
ATOM 1402 O O . LEU A 1 174 ? -12.601 5.803 13.837 1.00 98.00 174 LEU A O 1
ATOM 1406 N N . ASP A 1 175 ? -14.479 6.305 12.720 1.00 97.19 175 ASP A N 1
ATOM 1407 C CA . ASP A 1 175 ? -15.281 6.593 13.915 1.00 97.19 175 ASP A CA 1
ATOM 1408 C C . ASP A 1 175 ? -15.568 5.317 14.733 1.00 97.19 175 ASP A C 1
ATOM 1410 O O . ASP A 1 175 ? -15.628 5.358 15.963 1.00 97.19 175 ASP A O 1
ATOM 1414 N N . GLU A 1 176 ? -15.665 4.158 14.074 1.00 95.69 176 GLU A N 1
ATOM 1415 C CA . GLU A 1 176 ? -15.913 2.856 14.711 1.00 95.69 176 GLU A CA 1
ATOM 1416 C C . GLU A 1 176 ? -14.649 1.990 14.895 1.00 95.69 176 GLU A C 1
ATOM 1418 O O . GLU A 1 176 ? -14.726 0.855 15.391 1.00 95.69 176 GLU A O 1
ATOM 1423 N N . VAL A 1 177 ? -13.468 2.484 14.507 1.00 96.44 177 VAL A N 1
ATOM 1424 C CA . VAL A 1 177 ? -12.256 1.654 14.407 1.00 96.44 177 VAL A CA 1
ATOM 1425 C C . VAL A 1 177 ? -11.826 1.098 15.761 1.00 96.44 177 VAL A C 1
ATOM 1427 O O . VAL A 1 177 ? -11.487 -0.080 15.849 1.00 96.44 177 VAL A O 1
ATOM 1430 N N . GLN A 1 178 ? -11.921 1.880 16.841 1.00 94.94 178 GLN A N 1
ATOM 1431 C CA . GLN A 1 178 ? -11.561 1.422 18.189 1.00 94.94 178 GLN A CA 1
ATOM 1432 C C . GLN A 1 178 ? -12.432 0.248 18.639 1.00 94.94 178 GLN A C 1
ATOM 1434 O O . GLN A 1 178 ? -11.921 -0.792 19.060 1.00 94.94 178 GLN A O 1
ATOM 1439 N N . ALA A 1 179 ? -13.750 0.372 18.472 1.00 94.00 179 ALA A N 1
ATOM 1440 C CA . ALA A 1 179 ? -14.688 -0.701 18.777 1.00 94.00 179 ALA A CA 1
ATOM 1441 C C . ALA A 1 179 ? -14.412 -1.941 17.911 1.00 94.00 179 ALA A C 1
ATOM 1443 O O . ALA A 1 179 ? -14.449 -3.073 18.394 1.00 94.00 179 ALA A O 1
ATOM 1444 N N . THR A 1 180 ? -14.086 -1.742 16.633 1.00 94.25 180 THR A N 1
ATOM 1445 C CA . THR A 1 180 ? -13.751 -2.827 15.701 1.00 94.25 180 THR A CA 1
ATOM 1446 C C . THR A 1 180 ? -12.467 -3.553 16.107 1.00 94.25 180 THR A C 1
ATOM 1448 O O . THR A 1 180 ? -12.444 -4.786 16.125 1.00 94.25 180 THR A O 1
ATOM 1451 N N . LYS A 1 181 ? -11.426 -2.821 16.521 1.00 95.44 181 LYS A N 1
ATOM 1452 C CA . LYS A 1 181 ? -10.176 -3.385 17.052 1.00 95.44 181 LYS A CA 1
ATOM 1453 C C . LYS A 1 181 ? -10.432 -4.230 18.295 1.00 95.44 181 LYS A C 1
ATOM 1455 O O . LYS A 1 181 ? -10.025 -5.390 18.334 1.00 95.44 181 LYS A O 1
ATOM 1460 N N . ARG A 1 182 ? -11.178 -3.707 19.272 1.00 94.12 182 ARG A N 1
ATOM 1461 C CA . ARG A 1 182 ? -11.521 -4.448 20.498 1.00 94.12 182 ARG A CA 1
ATOM 1462 C C . ARG A 1 182 ? -12.320 -5.715 20.213 1.00 94.12 182 ARG A C 1
ATOM 1464 O O . ARG A 1 182 ? -11.999 -6.779 20.744 1.00 94.12 182 ARG A O 1
ATOM 1471 N N . LYS A 1 183 ? -13.314 -5.641 19.319 1.00 92.62 183 LYS A N 1
ATOM 1472 C CA . LYS A 1 183 ? -14.074 -6.813 18.846 1.00 92.62 183 LYS A CA 1
ATOM 1473 C C . LYS A 1 183 ? -13.152 -7.863 18.222 1.00 92.62 183 LYS A C 1
ATOM 1475 O O . LYS A 1 183 ? -13.292 -9.048 18.530 1.00 92.62 183 LYS A O 1
ATOM 1480 N N . ALA A 1 184 ? -12.217 -7.439 17.370 1.00 92.88 184 ALA A N 1
ATOM 1481 C CA . ALA A 1 184 ? -11.286 -8.323 16.676 1.00 92.88 184 ALA A CA 1
ATOM 1482 C C . ALA A 1 184 ? -10.303 -9.004 17.644 1.00 92.88 184 ALA A C 1
ATOM 1484 O O . ALA A 1 184 ? -10.150 -10.225 17.600 1.00 92.88 184 ALA A O 1
ATOM 1485 N N . VAL A 1 185 ? -9.712 -8.250 18.578 1.00 93.38 185 VAL A N 1
ATOM 1486 C CA . VAL A 1 185 ? -8.829 -8.794 19.625 1.00 93.38 185 VAL A CA 1
ATOM 1487 C C . VAL A 1 185 ? -9.587 -9.777 20.515 1.00 93.38 185 VAL A C 1
ATOM 1489 O O . VAL A 1 185 ? -9.125 -10.894 20.743 1.00 93.38 185 VAL A O 1
ATOM 1492 N N . ALA A 1 186 ? -10.792 -9.421 20.968 1.00 91.94 186 ALA A N 1
ATOM 1493 C CA . ALA A 1 186 ? -11.610 -10.309 21.787 1.00 91.94 186 ALA A CA 1
ATOM 1494 C C . ALA A 1 186 ? -11.995 -11.598 21.040 1.00 91.94 186 ALA A C 1
ATOM 1496 O O . ALA A 1 186 ? -12.011 -12.676 21.638 1.00 91.94 186 ALA A O 1
ATOM 1497 N N . ALA A 1 187 ? -12.294 -11.510 19.741 1.00 89.56 187 ALA A N 1
ATOM 1498 C CA . ALA A 1 187 ? -12.564 -12.671 18.896 1.00 89.56 187 ALA A CA 1
ATOM 1499 C C . ALA A 1 187 ? -11.348 -13.591 18.763 1.00 89.56 187 ALA A C 1
ATOM 1501 O O . ALA A 1 187 ? -11.498 -14.810 18.870 1.00 89.56 187 ALA A O 1
ATOM 1502 N N . GLU A 1 188 ? -10.156 -13.024 18.587 1.00 90.44 188 GLU A N 1
ATOM 1503 C CA . GLU A 1 188 ? -8.921 -13.798 18.496 1.00 90.44 188 GLU A CA 1
ATOM 1504 C C . GLU A 1 188 ? -8.556 -14.450 19.837 1.00 90.44 188 GLU A C 1
ATOM 1506 O O . GLU A 1 188 ? -8.302 -15.650 19.884 1.00 90.44 188 GLU A O 1
ATOM 1511 N N . LEU A 1 189 ? -8.648 -13.723 20.954 1.00 90.88 189 LEU A N 1
ATOM 1512 C CA . LEU A 1 189 ? -8.418 -14.291 22.288 1.00 90.88 189 LEU A CA 1
ATOM 1513 C C . LEU A 1 189 ? -9.403 -15.422 22.615 1.00 90.88 189 LEU A C 1
ATOM 1515 O O . LEU A 1 189 ? -9.019 -16.420 23.223 1.00 90.88 189 LEU A O 1
ATOM 1519 N N . ARG A 1 190 ? -10.675 -15.305 22.206 1.00 88.00 190 ARG A N 1
ATOM 1520 C CA . ARG A 1 190 ? -11.645 -16.409 22.325 1.00 88.00 190 ARG A CA 1
ATOM 1521 C C . ARG A 1 190 ? -11.231 -17.606 21.479 1.00 88.00 190 ARG A C 1
ATOM 1523 O O . ARG A 1 190 ? -11.328 -18.736 21.952 1.00 88.00 190 ARG A O 1
ATOM 1530 N N . HIS A 1 191 ? -10.767 -17.363 20.257 1.00 86.31 191 HIS A N 1
ATOM 1531 C CA . HIS A 1 191 ? -10.330 -18.416 19.350 1.00 86.31 191 HIS A CA 1
ATOM 1532 C C . HIS A 1 191 ? -9.119 -19.186 19.876 1.00 86.31 191 HIS A C 1
ATOM 1534 O O . HIS A 1 191 ? -9.138 -20.415 19.884 1.00 86.31 191 HIS A O 1
ATOM 1540 N N . GLN A 1 192 ? -8.121 -18.483 20.414 1.00 86.25 192 GLN A N 1
ATOM 1541 C CA . GLN A 1 192 ? -6.936 -19.089 21.031 1.00 86.25 192 GLN A CA 1
ATOM 1542 C C . GLN A 1 192 ? -7.279 -19.987 22.228 1.00 86.25 192 GLN A C 1
ATOM 1544 O O . GLN A 1 192 ? -6.559 -20.937 22.519 1.00 86.25 192 GLN A O 1
ATOM 1549 N N . ARG A 1 193 ? -8.415 -19.743 22.895 1.00 87.00 193 ARG A N 1
ATOM 1550 C CA . ARG A 1 193 ? -8.946 -20.592 23.977 1.00 87.00 193 ARG A CA 1
ATOM 1551 C C . ARG A 1 193 ? -9.797 -21.772 23.473 1.00 87.00 193 ARG A C 1
ATOM 1553 O O . ARG A 1 193 ? -10.479 -22.405 24.273 1.00 87.00 193 ARG A O 1
ATOM 1560 N N . GLY A 1 194 ? -9.811 -22.048 22.167 1.00 82.69 194 GLY A N 1
ATOM 1561 C CA . GLY A 1 194 ? -10.640 -23.089 21.546 1.00 82.69 194 GLY A CA 1
ATOM 1562 C C . GLY A 1 194 ? -12.096 -22.676 21.295 1.00 82.69 194 GLY A C 1
ATOM 1563 O O . GLY A 1 194 ? -12.925 -23.511 20.939 1.00 82.69 194 GLY A O 1
ATOM 1564 N N . GLY A 1 195 ? -12.428 -21.394 21.479 1.00 76.75 195 GLY A N 1
ATOM 1565 C CA . GLY A 1 195 ? -13.746 -20.840 21.186 1.00 76.75 195 GLY A CA 1
ATOM 1566 C C . GLY A 1 195 ? -13.961 -20.528 19.701 1.00 76.75 195 GLY A C 1
ATOM 1567 O O . GLY A 1 195 ? -13.041 -20.511 18.880 1.00 76.75 195 GLY A O 1
ATOM 1568 N N . VAL A 1 196 ? -15.208 -20.228 19.342 1.00 72.62 196 VAL A N 1
ATOM 1569 C CA . VAL A 1 196 ? -15.564 -19.761 17.993 1.00 72.62 196 VAL A CA 1
ATOM 1570 C C . VAL A 1 196 ? -15.300 -18.252 17.893 1.00 72.62 196 VAL A C 1
ATOM 1572 O O . VAL A 1 196 ? -15.632 -17.507 18.816 1.00 72.62 196 VAL A O 1
ATOM 1575 N N . ARG A 1 197 ? -14.719 -17.783 16.776 1.00 68.94 197 ARG A N 1
ATOM 1576 C CA . ARG A 1 197 ? -14.391 -16.355 16.556 1.00 68.94 197 ARG A CA 1
ATOM 1577 C C . ARG A 1 197 ? -15.627 -15.437 16.613 1.00 68.94 197 ARG A C 1
ATOM 1579 O O . ARG A 1 197 ? -15.544 -14.330 17.147 1.00 68.94 197 ARG A O 1
ATOM 1586 N N . GLY A 1 198 ? -16.774 -15.903 16.116 1.00 67.50 198 GLY A N 1
ATOM 1587 C CA . GLY A 1 198 ? -18.018 -15.129 16.021 1.00 67.50 198 GLY A CA 1
ATOM 1588 C C . GLY A 1 198 ? -19.199 -15.721 16.791 1.00 67.50 198 GLY A C 1
ATOM 1589 O O . GLY A 1 198 ? -19.133 -16.830 17.324 1.00 67.50 198 GLY A O 1
ATOM 1590 N N . ILE A 1 199 ? -20.305 -14.973 16.803 1.00 66.12 199 ILE A N 1
ATOM 1591 C CA . ILE A 1 199 ? -21.601 -15.473 17.270 1.00 66.12 199 ILE A CA 1
ATOM 1592 C C . ILE A 1 199 ? -22.119 -16.460 16.223 1.00 66.12 199 ILE A C 1
ATOM 1594 O O . ILE A 1 199 ? -22.296 -16.106 15.059 1.00 66.12 199 ILE A O 1
ATOM 1598 N N . ARG A 1 200 ? -22.370 -17.705 16.632 1.00 65.50 200 ARG A N 1
ATOM 1599 C CA . ARG A 1 200 ? -23.112 -18.656 15.801 1.00 65.50 200 ARG A CA 1
ATOM 1600 C C . ARG A 1 200 ? -24.595 -18.382 15.982 1.00 65.50 200 ARG A C 1
ATOM 1602 O O . ARG A 1 200 ? -25.158 -18.702 17.026 1.00 65.50 200 ARG A O 1
ATOM 1609 N N . TYR A 1 201 ? -25.215 -17.794 14.970 1.00 66.81 201 TYR A N 1
ATOM 1610 C CA . TYR A 1 201 ? -26.667 -17.714 14.918 1.00 66.81 201 TYR A CA 1
ATOM 1611 C C . TYR A 1 201 ? -27.222 -19.056 14.459 1.00 66.81 201 TYR A C 1
ATOM 1613 O O . TYR A 1 201 ? -26.709 -19.670 13.521 1.00 66.81 201 TYR A O 1
ATOM 1621 N N . LYS A 1 202 ? -28.281 -19.519 15.122 1.00 70.69 202 LYS A N 1
ATOM 1622 C CA . LYS A 1 202 ? -29.081 -20.613 14.582 1.00 70.69 202 LYS A CA 1
ATOM 1623 C C . LYS A 1 202 ? -29.776 -20.077 13.330 1.00 70.69 202 LYS A C 1
ATOM 1625 O O . LYS A 1 202 ? -30.326 -18.981 13.368 1.00 70.69 202 LYS A O 1
ATOM 1630 N N . HIS A 1 203 ? -29.729 -20.819 12.227 1.00 73.31 203 HIS A N 1
ATOM 1631 C CA . HIS A 1 203 ? -30.449 -20.435 11.017 1.00 73.31 203 HIS A CA 1
ATOM 1632 C C . HIS A 1 203 ? -31.954 -20.621 11.255 1.00 73.31 203 HIS A C 1
ATOM 1634 O O . HIS A 1 203 ? -32.497 -21.708 11.068 1.00 73.31 203 HIS A O 1
ATOM 1640 N N . THR A 1 204 ? -32.605 -19.577 11.761 1.00 78.19 204 THR A N 1
ATOM 1641 C CA . THR A 1 204 ? -34.041 -19.537 12.046 1.00 78.19 204 THR A CA 1
ATOM 1642 C C . THR A 1 204 ? -34.641 -18.311 11.388 1.00 78.19 204 THR A C 1
ATOM 1644 O O . THR A 1 204 ? -34.128 -17.207 11.551 1.00 78.19 204 THR A O 1
ATOM 1647 N N . VAL A 1 205 ? -35.732 -18.512 10.655 1.00 79.12 205 VAL A N 1
ATOM 1648 C CA . VAL A 1 205 ? -36.534 -17.419 10.107 1.00 79.12 205 VAL A CA 1
ATOM 1649 C C . VAL A 1 205 ? -37.330 -16.810 11.259 1.00 79.12 205 VAL A C 1
ATOM 1651 O O . VAL A 1 205 ? -38.032 -17.535 11.961 1.00 79.12 205 VAL A O 1
ATOM 1654 N N . ILE A 1 206 ? -37.182 -15.505 11.470 1.00 79.31 206 ILE A N 1
ATOM 1655 C CA . ILE A 1 206 ? -37.930 -14.734 12.468 1.00 79.31 206 ILE A CA 1
ATOM 1656 C C . ILE A 1 206 ? -38.814 -13.753 11.694 1.00 79.31 206 ILE A C 1
ATOM 1658 O O . ILE A 1 206 ? -38.348 -13.144 10.728 1.00 79.31 206 ILE A O 1
ATOM 1662 N N . ASP A 1 207 ? -40.085 -13.631 12.080 1.00 80.94 207 ASP A N 1
ATOM 1663 C CA . ASP A 1 207 ? -40.991 -12.633 11.503 1.00 80.94 207 ASP A CA 1
ATOM 1664 C C . ASP A 1 207 ? -40.495 -11.225 11.865 1.00 80.94 207 ASP A C 1
ATOM 1666 O O . ASP A 1 207 ? -40.123 -10.971 13.009 1.00 80.94 207 ASP A O 1
ATOM 1670 N N . ALA A 1 208 ? -40.482 -10.296 10.908 1.00 76.19 208 ALA A N 1
ATOM 1671 C CA . ALA A 1 208 ? -40.029 -8.924 11.139 1.00 76.19 208 ALA A CA 1
ATOM 1672 C C . ALA A 1 208 ? -40.880 -8.172 12.184 1.00 76.19 208 ALA A C 1
ATOM 1674 O O . ALA A 1 208 ? -40.401 -7.207 12.775 1.00 76.19 208 ALA A O 1
ATOM 1675 N N . ASN A 1 209 ? -42.120 -8.616 12.419 1.00 82.69 209 ASN A N 1
ATOM 1676 C CA . ASN A 1 209 ? -43.014 -8.073 13.442 1.00 82.69 209 ASN A CA 1
ATOM 1677 C C . ASN A 1 209 ? -42.830 -8.728 14.819 1.00 82.69 209 ASN A C 1
ATOM 1679 O O . ASN A 1 209 ? -43.446 -8.287 15.791 1.00 82.69 209 ASN A O 1
ATOM 1683 N N . ASP A 1 210 ? -42.019 -9.783 14.921 1.00 80.50 210 ASP A N 1
ATOM 1684 C CA . ASP A 1 210 ? -41.726 -10.426 16.195 1.00 80.50 210 ASP A CA 1
ATOM 1685 C C . ASP A 1 210 ? -40.833 -9.497 17.042 1.00 80.50 210 ASP A C 1
ATOM 1687 O O . ASP A 1 210 ? -39.765 -9.082 16.579 1.00 80.50 210 ASP A O 1
ATOM 1691 N N . PRO A 1 211 ? -41.191 -9.173 18.298 1.00 69.81 211 PRO A N 1
ATOM 1692 C CA . PRO A 1 211 ? -40.299 -8.446 19.199 1.00 69.81 211 PRO A CA 1
ATOM 1693 C C . PRO A 1 211 ? -38.928 -9.128 19.375 1.00 69.81 211 PRO A C 1
ATOM 1695 O O . PRO A 1 211 ? -37.944 -8.431 19.627 1.00 69.81 211 PRO A O 1
ATOM 1698 N N . ALA A 1 212 ? -38.805 -10.443 19.157 1.00 66.88 212 ALA A N 1
ATOM 1699 C CA . ALA A 1 212 ? -37.520 -11.142 19.101 1.00 66.88 212 ALA A CA 1
ATOM 1700 C C . ALA A 1 212 ? -36.623 -10.698 17.923 1.00 66.88 212 ALA A C 1
ATOM 1702 O O . ALA A 1 212 ? -35.400 -10.743 18.052 1.00 66.88 212 ALA A O 1
ATOM 1703 N N . ALA A 1 213 ? -37.190 -10.202 16.814 1.00 61.12 213 ALA A N 1
ATOM 1704 C CA . ALA A 1 213 ? -36.439 -9.618 15.696 1.00 61.12 213 ALA A CA 1
ATOM 1705 C C . ALA A 1 213 ? -35.811 -8.255 16.050 1.00 61.12 213 ALA A C 1
ATOM 1707 O O . ALA A 1 213 ? -34.842 -7.833 15.419 1.00 61.12 213 ALA A O 1
ATOM 1708 N N . SER A 1 214 ? -36.332 -7.577 17.081 1.00 59.28 214 SER A N 1
ATOM 1709 C CA . SER A 1 214 ? -35.824 -6.285 17.568 1.00 59.28 214 SER A CA 1
ATOM 1710 C C . SER A 1 214 ? -34.711 -6.404 18.617 1.00 59.28 214 SER A C 1
ATOM 1712 O O . SER A 1 214 ? -34.060 -5.406 18.946 1.00 59.28 214 SER A O 1
ATOM 1714 N N . VAL A 1 215 ? -34.449 -7.618 19.127 1.00 62.50 215 VAL A N 1
ATOM 1715 C CA . VAL A 1 215 ? -33.353 -7.874 20.068 1.00 62.50 215 VAL A CA 1
ATOM 1716 C C . VAL A 1 215 ? -32.038 -7.734 19.313 1.00 62.50 215 VAL A C 1
ATOM 1718 O O . VAL A 1 215 ? -31.570 -8.656 18.643 1.00 62.50 215 VAL A O 1
ATOM 1721 N N . ARG A 1 216 ? -31.425 -6.551 19.423 1.00 59.38 216 ARG A N 1
ATOM 1722 C CA . ARG A 1 216 ? -30.069 -6.338 18.922 1.00 59.38 216 ARG A CA 1
ATOM 1723 C C . ARG A 1 216 ? -29.156 -7.367 19.587 1.00 59.38 216 ARG A C 1
ATOM 1725 O O . ARG A 1 216 ? -29.215 -7.516 20.812 1.00 59.38 216 ARG A O 1
ATOM 1732 N N . PRO A 1 217 ? -28.319 -8.080 18.818 1.00 61.78 217 PRO A N 1
ATOM 1733 C CA . PRO A 1 217 ? -27.360 -8.984 19.420 1.00 61.78 217 PRO A CA 1
ATOM 1734 C C . PRO A 1 217 ? -26.498 -8.207 20.426 1.00 61.78 217 PRO A C 1
ATOM 1736 O O . PRO A 1 217 ? -26.205 -7.029 20.184 1.00 61.78 217 PRO A O 1
ATOM 1739 N N . PRO A 1 218 ? -26.094 -8.834 21.548 1.00 65.19 218 PRO A N 1
ATOM 1740 C CA . PRO A 1 218 ? -25.184 -8.207 22.493 1.00 65.19 218 PRO A CA 1
ATOM 1741 C C . PRO A 1 218 ? -23.970 -7.665 21.744 1.00 65.19 218 PRO A C 1
ATOM 1743 O O . PRO A 1 218 ? -23.440 -8.340 20.854 1.00 65.19 218 PRO A O 1
ATOM 1746 N N . SER A 1 219 ? -23.538 -6.450 22.087 1.00 69.94 219 SER A N 1
ATOM 1747 C CA . SER A 1 219 ? -22.319 -5.902 21.503 1.00 69.94 219 SER A CA 1
ATOM 1748 C C . SER A 1 219 ? -21.173 -6.880 21.755 1.00 69.94 219 SER A C 1
ATOM 1750 O O . SER A 1 219 ? -20.896 -7.246 22.894 1.00 69.94 219 SER A O 1
ATOM 1752 N N . LEU A 1 220 ? -20.509 -7.315 20.682 1.00 80.56 220 LEU A N 1
ATOM 1753 C CA . LEU A 1 220 ? -19.285 -8.117 20.782 1.00 80.56 220 LEU A CA 1
ATOM 1754 C C . LEU A 1 220 ? -18.079 -7.288 21.230 1.00 80.56 220 LEU A C 1
ATOM 1756 O O . LEU A 1 220 ? -16.992 -7.844 21.397 1.00 80.56 220 LEU A O 1
ATOM 1760 N N . ASP A 1 221 ? -18.262 -5.973 21.360 1.00 85.06 221 ASP A N 1
ATOM 1761 C CA . ASP A 1 221 ? -17.256 -5.079 21.899 1.00 85.06 221 ASP A CA 1
ATOM 1762 C C . ASP A 1 221 ? -17.155 -5.296 23.414 1.00 85.06 221 ASP A C 1
ATOM 1764 O O . ASP A 1 221 ? -18.140 -5.054 24.116 1.00 85.06 221 ASP A O 1
ATOM 1768 N N . PRO A 1 222 ? -15.999 -5.744 23.933 1.00 86.19 222 PRO A N 1
ATOM 1769 C CA . PRO A 1 222 ? -15.783 -5.858 25.373 1.00 86.19 222 PRO A CA 1
ATOM 1770 C C . PRO A 1 222 ? -15.812 -4.506 26.111 1.00 86.19 222 PRO A C 1
ATOM 1772 O O . PRO A 1 222 ? -15.844 -4.510 27.339 1.00 86.19 222 PRO A O 1
ATOM 1775 N N . GLY A 1 223 ? -15.822 -3.377 25.392 1.00 87.50 223 GLY A N 1
ATOM 1776 C CA . GLY A 1 223 ? -15.842 -2.033 25.962 1.00 87.50 223 GLY A CA 1
ATOM 1777 C C . GLY A 1 223 ? -14.446 -1.481 26.248 1.00 87.50 223 GLY A C 1
ATOM 1778 O O . GLY A 1 223 ? -13.431 -2.156 26.067 1.00 87.50 223 GLY A O 1
ATOM 1779 N N . ASP A 1 224 ? -14.394 -0.221 26.675 1.00 83.19 224 ASP A N 1
ATOM 1780 C CA . ASP A 1 224 ? -13.135 0.463 26.970 1.00 83.19 224 ASP A CA 1
ATOM 1781 C C . ASP A 1 224 ? -12.377 -0.207 28.130 1.00 83.19 224 ASP A C 1
ATOM 1783 O O . ASP A 1 224 ? -12.967 -0.781 29.045 1.00 83.19 224 ASP A O 1
ATOM 1787 N N . GLY A 1 225 ? -11.043 -0.158 28.080 1.00 78.50 225 GLY A N 1
ATOM 1788 C CA . GLY A 1 225 ? -10.174 -0.845 29.044 1.00 78.50 225 GLY A CA 1
ATOM 1789 C C . GLY A 1 225 ? -9.967 -2.338 28.761 1.00 78.50 225 GLY A C 1
ATOM 1790 O O . GLY A 1 225 ? -9.229 -2.999 29.492 1.00 78.50 225 GLY A O 1
ATOM 1791 N N . SER A 1 226 ? -10.568 -2.878 27.695 1.00 84.44 226 SER A N 1
ATOM 1792 C CA . SER A 1 226 ? -10.235 -4.218 27.215 1.00 84.44 226 SER A CA 1
ATOM 1793 C C . SER A 1 226 ? -8.785 -4.292 26.706 1.00 84.44 226 SER A C 1
ATOM 1795 O O . SER A 1 226 ? -8.293 -3.299 26.166 1.00 84.44 226 SER A O 1
ATOM 1797 N N . PRO A 1 227 ? -8.133 -5.464 26.783 1.00 83.25 227 PRO A N 1
ATOM 1798 C CA . PRO A 1 227 ? -6.795 -5.674 26.240 1.00 83.25 227 PRO A CA 1
ATOM 1799 C C . PRO A 1 227 ? -6.698 -5.263 24.770 1.00 83.25 227 PRO A C 1
ATOM 1801 O O . PRO A 1 227 ? -7.562 -5.603 23.960 1.00 83.25 227 PRO A O 1
ATOM 1804 N N . GLU A 1 228 ? -5.614 -4.576 24.429 1.00 87.38 228 GLU A N 1
ATOM 1805 C CA . GLU A 1 228 ? -5.332 -4.114 23.077 1.00 87.38 228 GLU A CA 1
ATOM 1806 C C . GLU A 1 228 ? -3.962 -4.621 22.626 1.00 87.38 228 GLU A C 1
ATOM 1808 O O . GLU A 1 228 ? -2.988 -4.608 23.382 1.00 87.38 228 GLU A O 1
ATOM 1813 N N . PHE A 1 229 ? -3.882 -5.073 21.378 1.00 92.00 229 PHE A N 1
ATOM 1814 C CA . PHE A 1 229 ? -2.620 -5.460 20.762 1.00 92.00 229 PHE A CA 1
ATOM 1815 C C . PHE A 1 229 ? -1.964 -4.273 20.045 1.00 92.00 229 PHE A C 1
ATOM 1817 O O . PHE A 1 229 ? -2.689 -3.428 19.511 1.00 92.00 229 PHE A O 1
ATOM 1824 N N . PRO A 1 230 ? -0.617 -4.223 19.962 1.00 92.06 230 PRO A N 1
ATOM 1825 C CA . PRO A 1 230 ? 0.088 -3.186 19.212 1.00 92.06 230 PRO A CA 1
ATOM 1826 C C . PRO A 1 230 ? -0.456 -3.065 17.786 1.00 92.06 230 PRO A C 1
ATOM 1828 O O . PRO A 1 230 ? -0.639 -4.082 17.107 1.00 92.06 230 PRO A O 1
ATOM 1831 N N . THR A 1 231 ? -0.713 -1.832 17.342 1.00 95.00 231 THR A N 1
ATOM 1832 C CA . THR A 1 231 ? -1.353 -1.585 16.046 1.00 95.00 231 THR A CA 1
ATOM 1833 C C . THR A 1 231 ? -0.330 -1.284 14.953 1.00 95.00 231 THR A C 1
ATOM 1835 O O . THR A 1 231 ? 0.525 -0.411 15.106 1.00 95.00 231 THR A O 1
ATOM 1838 N N . VAL A 1 232 ? -0.448 -1.992 13.832 1.00 97.31 232 VAL A N 1
ATOM 1839 C CA . VAL A 1 232 ? 0.249 -1.731 12.572 1.00 97.31 232 VAL A CA 1
ATOM 1840 C C . VAL A 1 232 ? -0.750 -1.111 11.599 1.00 97.31 232 VAL A C 1
ATOM 1842 O O . VAL A 1 232 ? -1.743 -1.740 11.236 1.00 97.31 232 VAL A O 1
ATOM 1845 N N . LEU A 1 233 ? -0.497 0.123 11.180 1.00 98.31 233 LEU A N 1
ATOM 1846 C CA . LEU A 1 233 ? -1.323 0.831 10.207 1.00 98.31 233 LEU A CA 1
ATOM 1847 C C . LEU A 1 233 ? -0.818 0.543 8.786 1.00 98.31 233 LEU A C 1
ATOM 1849 O O . LEU A 1 233 ? 0.378 0.623 8.517 1.00 98.31 233 LEU A O 1
ATOM 1853 N N . LEU A 1 234 ? -1.727 0.209 7.877 1.00 98.69 234 LEU A N 1
ATOM 1854 C CA . LEU A 1 234 ? -1.445 0.009 6.461 1.00 98.69 234 LEU A CA 1
ATOM 1855 C C . LEU A 1 234 ? -2.121 1.118 5.663 1.00 98.69 234 LEU A C 1
ATOM 1857 O O . LEU A 1 234 ? -3.339 1.304 5.753 1.00 98.69 234 LEU A O 1
ATOM 1861 N N . THR A 1 235 ? -1.330 1.830 4.873 1.00 98.56 235 THR A N 1
ATOM 1862 C CA . THR A 1 235 ? -1.809 2.856 3.948 1.00 98.56 235 THR A CA 1
ATOM 1863 C C . THR A 1 235 ? -1.227 2.610 2.566 1.00 98.56 235 THR A C 1
ATOM 1865 O O . THR A 1 235 ? -0.256 1.873 2.408 1.00 98.56 235 THR A O 1
ATOM 1868 N N . HIS A 1 236 ? -1.829 3.199 1.541 1.00 98.12 236 HIS A N 1
ATOM 1869 C CA . HIS A 1 236 ? -1.173 3.282 0.244 1.00 98.12 236 HIS A CA 1
ATOM 1870 C C . HIS A 1 236 ? -0.386 4.590 0.161 1.00 98.12 236 HIS A C 1
ATOM 1872 O O . HIS A 1 236 ? 0.834 4.556 -0.011 1.00 98.12 236 HIS A O 1
ATOM 1878 N N . VAL A 1 237 ? -1.062 5.719 0.420 1.00 98.06 237 VAL A N 1
ATOM 1879 C CA . VAL A 1 237 ? -0.426 7.039 0.504 1.00 98.06 237 VAL A CA 1
ATOM 1880 C C . VAL A 1 237 ? 0.348 7.148 1.830 1.00 98.06 237 VAL A C 1
ATOM 1882 O O . VAL A 1 237 ? -0.234 6.916 2.899 1.00 98.06 237 VAL A O 1
ATOM 1885 N N . PRO A 1 238 ? 1.651 7.474 1.801 1.00 97.94 238 PRO A N 1
ATOM 1886 C CA . PRO A 1 238 ? 2.470 7.643 2.998 1.00 97.94 238 PRO A CA 1
ATOM 1887 C C . PRO A 1 238 ? 1.954 8.747 3.937 1.00 97.94 238 PRO A C 1
ATOM 1889 O O . PRO A 1 238 ? 1.316 9.706 3.493 1.00 97.94 238 PRO A O 1
ATOM 1892 N N . LEU A 1 239 ? 2.252 8.656 5.239 1.00 97.69 239 LEU A N 1
ATOM 1893 C CA . LEU A 1 239 ? 1.873 9.719 6.180 1.00 97.69 239 LEU A CA 1
ATOM 1894 C C . LEU A 1 239 ? 2.662 11.002 5.901 1.00 97.69 239 LEU A C 1
ATOM 1896 O O . LEU A 1 239 ? 3.790 10.968 5.383 1.00 97.69 239 LEU A O 1
ATOM 1900 N N . TYR A 1 240 ? 2.074 12.127 6.310 1.00 96.56 240 TYR A N 1
ATOM 1901 C CA . TYR A 1 240 ? 2.704 13.437 6.244 1.00 96.56 240 TYR A CA 1
ATOM 1902 C C . TYR A 1 240 ? 4.066 13.434 6.937 1.00 96.56 240 TYR A C 1
ATOM 1904 O O . TYR A 1 240 ? 4.224 12.933 8.053 1.00 96.56 240 TYR A O 1
ATOM 1912 N N . ARG A 1 241 ? 5.033 14.059 6.272 1.00 94.94 241 ARG A N 1
ATOM 1913 C CA . ARG A 1 241 ? 6.373 14.369 6.770 1.00 94.94 241 ARG A CA 1
ATOM 1914 C C . ARG A 1 241 ? 6.750 15.761 6.278 1.00 94.94 241 ARG A C 1
ATOM 1916 O O . ARG A 1 241 ? 6.241 16.198 5.247 1.00 94.94 241 ARG A O 1
ATOM 1923 N N . ALA A 1 242 ? 7.610 16.457 7.017 1.00 94.56 242 ALA A N 1
ATOM 1924 C CA . ALA A 1 242 ? 8.119 17.745 6.561 1.00 94.56 242 ALA A CA 1
ATOM 1925 C C . ALA A 1 242 ? 8.907 17.564 5.255 1.00 94.56 242 ALA A C 1
ATOM 1927 O O . ALA A 1 242 ? 9.524 16.514 5.039 1.00 94.56 242 ALA A O 1
ATOM 1928 N N . ASP A 1 243 ? 8.891 18.580 4.396 1.00 94.88 243 ASP A N 1
ATOM 1929 C CA . ASP A 1 243 ? 9.665 18.532 3.159 1.00 94.88 243 ASP A CA 1
ATOM 1930 C C . ASP A 1 243 ? 11.158 18.344 3.463 1.00 94.88 243 ASP A C 1
ATOM 1932 O O . ASP A 1 243 ? 11.648 18.770 4.510 1.00 94.88 243 ASP A O 1
ATOM 1936 N N . GLY A 1 244 ? 11.855 17.615 2.594 1.00 94.75 244 GLY A N 1
ATOM 1937 C CA . GLY A 1 244 ? 13.260 17.257 2.797 1.00 94.75 244 GLY A CA 1
ATOM 1938 C C . GLY A 1 244 ? 13.548 16.253 3.923 1.00 94.75 244 GLY A C 1
ATOM 1939 O O . GLY A 1 244 ? 14.719 15.979 4.171 1.00 94.75 244 GLY A O 1
ATOM 1940 N N . THR A 1 245 ? 12.537 15.652 4.570 1.00 95.50 245 THR A N 1
ATOM 1941 C CA . THR A 1 245 ? 12.759 14.562 5.545 1.00 95.50 245 THR A CA 1
ATOM 1942 C C . THR A 1 245 ? 13.392 13.341 4.850 1.00 95.50 245 THR A C 1
ATOM 1944 O O . THR A 1 245 ? 12.723 12.718 4.016 1.00 95.50 245 THR A O 1
ATOM 1947 N N . PRO A 1 246 ? 14.637 12.949 5.184 1.00 95.75 246 PRO A N 1
ATOM 1948 C CA . PRO A 1 246 ? 15.336 11.867 4.494 1.00 95.75 246 PRO A CA 1
ATOM 1949 C C . PRO A 1 246 ? 14.673 10.499 4.711 1.00 95.75 246 PRO A C 1
ATOM 1951 O O . PRO A 1 246 ? 14.279 10.148 5.822 1.00 95.75 246 PRO A O 1
ATOM 1954 N N . CYS A 1 247 ? 14.617 9.692 3.651 1.00 95.31 247 CYS A N 1
ATOM 1955 C CA . CYS A 1 247 ? 14.162 8.298 3.664 1.00 95.31 247 CYS A CA 1
ATOM 1956 C C . CYS A 1 247 ? 15.186 7.298 4.213 1.00 95.31 247 CYS A C 1
ATOM 1958 O O . CYS A 1 247 ? 14.849 6.145 4.488 1.00 95.31 247 CYS A O 1
ATOM 1960 N N . GLY A 1 248 ? 16.453 7.699 4.292 1.00 93.88 248 GLY A N 1
ATOM 1961 C CA . GLY A 1 248 ? 17.550 6.865 4.752 1.00 93.88 248 GLY A CA 1
ATOM 1962 C C . GLY A 1 248 ? 18.298 6.109 3.642 1.00 93.88 248 GLY A C 1
ATOM 1963 O O . GLY A 1 248 ? 18.039 6.275 2.445 1.00 93.88 248 GLY A O 1
ATOM 1964 N N . PRO A 1 249 ? 19.276 5.274 4.038 1.00 93.56 249 PRO A N 1
ATOM 1965 C CA . PRO A 1 249 ? 20.303 4.716 3.151 1.00 93.56 249 PRO A CA 1
ATOM 1966 C C . PRO A 1 249 ? 19.830 3.617 2.204 1.00 93.56 249 PRO A C 1
ATOM 1968 O O . PRO A 1 249 ? 20.543 3.275 1.265 1.00 93.56 249 PRO A O 1
ATOM 1971 N N . LEU A 1 250 ? 18.653 3.046 2.451 1.00 94.62 250 LEU A N 1
ATOM 1972 C CA . LEU A 1 250 ? 18.127 1.933 1.663 1.00 94.62 250 LEU A CA 1
ATOM 1973 C C . LEU A 1 250 ? 17.307 2.383 0.444 1.00 94.62 250 LEU A C 1
ATOM 1975 O O . LEU A 1 250 ? 16.904 1.528 -0.345 1.00 94.62 250 LEU A O 1
ATOM 1979 N N . ARG A 1 251 ? 17.099 3.694 0.259 1.00 93.69 251 ARG A N 1
ATOM 1980 C CA . ARG A 1 251 ? 16.466 4.239 -0.946 1.00 93.69 251 ARG A CA 1
ATOM 1981 C C . ARG A 1 251 ? 17.419 4.144 -2.135 1.00 93.69 251 ARG A C 1
ATOM 1983 O O . ARG A 1 251 ? 18.547 4.631 -2.081 1.00 93.69 251 ARG A O 1
ATOM 1990 N N . GLU A 1 252 ? 16.978 3.500 -3.209 1.00 92.25 252 GLU A N 1
ATOM 1991 C CA . GLU A 1 252 ? 17.820 3.156 -4.356 1.00 92.25 252 GLU A CA 1
ATOM 1992 C C . GLU A 1 252 ? 17.965 4.303 -5.354 1.00 92.25 252 GLU A C 1
ATOM 1994 O O . GLU A 1 252 ? 19.078 4.612 -5.777 1.00 92.25 252 GLU A O 1
ATOM 1999 N N . HIS A 1 253 ? 16.848 4.901 -5.768 1.00 87.75 253 HIS A N 1
ATOM 2000 C CA . HIS A 1 253 ? 16.834 5.915 -6.819 1.00 87.75 253 HIS A CA 1
ATOM 2001 C C . HIS A 1 253 ? 17.549 7.192 -6.361 1.00 87.75 253 HIS A C 1
ATOM 2003 O O . HIS A 1 253 ? 18.340 7.780 -7.103 1.00 87.75 253 HIS A O 1
ATOM 2009 N N . TRP A 1 254 ? 17.344 7.552 -5.093 1.00 89.06 254 TRP A N 1
ATOM 2010 C CA . TRP A 1 254 ? 17.959 8.705 -4.455 1.00 89.06 254 TRP A CA 1
ATOM 2011 C C . TRP A 1 254 ? 18.644 8.322 -3.136 1.00 89.06 254 TRP A C 1
ATOM 2013 O O . TRP A 1 254 ? 18.059 8.518 -2.071 1.00 89.06 254 TRP A O 1
ATOM 2023 N N . PRO A 1 255 ? 19.877 7.778 -3.167 1.00 91.62 255 PRO A N 1
ATOM 2024 C CA . PRO A 1 255 ? 20.628 7.472 -1.947 1.00 91.62 255 PRO A CA 1
ATOM 2025 C C . PRO A 1 255 ? 20.955 8.751 -1.158 1.00 91.62 255 PRO A C 1
ATOM 2027 O O . PRO A 1 255 ? 21.007 9.817 -1.779 1.00 91.62 255 PRO A O 1
ATOM 2030 N N . PRO A 1 256 ? 21.230 8.667 0.157 1.00 92.19 256 PRO A N 1
ATOM 2031 C CA . PRO A 1 256 ? 21.564 9.829 0.976 1.00 92.19 256 PRO A CA 1
ATOM 2032 C C . PRO A 1 256 ? 22.707 10.654 0.397 1.00 92.19 256 PRO A C 1
ATOM 2034 O O . PRO A 1 256 ? 23.698 10.115 -0.110 1.00 92.19 256 PRO A O 1
ATOM 2037 N N . SER A 1 257 ? 22.562 11.968 0.482 1.00 91.75 257 SER A N 1
ATOM 2038 C CA . SER A 1 257 ? 23.607 12.916 0.133 1.00 91.75 257 SER A CA 1
ATOM 2039 C C . SER A 1 257 ? 24.774 12.792 1.131 1.00 91.75 257 SER A C 1
ATOM 2041 O O . SER A 1 257 ? 24.538 12.594 2.326 1.00 91.75 257 SER A O 1
ATOM 2043 N N . PRO A 1 258 ? 26.043 12.874 0.680 1.00 88.69 258 PRO A N 1
ATOM 2044 C CA . PRO A 1 258 ? 27.188 12.783 1.583 1.00 88.69 258 PRO A CA 1
ATOM 2045 C C . PRO A 1 258 ? 27.167 13.908 2.631 1.00 88.69 258 PRO A C 1
ATOM 2047 O O . PRO A 1 258 ? 26.935 15.062 2.253 1.00 88.69 258 PRO A O 1
ATOM 2050 N N . PRO A 1 259 ? 27.444 13.615 3.915 1.00 86.25 259 PRO A N 1
ATOM 2051 C CA . PRO A 1 259 ? 27.526 14.650 4.937 1.00 86.25 259 PRO A CA 1
ATOM 2052 C C . PRO A 1 259 ? 28.737 15.579 4.705 1.00 86.25 259 PRO A C 1
ATOM 2054 O O . PRO A 1 259 ? 29.684 15.218 3.991 1.00 86.25 259 PRO A O 1
ATOM 2057 N N . PRO A 1 260 ? 28.739 16.794 5.290 1.00 85.69 260 PRO A N 1
ATOM 2058 C CA . PRO A 1 260 ? 29.876 17.708 5.219 1.00 85.69 260 PRO A CA 1
ATOM 2059 C C . PRO A 1 260 ? 31.170 17.068 5.742 1.00 85.69 260 PRO A C 1
ATOM 2061 O O . PRO A 1 260 ? 31.152 16.253 6.663 1.00 85.69 260 PRO A O 1
ATOM 2064 N N . LYS A 1 261 ? 32.324 17.470 5.186 1.00 83.25 261 LYS A N 1
ATOM 2065 C CA . LYS A 1 261 ? 33.637 16.939 5.601 1.00 83.25 261 LYS A CA 1
ATOM 2066 C C . LYS A 1 261 ? 33.833 17.100 7.115 1.00 83.25 261 LYS A C 1
ATOM 2068 O O . LYS A 1 261 ? 33.872 18.226 7.604 1.00 83.25 261 LYS A O 1
ATOM 2073 N N . GLY A 1 262 ? 34.013 15.982 7.819 1.00 82.75 262 GLY A N 1
ATOM 2074 C CA . GLY A 1 262 ? 34.217 15.942 9.272 1.00 82.75 262 GLY A CA 1
ATOM 2075 C C . GLY A 1 262 ? 32.959 15.651 10.098 1.00 82.75 262 GLY A C 1
ATOM 2076 O O . GLY A 1 262 ? 33.038 15.711 11.321 1.00 82.75 262 GLY A O 1
ATOM 2077 N N . GLN A 1 263 ? 31.825 15.342 9.461 1.00 82.50 263 GLN A N 1
ATOM 2078 C CA . GLN A 1 263 ? 30.611 14.855 10.121 1.00 82.50 263 GLN A CA 1
ATOM 2079 C C . GLN A 1 263 ? 30.249 13.468 9.577 1.00 82.50 263 GLN A C 1
ATOM 2081 O O . GLN A 1 263 ? 30.205 13.284 8.363 1.00 82.50 263 GLN A O 1
ATOM 2086 N N . ASP A 1 264 ? 29.972 12.518 10.473 1.00 79.62 264 ASP A N 1
ATOM 2087 C CA . ASP A 1 264 ? 29.525 11.157 10.124 1.00 79.62 264 ASP A CA 1
ATOM 2088 C C . ASP A 1 264 ? 28.014 10.956 10.354 1.00 79.62 264 ASP A C 1
ATOM 2090 O O . ASP A 1 264 ? 27.461 9.903 10.032 1.00 79.62 264 ASP A O 1
ATOM 2094 N N . GLU A 1 265 ? 27.338 11.963 10.913 1.00 79.81 265 GLU A N 1
ATOM 2095 C CA . GLU A 1 265 ? 25.905 11.909 11.192 1.00 79.81 265 GLU A CA 1
ATOM 2096 C C . GLU A 1 265 ? 25.082 12.077 9.902 1.00 79.81 265 GLU A C 1
ATOM 2098 O O . GLU A 1 265 ? 25.449 12.876 9.031 1.00 79.81 265 GLU A O 1
ATOM 2103 N N . PRO A 1 266 ? 23.953 11.356 9.758 1.00 81.31 266 PRO A N 1
ATOM 2104 C CA . PRO A 1 266 ? 23.025 11.570 8.656 1.00 81.31 266 PRO A CA 1
ATOM 2105 C C . PRO A 1 266 ? 22.514 13.013 8.627 1.00 81.31 266 PRO A C 1
ATOM 2107 O O . PRO A 1 266 ? 22.257 13.613 9.671 1.00 81.31 266 PRO A O 1
ATOM 2110 N N . LEU A 1 267 ? 22.311 13.549 7.424 1.00 85.50 267 LEU A N 1
ATOM 2111 C CA . LEU A 1 267 ? 21.671 14.850 7.253 1.00 85.50 267 LEU A CA 1
ATOM 2112 C C . LEU A 1 267 ? 20.264 14.816 7.861 1.00 85.50 267 LEU A C 1
ATOM 2114 O O . LEU A 1 267 ? 19.503 13.894 7.588 1.00 85.50 267 LEU A O 1
ATOM 2118 N N . GLU A 1 268 ? 19.907 15.825 8.655 1.00 87.62 268 GLU A N 1
ATOM 2119 C CA . GLU A 1 268 ? 18.533 15.988 9.158 1.00 87.62 268 GLU A CA 1
ATOM 2120 C C . GLU A 1 268 ? 17.566 16.397 8.034 1.00 87.62 268 GLU A C 1
ATOM 2122 O O . GLU A 1 268 ? 16.384 16.059 8.069 1.00 87.62 268 GLU A O 1
ATOM 2127 N N . TYR A 1 269 ? 18.093 17.076 7.012 1.00 92.62 269 TYR A N 1
ATOM 2128 C CA . TYR A 1 269 ? 17.376 17.545 5.835 1.00 92.62 269 TYR A CA 1
ATOM 2129 C C . TYR A 1 269 ? 18.133 17.142 4.564 1.00 92.62 269 TYR A C 1
ATOM 2131 O O . TYR A 1 269 ? 19.290 17.521 4.379 1.00 92.62 269 TYR A O 1
ATOM 2139 N N . ASP A 1 270 ? 17.482 16.382 3.687 1.00 94.00 270 ASP A N 1
ATOM 2140 C CA . ASP A 1 270 ? 18.027 15.922 2.408 1.00 94.00 270 ASP A CA 1
ATOM 2141 C C . ASP A 1 270 ? 16.904 15.815 1.367 1.00 94.00 270 ASP A C 1
ATOM 2143 O O . ASP A 1 270 ? 16.294 14.759 1.189 1.00 94.00 270 ASP A O 1
ATOM 2147 N N . GLU A 1 271 ? 16.640 16.914 0.654 1.00 93.00 271 GLU A N 1
ATOM 2148 C CA . GLU A 1 271 ? 15.619 16.980 -0.409 1.00 93.00 271 GLU A CA 1
ATOM 2149 C C . GLU A 1 271 ? 15.760 15.880 -1.454 1.00 93.00 271 GLU A C 1
ATOM 2151 O O . GLU A 1 271 ? 14.761 15.381 -1.965 1.00 93.00 271 GLU A O 1
ATOM 2156 N N . ARG A 1 272 ? 16.996 15.491 -1.781 1.00 93.00 272 ARG A N 1
ATOM 2157 C CA . ARG A 1 272 ? 17.243 14.477 -2.801 1.00 93.00 272 ARG A CA 1
ATOM 2158 C C . ARG A 1 272 ? 16.782 13.113 -2.306 1.00 93.00 272 ARG A C 1
ATOM 2160 O O . ARG A 1 272 ? 16.099 12.409 -3.038 1.00 93.00 272 ARG A O 1
ATOM 2167 N N . ASN A 1 273 ? 17.139 12.739 -1.078 1.00 95.38 273 ASN A N 1
ATOM 2168 C CA . ASN A 1 273 ? 16.752 11.457 -0.485 1.00 95.38 273 ASN A CA 1
ATOM 2169 C C . ASN A 1 273 ? 15.299 11.427 0.020 1.00 95.38 273 ASN A C 1
ATOM 2171 O O . ASN A 1 273 ? 14.772 10.337 0.241 1.00 95.38 273 ASN A O 1
ATOM 2175 N N . ALA A 1 274 ? 14.642 12.575 0.187 1.00 95.50 274 ALA A N 1
ATOM 2176 C CA . ALA A 1 274 ? 13.279 12.701 0.703 1.00 95.50 274 ALA A CA 1
ATOM 2177 C C . ALA A 1 274 ? 12.181 12.406 -0.333 1.00 95.50 274 ALA A C 1
ATOM 2179 O O . ALA A 1 274 ? 12.365 12.546 -1.545 1.00 95.50 274 ALA A O 1
ATOM 2180 N N . ILE A 1 275 ? 11.003 11.983 0.135 1.00 94.81 275 ILE A N 1
ATOM 2181 C CA . ILE A 1 275 ? 9.787 11.996 -0.692 1.00 94.81 275 ILE A CA 1
ATOM 2182 C C . ILE A 1 275 ? 9.328 13.449 -0.779 1.00 94.81 275 ILE A C 1
ATOM 2184 O O . ILE A 1 275 ? 9.006 14.052 0.243 1.00 94.81 275 ILE A O 1
ATOM 2188 N N . ALA A 1 276 ? 9.293 14.007 -1.989 1.00 93.62 276 ALA A N 1
ATOM 2189 C CA . ALA A 1 276 ? 8.864 15.385 -2.190 1.00 93.62 276 ALA A CA 1
ATOM 2190 C C . ALA A 1 276 ? 7.393 15.555 -1.786 1.00 93.62 276 ALA A C 1
ATOM 2192 O O . ALA A 1 276 ? 6.531 14.822 -2.278 1.00 93.62 276 ALA A O 1
ATOM 2193 N N . VAL A 1 277 ? 7.084 16.550 -0.954 1.00 94.19 277 VAL A N 1
ATOM 2194 C CA . VAL A 1 277 ? 5.707 16.833 -0.516 1.00 94.19 277 VAL A CA 1
ATOM 2195 C C . VAL A 1 277 ? 4.965 17.577 -1.628 1.00 94.19 277 VAL A C 1
ATOM 2197 O O . VAL A 1 277 ? 4.944 18.805 -1.690 1.00 94.19 277 VAL A O 1
ATOM 2200 N N . ARG A 1 278 ? 4.412 16.822 -2.582 1.00 92.56 278 ARG A N 1
ATOM 2201 C CA . ARG A 1 278 ? 3.730 17.349 -3.773 1.00 92.56 278 ARG A CA 1
ATOM 2202 C C . ARG A 1 278 ? 2.501 16.514 -4.110 1.00 92.56 278 ARG A C 1
ATOM 2204 O O . ARG A 1 278 ? 2.409 15.339 -3.762 1.00 92.56 278 ARG A O 1
ATOM 2211 N N . GLY A 1 279 ? 1.580 17.131 -4.837 1.00 90.75 279 GLY A N 1
ATOM 2212 C CA . GLY A 1 279 ? 0.417 16.471 -5.413 1.00 90.75 279 GLY A CA 1
ATOM 2213 C C . GLY A 1 279 ? 0.042 17.097 -6.748 1.00 90.75 279 GLY A C 1
ATOM 2214 O O . GLY A 1 279 ? 0.559 18.150 -7.127 1.00 90.75 279 GLY A O 1
ATOM 2215 N N . GLY A 1 280 ? -0.845 16.426 -7.466 1.00 90.38 280 GLY A N 1
ATOM 2216 C CA . GLY A 1 280 ? -1.335 16.863 -8.761 1.00 90.38 280 GLY A CA 1
ATOM 2217 C C . GLY A 1 280 ? -2.559 16.066 -9.189 1.00 90.38 280 GLY A C 1
ATOM 2218 O O . GLY A 1 280 ? -3.303 15.529 -8.369 1.00 90.38 280 GLY A O 1
ATOM 2219 N N . TYR A 1 281 ? -2.795 15.997 -10.497 1.00 88.81 281 TYR A N 1
ATOM 2220 C CA . TYR A 1 281 ? -3.926 15.244 -11.028 1.00 88.81 281 TYR A CA 1
ATOM 2221 C C . TYR A 1 281 ? -3.767 13.746 -10.735 1.00 88.81 281 TYR A C 1
ATOM 2223 O O . TYR A 1 281 ? -2.874 13.109 -11.285 1.00 88.81 281 TYR A O 1
ATOM 2231 N N . GLN A 1 282 ? -4.659 13.189 -9.909 1.00 90.81 282 GLN A N 1
ATOM 2232 C CA . GLN A 1 282 ? -4.718 11.756 -9.573 1.00 90.81 282 GLN A CA 1
ATOM 2233 C C . GLN A 1 282 ? -3.492 11.195 -8.817 1.00 90.81 282 GLN A C 1
ATOM 2235 O O . GLN A 1 282 ? -3.313 9.979 -8.770 1.00 90.81 282 GLN A O 1
ATOM 2240 N N . TYR A 1 283 ? -2.664 12.044 -8.198 1.00 91.88 283 TYR A N 1
ATOM 2241 C CA . TYR A 1 283 ? -1.557 11.595 -7.343 1.00 91.88 283 TYR A CA 1
ATOM 2242 C C . TYR A 1 283 ? -1.235 12.600 -6.230 1.00 91.88 283 TYR A C 1
ATOM 2244 O O . TYR A 1 283 ? -1.451 13.808 -6.370 1.00 91.88 283 TYR A O 1
ATOM 2252 N N . GLN A 1 284 ? -0.701 12.082 -5.127 1.00 93.31 284 GLN A N 1
ATOM 2253 C CA . GLN A 1 284 ? -0.230 12.836 -3.971 1.00 93.31 284 GLN A CA 1
ATOM 2254 C C . GLN A 1 284 ? 0.778 11.965 -3.226 1.00 93.31 284 GLN A C 1
ATOM 2256 O O . GLN A 1 284 ? 0.430 10.876 -2.792 1.00 93.31 284 GLN A O 1
ATOM 2261 N N . ASN A 1 285 ? 1.995 12.472 -3.036 1.00 95.12 285 ASN A N 1
ATOM 2262 C CA . ASN A 1 285 ? 3.102 11.653 -2.537 1.00 95.12 285 ASN A CA 1
ATOM 2263 C C . ASN A 1 285 ? 3.020 11.357 -1.027 1.00 95.12 285 ASN A C 1
ATOM 2265 O O . ASN A 1 285 ? 3.646 10.420 -0.541 1.00 95.12 285 ASN A O 1
ATOM 2269 N N . VAL A 1 286 ? 2.317 12.200 -0.260 1.00 97.06 286 VAL A N 1
ATOM 2270 C CA . VAL A 1 286 ? 2.083 12.040 1.186 1.00 97.06 286 VAL A CA 1
ATOM 2271 C C . VAL A 1 286 ? 0.736 12.645 1.562 1.00 97.06 286 VAL A C 1
ATOM 2273 O O . VAL A 1 286 ? 0.353 13.666 0.993 1.00 97.06 286 VAL A O 1
ATOM 2276 N N . LEU A 1 287 ? 0.039 12.083 2.549 1.00 97.25 287 LEU A N 1
ATOM 2277 C CA . LEU A 1 287 ? -1.176 12.672 3.121 1.00 97.25 287 LEU A CA 1
ATOM 2278 C C . LEU A 1 287 ? -0.911 14.077 3.683 1.00 97.25 287 LEU A C 1
ATOM 2280 O O . LEU A 1 287 ? 0.227 14.432 3.997 1.00 97.25 287 LEU A O 1
ATOM 2284 N N . SER A 1 288 ? -1.960 14.883 3.856 1.00 95.88 288 SER A N 1
ATOM 2285 C CA . SER A 1 288 ? -1.812 16.165 4.548 1.00 95.88 288 SER A CA 1
ATOM 2286 C C . SER A 1 288 ? -1.537 15.965 6.039 1.00 95.88 288 SER A C 1
ATOM 2288 O O . SER A 1 288 ? -1.845 14.920 6.625 1.00 95.88 288 SER A O 1
ATOM 2290 N N . SER A 1 289 ? -0.943 16.984 6.664 1.00 95.06 289 SER A N 1
ATOM 2291 C CA . SER A 1 289 ? -0.615 16.971 8.094 1.00 95.06 289 SER A CA 1
ATOM 2292 C C . SER A 1 289 ? -1.849 16.707 8.961 1.00 95.06 289 SER A C 1
ATOM 2294 O O . SER A 1 289 ? -1.816 15.849 9.844 1.00 95.06 289 SER A O 1
ATOM 2296 N N . GLN A 1 290 ? -2.965 17.375 8.650 1.00 94.88 290 GLN A N 1
ATOM 2297 C CA . GLN A 1 290 ? -4.214 17.222 9.391 1.00 94.88 290 GLN A CA 1
ATOM 2298 C C . GLN A 1 290 ? -4.794 15.813 9.230 1.00 94.88 290 GLN A C 1
ATOM 2300 O O . GLN A 1 290 ? -5.081 15.160 10.229 1.00 94.88 290 GLN A O 1
ATOM 2305 N N . VAL A 1 291 ? -4.878 15.304 7.995 1.00 96.81 291 VAL A N 1
ATOM 2306 C CA . VAL A 1 291 ? -5.407 13.956 7.728 1.00 96.81 291 VAL A CA 1
ATOM 2307 C C . VAL A 1 291 ? -4.541 12.879 8.379 1.00 96.81 291 VAL A C 1
ATOM 2309 O O . VAL A 1 291 ? -5.074 11.942 8.966 1.00 96.81 291 VAL A O 1
ATOM 2312 N N . SER A 1 292 ? -3.213 13.018 8.334 1.00 97.06 292 SER A N 1
ATOM 2313 C CA . SER A 1 292 ? -2.292 12.066 8.973 1.00 97.06 292 SER A CA 1
ATOM 2314 C C . SER A 1 292 ? -2.463 12.043 10.488 1.00 97.06 292 SER A C 1
ATOM 2316 O O . SER A 1 292 ? -2.500 10.969 11.088 1.00 97.06 292 SER A O 1
ATOM 2318 N N . LYS A 1 293 ? -2.595 13.224 11.103 1.00 95.31 293 LYS A N 1
ATOM 2319 C CA . LYS A 1 293 ? -2.819 13.355 12.541 1.00 95.31 293 LYS A CA 1
ATOM 2320 C C . LYS A 1 293 ? -4.148 12.730 12.952 1.00 95.31 293 LYS A C 1
ATOM 2322 O O . LYS A 1 293 ? -4.153 11.854 13.811 1.00 95.31 293 LYS A O 1
ATOM 2327 N N . ASP A 1 294 ? -5.237 13.113 12.292 1.00 95.50 294 ASP A N 1
ATOM 2328 C CA . ASP A 1 294 ? -6.574 12.605 12.604 1.00 95.50 294 ASP A CA 1
ATOM 2329 C C . ASP A 1 294 ? -6.666 11.090 12.390 1.00 95.50 294 ASP A C 1
ATOM 2331 O O . ASP A 1 294 ? -7.269 10.385 13.198 1.00 95.50 294 ASP A O 1
ATOM 2335 N N . LEU A 1 295 ? -6.026 10.566 11.340 1.00 97.44 295 LEU A N 1
ATOM 2336 C CA . LEU A 1 295 ? -5.942 9.132 11.074 1.00 97.44 295 LEU A CA 1
ATOM 2337 C C . LEU A 1 295 ? -5.250 8.387 12.221 1.00 97.44 295 LEU A C 1
ATOM 2339 O O . LEU A 1 295 ? -5.801 7.423 12.751 1.00 97.44 295 LEU A O 1
ATOM 2343 N N . VAL A 1 296 ? -4.052 8.824 12.614 1.00 96.50 296 VAL A N 1
ATOM 2344 C CA . VAL A 1 296 ? -3.287 8.166 13.681 1.00 96.50 296 VAL A CA 1
ATOM 2345 C C . VAL A 1 296 ? -3.998 8.291 15.030 1.00 96.50 296 VAL A C 1
ATOM 2347 O O . VAL A 1 296 ? -4.044 7.315 15.779 1.00 96.50 296 VAL A O 1
ATOM 2350 N N . ASP A 1 297 ? -4.593 9.447 15.324 1.00 94.88 297 ASP A N 1
ATOM 2351 C CA . ASP A 1 297 ? -5.319 9.695 16.570 1.00 94.88 297 ASP A CA 1
ATOM 2352 C C . ASP A 1 297 ? -6.593 8.841 16.665 1.00 94.88 297 ASP A C 1
ATOM 2354 O O . ASP A 1 297 ? -6.820 8.198 17.692 1.00 94.88 297 ASP A O 1
ATOM 2358 N N . LYS A 1 298 ? -7.387 8.747 15.587 1.00 95.94 298 LYS A N 1
ATOM 2359 C CA . LYS A 1 298 ? -8.575 7.877 15.549 1.00 95.94 298 LYS A CA 1
ATOM 2360 C C . LYS A 1 298 ? -8.208 6.400 15.630 1.00 95.94 298 LYS A C 1
ATOM 2362 O O . LYS A 1 298 ? -8.889 5.650 16.328 1.00 95.94 298 LYS A O 1
ATOM 2367 N N . VAL A 1 299 ? -7.141 5.969 14.949 1.00 96.31 299 VAL A N 1
ATOM 2368 C CA . VAL A 1 299 ? -6.699 4.564 14.963 1.00 96.31 299 VAL A CA 1
ATOM 2369 C C . VAL A 1 299 ? -6.110 4.170 16.312 1.00 96.31 299 VAL A C 1
ATOM 2371 O O . VAL A 1 299 ? -6.420 3.076 16.775 1.00 96.31 299 VAL A O 1
ATOM 2374 N N . GLY A 1 300 ? -5.323 5.030 16.964 1.00 92.81 300 GLY A N 1
ATOM 2375 C CA . GLY A 1 300 ? -4.781 4.838 18.314 1.00 92.81 300 GLY A CA 1
ATOM 2376 C C . GLY A 1 300 ? -3.828 3.643 18.491 1.00 92.81 300 GLY A C 1
ATOM 2377 O O . GLY A 1 300 ? -3.913 2.628 17.794 1.00 92.81 300 GLY A O 1
ATOM 2378 N N . ASN A 1 301 ? -2.911 3.756 19.459 1.00 90.75 301 ASN A N 1
ATOM 2379 C CA . ASN A 1 301 ? -1.891 2.747 19.785 1.00 90.75 301 ASN A CA 1
ATOM 2380 C C . ASN A 1 301 ? -1.103 2.245 18.552 1.00 90.75 301 ASN A C 1
ATOM 2382 O O . ASN A 1 301 ? -0.756 1.063 18.436 1.00 90.75 301 ASN A O 1
ATOM 2386 N N . VAL A 1 302 ? -0.834 3.150 17.606 1.00 93.75 302 VAL A N 1
ATOM 2387 C CA . VAL A 1 302 ? -0.082 2.845 16.385 1.00 93.75 302 VAL A CA 1
ATOM 2388 C C . VAL A 1 302 ? 1.404 2.763 16.728 1.00 93.75 302 VAL A C 1
ATOM 2390 O O . VAL A 1 302 ? 1.982 3.706 17.269 1.00 93.75 302 VAL A O 1
ATOM 2393 N N . SER A 1 303 ? 2.035 1.628 16.432 1.00 89.62 303 SER A N 1
ATOM 2394 C CA . SER A 1 303 ? 3.465 1.389 16.677 1.00 89.62 303 SER A CA 1
ATOM 2395 C C . SER A 1 303 ? 4.291 1.340 15.390 1.00 89.62 303 SER A C 1
ATOM 2397 O O . SER A 1 303 ? 5.476 1.680 15.401 1.00 89.62 303 SER A O 1
ATOM 2399 N N . TYR A 1 304 ? 3.666 0.951 14.278 1.00 94.88 304 TYR A N 1
ATOM 2400 C CA . TYR A 1 304 ? 4.287 0.837 12.960 1.00 94.88 304 TYR A CA 1
ATOM 2401 C C . TYR A 1 304 ? 3.313 1.241 11.858 1.00 94.88 304 TYR A C 1
ATOM 2403 O O . TYR A 1 304 ? 2.103 1.060 11.997 1.00 94.88 304 TYR A O 1
ATOM 2411 N N . VAL A 1 305 ? 3.857 1.734 10.749 1.00 97.75 305 VAL A N 1
ATOM 2412 C CA . VAL A 1 305 ? 3.111 2.045 9.527 1.00 97.75 305 VAL A CA 1
ATOM 2413 C C . VAL A 1 305 ? 3.824 1.412 8.333 1.00 97.75 305 VAL A C 1
ATOM 2415 O O . VAL A 1 305 ? 5.048 1.502 8.225 1.00 97.75 305 VAL A O 1
ATOM 2418 N N . PHE A 1 306 ? 3.066 0.795 7.430 1.00 98.56 306 PHE A N 1
ATOM 2419 C CA . PHE A 1 306 ? 3.558 0.374 6.119 1.00 98.56 306 PHE A CA 1
ATOM 2420 C C . PHE A 1 306 ? 2.774 1.093 5.016 1.00 98.56 306 PHE A C 1
ATOM 2422 O O . PHE A 1 306 ? 1.544 1.022 5.008 1.00 98.56 306 PHE A O 1
ATOM 2429 N N . SER A 1 307 ? 3.485 1.770 4.109 1.00 98.31 307 SER A N 1
ATOM 2430 C CA . SER A 1 307 ? 2.922 2.532 2.977 1.00 98.31 307 SER A CA 1
ATOM 2431 C C . SER A 1 307 ? 3.431 2.029 1.615 1.00 98.31 307 SER A C 1
ATOM 2433 O O . SER A 1 307 ? 4.368 1.231 1.591 1.00 98.31 307 SER A O 1
ATOM 2435 N N . GLY A 1 308 ? 2.820 2.427 0.486 1.00 94.50 308 GLY A N 1
ATOM 2436 C CA . GLY A 1 308 ? 3.087 1.823 -0.839 1.00 94.50 308 GLY A CA 1
ATOM 2437 C C . GLY A 1 308 ? 3.509 2.754 -1.994 1.00 94.50 308 GLY A C 1
ATOM 2438 O O . GLY A 1 308 ? 4.322 2.336 -2.814 1.00 94.50 308 GLY A O 1
ATOM 2439 N N . ASP A 1 309 ? 2.999 3.987 -2.068 1.00 92.62 309 ASP A N 1
ATOM 2440 C CA . ASP A 1 309 ? 3.016 4.842 -3.283 1.00 92.62 309 ASP A CA 1
ATOM 2441 C C . ASP A 1 309 ? 4.413 5.143 -3.903 1.00 92.62 309 ASP A C 1
ATOM 2443 O O . ASP A 1 309 ? 4.567 5.121 -5.117 1.00 92.62 309 ASP A O 1
ATOM 2447 N N . ASP A 1 310 ? 5.481 5.357 -3.115 1.00 87.06 310 ASP A N 1
ATOM 2448 C CA . ASP A 1 310 ? 6.794 5.845 -3.625 1.00 87.06 310 ASP A CA 1
ATOM 2449 C C . ASP A 1 310 ? 7.575 4.842 -4.508 1.00 87.06 310 ASP A C 1
ATOM 2451 O O . ASP A 1 310 ? 8.610 5.184 -5.081 1.00 87.06 310 ASP A O 1
ATOM 2455 N N . HIS A 1 311 ? 7.122 3.587 -4.605 1.00 91.38 311 HIS A N 1
ATOM 2456 C CA . HIS A 1 311 ? 7.768 2.451 -5.290 1.00 91.38 311 HIS A CA 1
ATOM 2457 C C . HIS A 1 311 ? 9.176 2.060 -4.797 1.00 91.38 311 HIS A C 1
ATOM 2459 O O . HIS A 1 311 ? 9.611 0.932 -5.057 1.00 91.38 311 HIS A O 1
ATOM 2465 N N . ASP A 1 312 ? 9.900 2.934 -4.098 1.00 94.00 312 ASP A N 1
ATOM 2466 C CA . ASP A 1 312 ? 11.205 2.697 -3.485 1.00 94.00 312 ASP A CA 1
ATOM 2467 C C . ASP A 1 312 ? 11.093 2.542 -1.958 1.00 94.00 312 ASP A C 1
ATOM 2469 O O . ASP A 1 312 ? 10.064 2.821 -1.348 1.00 94.00 312 ASP A O 1
ATOM 2473 N N . TYR A 1 313 ? 12.156 2.050 -1.322 1.00 96.19 313 TYR A N 1
ATOM 2474 C CA . TYR A 1 313 ? 12.202 1.928 0.127 1.00 96.19 313 TYR A CA 1
ATOM 2475 C C . TYR A 1 313 ? 12.424 3.301 0.766 1.00 96.19 313 TYR A C 1
ATOM 2477 O O . TYR A 1 313 ? 13.430 3.961 0.496 1.00 96.19 313 TYR A O 1
ATOM 2485 N N . CYS A 1 314 ? 11.524 3.692 1.663 1.00 96.44 314 CYS A N 1
ATOM 2486 C CA . CYS A 1 314 ? 11.668 4.898 2.470 1.00 96.44 314 CYS A CA 1
ATOM 2487 C C . CYS A 1 314 ? 11.344 4.593 3.926 1.00 96.44 314 CYS A C 1
ATOM 2489 O O . CYS A 1 314 ? 10.277 4.062 4.216 1.00 96.44 314 CYS A O 1
ATOM 2491 N N . GLU A 1 315 ? 12.240 4.928 4.849 1.00 96.12 315 GLU A N 1
ATOM 2492 C CA . GLU A 1 315 ? 12.054 4.679 6.274 1.00 96.12 315 GLU A CA 1
ATOM 2493 C C . GLU A 1 315 ? 12.138 5.984 7.058 1.00 96.12 315 GLU A C 1
ATOM 2495 O O . GLU A 1 315 ? 13.163 6.661 7.063 1.00 96.12 315 GLU A O 1
ATOM 2500 N N . VAL A 1 316 ? 11.048 6.326 7.742 1.00 95.00 316 VAL A N 1
ATOM 2501 C CA . VAL A 1 316 ? 10.924 7.568 8.510 1.00 95.00 316 VAL A CA 1
ATOM 2502 C C . VAL A 1 316 ? 10.444 7.253 9.921 1.00 95.00 316 VAL A C 1
ATOM 2504 O O . VAL A 1 316 ? 9.616 6.369 10.148 1.00 95.00 316 VAL A O 1
ATOM 2507 N N . LEU A 1 317 ? 10.984 7.981 10.898 1.00 93.75 317 LEU A N 1
ATOM 2508 C CA . LEU A 1 317 ? 10.523 7.936 12.279 1.00 93.75 317 LEU A CA 1
ATOM 2509 C C . LEU A 1 317 ? 9.718 9.197 12.585 1.00 93.75 317 LEU A C 1
ATOM 2511 O O . LEU A 1 317 ? 10.280 10.277 12.757 1.00 93.75 317 LEU A O 1
ATOM 2515 N N . HIS A 1 318 ? 8.408 9.040 12.715 1.00 92.75 318 HIS A N 1
ATOM 2516 C CA . HIS A 1 318 ? 7.514 10.126 13.082 1.00 92.75 318 HIS A CA 1
ATOM 2517 C C . HIS A 1 318 ? 7.534 10.358 14.585 1.00 92.75 318 HIS A C 1
ATOM 2519 O O . HIS A 1 318 ? 7.318 9.429 15.367 1.00 92.75 318 HIS A O 1
ATOM 2525 N N . LYS A 1 319 ? 7.759 11.608 14.987 1.00 87.88 319 LYS A N 1
ATOM 2526 C CA . LYS A 1 319 ? 7.687 12.067 16.378 1.00 87.88 319 LYS A CA 1
ATOM 2527 C C . LYS A 1 319 ? 6.524 13.049 16.494 1.00 87.88 319 LYS A C 1
ATOM 2529 O O . LYS A 1 319 ? 6.396 13.929 15.651 1.00 87.88 319 LYS A O 1
ATOM 2534 N N . GLY A 1 320 ? 5.705 12.922 17.537 1.00 78.44 320 GLY A N 1
ATOM 2535 C CA . GLY A 1 320 ? 4.667 13.917 17.843 1.00 78.44 320 GLY A CA 1
ATOM 2536 C C . GLY A 1 320 ? 3.232 13.559 17.450 1.00 78.44 320 GLY A C 1
ATOM 2537 O O . GLY A 1 320 ? 2.353 14.403 17.602 1.00 78.44 320 GLY A O 1
ATOM 2538 N N . TYR A 1 321 ? 2.959 12.328 17.008 1.00 84.69 321 TYR A N 1
ATOM 2539 C CA . TYR A 1 321 ? 1.578 11.847 16.914 1.00 84.69 321 TYR A CA 1
ATOM 2540 C C . TYR A 1 321 ? 1.073 11.395 18.287 1.00 84.69 321 TYR A C 1
ATOM 2542 O O . TYR A 1 321 ? 1.716 10.582 18.956 1.00 84.69 321 TYR A O 1
ATOM 2550 N N . THR A 1 322 ? -0.091 11.892 18.697 1.00 75.62 322 THR A N 1
ATOM 2551 C CA . THR A 1 322 ? -0.705 11.578 19.993 1.00 75.62 322 THR A CA 1
ATOM 2552 C C . THR A 1 322 ? -1.296 10.170 20.051 1.00 75.62 322 THR A C 1
ATOM 2554 O O . THR A 1 322 ? -1.205 9.528 21.093 1.00 75.62 322 THR A O 1
ATOM 2557 N N . GLY A 1 323 ? -1.795 9.636 18.932 1.00 68.31 323 GLY A N 1
ATOM 2558 C CA . GLY A 1 323 ? -2.223 8.237 18.797 1.00 68.31 323 GLY A CA 1
ATOM 2559 C C . GLY A 1 323 ? -1.090 7.203 18.696 1.00 68.31 323 GLY A C 1
ATOM 2560 O O . GLY A 1 323 ? -1.351 6.038 18.380 1.00 68.31 323 GLY A O 1
ATOM 2561 N N . SER A 1 324 ? 0.167 7.595 18.931 1.00 71.31 324 SER A N 1
ATOM 2562 C CA . SER A 1 324 ? 1.303 6.666 18.930 1.00 71.31 324 SER A CA 1
ATOM 2563 C C . SER A 1 324 ? 1.319 5.761 20.171 1.00 71.31 324 SER A C 1
ATOM 2565 O O . SER A 1 324 ? 0.754 6.086 21.214 1.00 71.31 324 SER A O 1
ATOM 2567 N N . SER A 1 325 ? 1.948 4.587 20.058 1.00 69.94 325 SER A N 1
ATOM 2568 C CA . SER A 1 325 ? 2.145 3.674 21.196 1.00 69.94 325 SER A CA 1
ATOM 2569 C C . SER A 1 325 ? 3.012 4.309 22.304 1.00 69.94 325 SER A C 1
ATOM 2571 O O . SER A 1 325 ? 3.569 5.390 22.130 1.00 69.94 325 SER A O 1
AT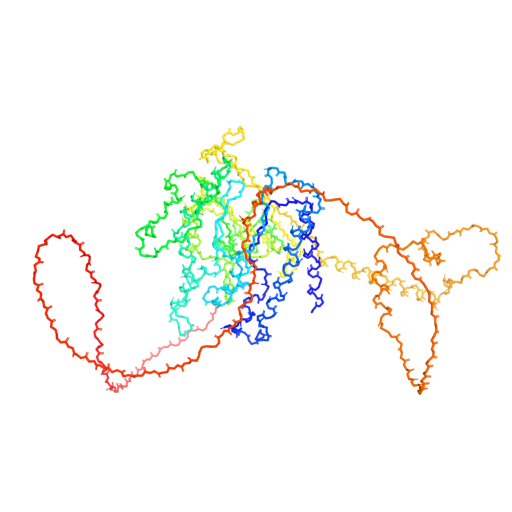OM 2573 N N . LEU A 1 326 ? 3.196 3.607 23.431 1.00 59.78 326 LEU A N 1
ATOM 2574 C CA . LEU A 1 326 ? 3.921 4.042 24.646 1.00 59.78 326 LEU A CA 1
ATOM 2575 C C . LEU A 1 326 ? 5.307 4.683 24.404 1.00 59.78 326 LEU A C 1
ATOM 2577 O O . LEU A 1 326 ? 5.828 5.369 25.279 1.00 59.78 326 LEU A O 1
ATOM 2581 N N . THR A 1 327 ? 5.922 4.448 23.243 1.00 61.31 327 THR A N 1
ATOM 2582 C CA . THR A 1 327 ? 7.213 5.017 22.835 1.00 61.31 327 THR A CA 1
ATOM 2583 C C . THR A 1 327 ? 7.135 6.444 22.279 1.00 61.31 327 THR A C 1
ATOM 2585 O O . THR A 1 327 ? 8.184 7.053 22.087 1.00 61.31 327 THR A O 1
ATOM 2588 N N . GLY A 1 328 ? 5.945 6.979 21.978 1.00 71.81 328 GLY A N 1
ATOM 2589 C CA . GLY A 1 328 ? 5.757 8.340 21.448 1.00 71.81 328 GLY A CA 1
ATOM 2590 C C . GLY A 1 328 ? 6.238 8.554 20.003 1.00 71.81 328 GLY A C 1
ATOM 2591 O O . GLY A 1 328 ? 6.232 9.681 19.500 1.00 71.81 328 GLY A O 1
ATOM 2592 N N . ALA A 1 329 ? 6.700 7.490 19.340 1.00 86.19 329 ALA A N 1
ATOM 2593 C CA . ALA A 1 329 ? 7.267 7.529 17.998 1.00 86.19 329 ALA A CA 1
ATOM 2594 C C . ALA A 1 329 ? 6.755 6.360 17.153 1.00 86.19 329 ALA A C 1
ATOM 2596 O O . ALA A 1 329 ? 6.688 5.226 17.635 1.00 86.19 329 ALA A O 1
ATOM 2597 N N . ILE A 1 330 ? 6.439 6.647 15.890 1.00 92.50 330 ILE A N 1
ATOM 2598 C CA . ILE A 1 330 ? 5.892 5.690 14.923 1.00 92.50 330 ILE A CA 1
ATOM 2599 C C . ILE A 1 330 ? 6.914 5.492 13.814 1.00 92.50 330 ILE A C 1
ATOM 2601 O O . ILE A 1 330 ? 7.345 6.457 13.184 1.00 92.50 330 ILE A O 1
ATOM 2605 N N . ARG A 1 331 ? 7.307 4.242 13.564 1.00 94.19 331 ARG A N 1
ATOM 2606 C CA . ARG A 1 331 ? 8.164 3.923 12.420 1.00 94.19 331 ARG A CA 1
ATOM 2607 C C . ARG A 1 331 ? 7.302 3.651 11.200 1.00 94.19 331 ARG A C 1
ATOM 2609 O O . ARG A 1 331 ? 6.492 2.729 11.224 1.00 94.19 331 ARG A O 1
ATOM 2616 N N . GLU A 1 332 ? 7.503 4.429 10.149 1.00 97.06 332 GLU A N 1
ATOM 2617 C CA . GLU A 1 332 ? 6.895 4.194 8.847 1.00 97.06 332 GLU A CA 1
ATOM 2618 C C . GLU A 1 332 ? 7.932 3.638 7.875 1.00 97.06 332 GLU A C 1
ATOM 2620 O O . GLU A 1 332 ? 9.041 4.165 7.777 1.00 97.06 332 GLU A O 1
ATOM 2625 N N . ILE A 1 333 ? 7.555 2.586 7.147 1.00 98.12 333 ILE A N 1
ATOM 2626 C CA . ILE A 1 333 ? 8.314 2.072 6.010 1.00 98.12 333 ILE A CA 1
ATOM 2627 C C . ILE A 1 333 ? 7.414 2.092 4.775 1.00 98.12 333 ILE A C 1
ATOM 2629 O O . ILE A 1 333 ? 6.424 1.362 4.713 1.00 98.12 333 ILE A O 1
ATOM 2633 N N . THR A 1 334 ? 7.790 2.883 3.775 1.00 97.56 334 THR A N 1
ATOM 2634 C CA . THR A 1 334 ? 7.243 2.774 2.424 1.00 97.56 334 THR A CA 1
ATOM 2635 C C . THR A 1 334 ? 7.898 1.582 1.740 1.00 97.56 334 THR A C 1
ATOM 2637 O O . THR A 1 334 ? 9.126 1.475 1.663 1.00 97.56 334 THR A O 1
ATOM 2640 N N . VAL A 1 335 ? 7.071 0.623 1.340 1.00 97.00 335 VAL A N 1
ATOM 2641 C CA . VAL A 1 335 ? 7.497 -0.675 0.836 1.00 97.00 335 VAL A CA 1
ATOM 2642 C C . VAL A 1 335 ? 7.820 -0.560 -0.643 1.00 97.00 335 VAL A C 1
ATOM 2644 O O . VAL A 1 335 ? 7.014 -0.116 -1.452 1.00 97.00 335 VAL A O 1
ATOM 2647 N N . LYS A 1 336 ? 9.009 -1.042 -0.996 1.00 94.88 336 LYS A N 1
ATOM 2648 C CA . LYS A 1 336 ? 9.471 -1.108 -2.376 1.00 94.88 336 LYS A CA 1
ATOM 2649 C C . LYS A 1 336 ? 8.530 -1.953 -3.238 1.00 94.88 336 LYS A C 1
ATOM 2651 O O . LYS A 1 336 ? 8.086 -3.017 -2.806 1.00 94.88 336 LYS A O 1
ATOM 2656 N N . SER A 1 337 ? 8.290 -1.522 -4.474 1.00 94.06 337 SER A N 1
ATOM 2657 C CA . SER A 1 337 ? 7.479 -2.276 -5.428 1.00 94.06 337 SER A CA 1
ATOM 2658 C C . SER A 1 337 ? 8.146 -3.603 -5.786 1.00 94.06 337 SER A C 1
ATOM 2660 O O . SER A 1 337 ? 9.363 -3.684 -5.974 1.00 94.06 337 SER A O 1
ATOM 2662 N N . ILE A 1 338 ? 7.332 -4.651 -5.928 1.00 94.00 338 ILE A N 1
ATOM 2663 C CA . ILE A 1 338 ? 7.767 -5.963 -6.428 1.00 94.00 338 ILE A CA 1
ATOM 2664 C C . ILE A 1 338 ? 7.974 -5.954 -7.955 1.00 94.00 338 ILE A C 1
ATOM 2666 O O . ILE A 1 338 ? 8.603 -6.853 -8.518 1.00 94.00 338 ILE A O 1
ATOM 2670 N N . SER A 1 339 ? 7.443 -4.935 -8.634 1.00 91.69 339 SER A N 1
ATOM 2671 C CA . SER A 1 339 ? 7.603 -4.716 -10.067 1.00 91.69 339 SER A CA 1
ATOM 2672 C C . SER A 1 339 ? 8.886 -3.937 -10.356 1.00 91.69 339 SER A C 1
ATOM 2674 O O . SER A 1 339 ? 9.242 -3.021 -9.627 1.00 91.69 339 SER A O 1
ATOM 2676 N N . TRP A 1 340 ? 9.567 -4.278 -11.453 1.00 88.56 340 TRP A N 1
ATOM 2677 C CA . TRP A 1 340 ? 10.678 -3.477 -11.996 1.00 88.56 340 TRP A CA 1
ATOM 2678 C C . TRP A 1 340 ? 10.208 -2.399 -12.978 1.00 88.56 340 TRP A C 1
ATOM 2680 O O . TRP A 1 340 ? 11.023 -1.692 -13.569 1.00 88.56 340 TRP A O 1
ATOM 2690 N N . ALA A 1 341 ? 8.893 -2.273 -13.174 1.00 83.44 341 ALA A N 1
ATOM 2691 C CA . ALA A 1 341 ? 8.321 -1.110 -13.834 1.00 83.44 341 ALA A CA 1
ATOM 2692 C C . ALA A 1 341 ? 8.414 0.118 -12.907 1.00 83.44 341 ALA A C 1
ATOM 2694 O O . ALA A 1 341 ? 8.494 -0.026 -11.692 1.00 83.44 341 ALA A O 1
ATOM 2695 N N . MET A 1 342 ? 8.357 1.322 -13.485 1.00 77.12 342 MET A N 1
ATOM 2696 C CA . MET A 1 342 ? 8.260 2.595 -12.744 1.00 77.12 342 MET A CA 1
ATOM 2697 C C . MET A 1 342 ? 9.543 3.052 -12.019 1.00 77.12 342 MET A C 1
ATOM 2699 O O . MET A 1 342 ? 9.489 3.705 -10.985 1.00 77.12 342 MET A O 1
ATOM 2703 N N . GLY A 1 343 ? 10.715 2.782 -12.608 1.00 76.88 343 GLY A N 1
ATOM 2704 C CA . GLY A 1 343 ? 11.961 3.506 -12.291 1.00 76.88 343 GLY A CA 1
ATOM 2705 C C . GLY A 1 343 ? 12.859 2.876 -11.222 1.00 76.88 343 GLY A C 1
ATOM 2706 O O . GLY A 1 343 ? 13.984 3.333 -11.024 1.00 76.88 343 GLY A O 1
ATOM 2707 N N . VAL A 1 344 ? 12.414 1.789 -10.592 1.00 83.62 344 VAL A N 1
ATOM 2708 C CA . VAL A 1 344 ? 13.178 1.052 -9.581 1.00 83.62 344 VAL A CA 1
ATOM 2709 C C . VAL A 1 344 ? 13.936 -0.118 -10.209 1.00 83.62 344 VAL A C 1
ATOM 2711 O O . VAL A 1 344 ? 13.347 -1.012 -10.816 1.00 83.62 344 VAL A O 1
ATOM 2714 N N . ARG A 1 345 ? 15.265 -0.131 -10.054 1.00 90.25 345 ARG A N 1
ATOM 2715 C CA . ARG A 1 345 ? 16.141 -1.088 -10.743 1.00 90.25 345 ARG A CA 1
ATOM 2716 C C . ARG A 1 345 ? 16.243 -2.440 -10.038 1.00 90.25 345 ARG A C 1
ATOM 2718 O O . ARG A 1 345 ? 16.329 -3.466 -10.715 1.00 90.25 345 ARG A O 1
ATOM 2725 N N . ARG A 1 346 ? 16.187 -2.475 -8.705 1.00 93.75 346 ARG A N 1
ATOM 2726 C CA . ARG A 1 346 ? 16.133 -3.718 -7.922 1.00 93.75 346 ARG A CA 1
ATOM 2727 C C . ARG A 1 346 ? 14.832 -3.798 -7.139 1.00 93.75 346 ARG A C 1
ATOM 2729 O O . ARG A 1 346 ? 14.846 -3.393 -5.988 1.00 93.75 346 ARG A O 1
ATOM 2736 N N . PRO A 1 347 ? 13.731 -4.329 -7.696 1.00 94.88 347 PRO A N 1
ATOM 2737 C CA . PRO A 1 347 ? 12.452 -4.447 -6.985 1.00 94.88 347 PRO A CA 1
ATOM 2738 C C . PRO A 1 347 ? 12.595 -5.163 -5.647 1.00 94.88 347 PRO A C 1
ATOM 2740 O O . PRO A 1 347 ? 13.581 -5.860 -5.415 1.00 94.88 347 PRO A O 1
ATOM 2743 N N . GLY A 1 348 ? 11.605 -5.055 -4.772 1.00 95.25 348 GLY A N 1
ATOM 2744 C CA . GLY A 1 348 ? 11.678 -5.712 -3.477 1.00 95.25 348 GLY A CA 1
ATOM 2745 C C . GLY A 1 348 ? 10.332 -6.051 -2.873 1.00 95.25 348 GLY A C 1
ATOM 2746 O O . GLY A 1 348 ? 9.276 -5.789 -3.435 1.00 95.25 348 GLY A O 1
ATOM 2747 N N . PHE A 1 349 ? 10.402 -6.681 -1.711 1.00 96.50 349 PHE A N 1
ATOM 2748 C CA . PHE A 1 349 ? 9.280 -6.858 -0.804 1.00 96.50 349 PHE A CA 1
ATOM 2749 C C . PHE A 1 349 ? 9.798 -6.767 0.630 1.00 96.50 349 PHE A C 1
ATOM 2751 O O . PHE A 1 349 ? 10.983 -7.000 0.894 1.00 96.50 349 PHE A O 1
ATOM 2758 N N . LEU A 1 350 ? 8.916 -6.433 1.566 1.00 97.50 350 LEU A N 1
ATOM 2759 C CA . LEU A 1 350 ? 9.263 -6.365 2.978 1.00 97.50 350 LEU A CA 1
ATOM 2760 C C . LEU A 1 350 ? 8.839 -7.656 3.681 1.00 97.50 350 LEU A C 1
ATOM 2762 O O . LEU A 1 350 ? 7.659 -8.003 3.691 1.00 97.50 350 LEU A O 1
ATOM 2766 N N . LEU A 1 351 ? 9.795 -8.368 4.278 1.00 97.12 351 LEU A N 1
ATOM 2767 C CA . LEU A 1 351 ? 9.500 -9.467 5.190 1.00 97.12 351 LEU A CA 1
ATOM 2768 C C . LEU A 1 351 ? 9.284 -8.899 6.594 1.00 97.12 351 LEU A C 1
ATOM 2770 O O . LEU A 1 351 ? 10.107 -8.122 7.081 1.00 97.12 351 LEU A O 1
ATOM 2774 N N . VAL A 1 352 ? 8.190 -9.299 7.240 1.00 96.69 352 VAL A N 1
ATOM 2775 C CA . VAL A 1 352 ? 7.816 -8.828 8.577 1.00 96.69 352 VAL A CA 1
ATOM 2776 C C . VAL A 1 352 ? 7.658 -10.026 9.505 1.00 96.69 352 VAL A C 1
ATOM 2778 O O . VAL A 1 352 ? 6.814 -10.890 9.277 1.00 96.69 352 VAL A O 1
ATOM 2781 N N . SER A 1 353 ? 8.466 -10.060 10.559 1.00 94.94 353 SER A N 1
ATOM 2782 C CA . SER A 1 353 ? 8.399 -11.056 11.627 1.00 94.94 353 SER A CA 1
ATOM 2783 C C . SER A 1 353 ? 7.735 -10.439 12.852 1.00 94.94 353 SER A C 1
ATOM 2785 O O . SER A 1 353 ? 8.137 -9.368 13.314 1.00 94.94 353 SER A O 1
ATOM 2787 N N . LEU A 1 354 ? 6.726 -11.127 13.382 1.00 93.31 354 LEU A N 1
ATOM 2788 C CA . LEU A 1 354 ? 5.915 -10.667 14.505 1.00 93.31 354 LEU A CA 1
ATOM 2789 C C . LEU A 1 354 ? 6.151 -11.555 15.724 1.00 93.31 354 LEU A C 1
ATOM 2791 O O . LEU A 1 354 ? 6.103 -12.780 15.630 1.00 93.31 354 LEU A O 1
ATOM 2795 N N . TRP A 1 355 ? 6.366 -10.934 16.879 1.00 91.06 355 TRP A N 1
ATOM 2796 C CA . TRP A 1 355 ? 6.507 -11.629 18.151 1.00 91.06 355 TRP A CA 1
ATOM 2797 C C . TRP A 1 355 ? 5.875 -10.815 19.280 1.00 91.06 355 TRP A C 1
ATOM 2799 O O . TRP A 1 355 ? 6.487 -9.892 19.814 1.00 91.06 355 TRP A O 1
ATOM 2809 N N . ASN A 1 356 ? 4.642 -11.169 19.645 1.00 90.69 356 ASN A N 1
ATOM 2810 C CA . ASN A 1 356 ? 3.930 -10.574 20.776 1.00 90.69 356 ASN A CA 1
ATOM 2811 C C . ASN A 1 356 ? 3.226 -11.663 21.614 1.00 90.69 356 ASN A C 1
ATOM 2813 O O . ASN A 1 356 ? 2.043 -11.938 21.404 1.00 90.69 356 ASN A O 1
ATOM 2817 N N . PRO A 1 357 ? 3.935 -12.359 22.519 1.00 90.38 357 PRO A N 1
ATOM 2818 C CA . PRO A 1 357 ? 3.315 -13.356 23.384 1.00 90.38 357 PRO A CA 1
ATOM 2819 C C . PRO A 1 357 ? 2.400 -12.677 24.412 1.00 90.38 357 PRO A C 1
ATOM 2821 O O . PRO A 1 357 ? 2.828 -11.776 25.135 1.00 90.38 357 PRO A O 1
ATOM 2824 N N . VAL A 1 358 ? 1.150 -13.134 24.500 1.00 89.50 358 VAL A N 1
ATOM 2825 C CA . VAL A 1 358 ? 0.143 -12.608 25.433 1.00 89.50 358 VAL A CA 1
ATOM 2826 C C . VAL A 1 358 ? -0.424 -13.720 26.308 1.00 89.50 358 VAL A C 1
ATOM 2828 O O . VAL A 1 358 ? -0.465 -14.883 25.906 1.00 89.50 358 VAL A O 1
ATOM 2831 N N . ASP A 1 359 ? -0.824 -13.369 27.527 1.00 88.94 359 ASP A N 1
ATOM 2832 C CA . ASP A 1 359 ? -1.465 -14.293 28.451 1.00 88.94 359 ASP A CA 1
ATOM 2833 C C . ASP A 1 359 ? -2.896 -14.620 27.992 1.00 88.94 359 ASP A C 1
ATOM 2835 O O . ASP A 1 359 ? -3.415 -14.082 27.010 1.00 88.94 359 ASP A O 1
ATOM 2839 N N . ARG A 1 360 ? -3.588 -15.488 28.739 1.00 85.75 360 ARG A N 1
ATOM 2840 C CA . ARG A 1 360 ? -4.972 -15.860 28.411 1.00 85.75 360 ARG A CA 1
ATOM 2841 C C . ARG A 1 360 ? -5.915 -14.661 28.355 1.00 85.75 360 ARG A C 1
ATOM 2843 O O . ARG A 1 360 ? -6.961 -14.767 27.727 1.00 85.75 360 ARG A O 1
ATOM 2850 N N . PHE A 1 361 ? -5.595 -13.567 29.034 1.00 85.38 361 PHE A N 1
ATOM 2851 C CA . PHE A 1 361 ? -6.388 -12.351 29.083 1.00 85.38 361 PHE A CA 1
ATOM 2852 C C . PHE A 1 361 ? -5.961 -11.331 28.029 1.00 85.38 361 PHE A C 1
ATOM 2854 O O . PHE A 1 361 ? -6.654 -10.340 27.903 1.00 85.38 361 PHE A O 1
ATOM 2861 N N . GLY A 1 362 ? -4.912 -11.576 27.243 1.00 85.06 362 GLY A N 1
ATOM 2862 C CA . GLY A 1 362 ? -4.405 -10.639 26.243 1.00 85.06 362 GLY A CA 1
ATOM 2863 C C . GLY A 1 362 ? -3.373 -9.645 26.774 1.00 85.06 362 GLY A C 1
ATOM 2864 O O . GLY A 1 362 ? -2.990 -8.739 26.039 1.00 85.06 362 GLY A O 1
ATOM 2865 N N . ASN A 1 363 ? -2.895 -9.805 28.010 1.00 87.25 363 ASN A N 1
ATOM 2866 C CA . ASN A 1 363 ? -1.823 -8.967 28.544 1.00 87.25 363 ASN A CA 1
ATOM 2867 C C . ASN A 1 363 ? -0.457 -9.464 28.047 1.00 87.25 363 ASN A C 1
ATOM 2869 O O . ASN A 1 363 ? -0.249 -10.678 27.985 1.00 87.25 363 ASN A O 1
ATOM 2873 N N . PRO A 1 364 ? 0.508 -8.577 27.749 1.00 84.12 364 PRO A N 1
ATOM 2874 C CA . PRO A 1 364 ? 1.851 -8.983 27.338 1.00 84.12 364 PRO A CA 1
ATOM 2875 C C . PRO A 1 364 ? 2.527 -9.898 28.369 1.00 84.12 364 PRO A C 1
ATOM 2877 O O . PRO A 1 364 ? 2.595 -9.573 29.557 1.00 84.12 364 PRO A O 1
ATOM 2880 N N . MET A 1 365 ? 3.063 -11.038 27.927 1.00 82.19 365 MET A N 1
ATOM 2881 C CA . MET A 1 365 ? 3.802 -11.946 28.805 1.00 82.19 365 MET A CA 1
ATOM 2882 C C . MET A 1 365 ? 5.244 -11.472 28.994 1.00 82.19 365 MET A C 1
ATOM 2884 O O . MET A 1 365 ? 5.983 -11.258 28.034 1.00 82.19 365 MET A O 1
ATOM 2888 N N . ASN A 1 366 ? 5.687 -11.398 30.250 1.00 62.72 366 ASN A N 1
ATOM 2889 C CA . ASN A 1 366 ? 7.063 -11.061 30.605 1.00 62.72 366 ASN A CA 1
ATOM 2890 C C . ASN A 1 366 ? 7.972 -12.299 30.451 1.00 62.72 366 ASN A C 1
ATOM 2892 O O . ASN A 1 366 ? 8.440 -12.889 31.422 1.00 62.72 366 ASN A O 1
ATOM 2896 N N . THR A 1 367 ? 8.168 -12.770 29.216 1.00 56.09 367 THR A N 1
ATOM 2897 C CA . THR A 1 367 ? 8.912 -14.007 28.922 1.00 56.09 367 THR A CA 1
ATOM 2898 C C . THR A 1 367 ? 10.430 -13.799 28.960 1.00 56.09 367 THR A C 1
ATOM 2900 O O . THR A 1 367 ? 11.092 -14.119 27.979 1.00 56.09 367 THR A O 1
ATOM 2903 N N . GLY A 1 368 ? 11.006 -13.187 30.006 1.00 50.66 368 GLY A N 1
ATOM 2904 C CA . GLY A 1 368 ? 12.465 -13.018 30.218 1.00 50.66 368 GLY A CA 1
ATOM 2905 C C . GLY A 1 368 ? 13.247 -12.208 29.159 1.00 50.66 368 GLY A C 1
ATOM 2906 O O . GLY A 1 368 ? 14.346 -11.732 29.423 1.00 50.66 368 GLY A O 1
ATOM 2907 N N . ARG A 1 369 ? 12.666 -12.016 27.973 1.00 51.88 369 ARG A N 1
ATOM 2908 C CA . ARG A 1 369 ? 13.035 -11.095 26.905 1.00 51.88 369 ARG A CA 1
ATOM 2909 C C . ARG A 1 369 ? 12.117 -9.874 26.972 1.00 51.88 369 ARG A C 1
ATOM 2911 O O . ARG A 1 369 ? 12.640 -8.777 27.017 1.00 51.88 369 ARG A O 1
ATOM 2918 N N . GLY A 1 370 ? 10.799 -10.034 27.122 1.00 48.19 370 GLY A N 1
ATOM 2919 C CA . GLY A 1 370 ? 9.817 -8.939 27.090 1.00 48.19 370 GLY A CA 1
ATOM 2920 C C . GLY A 1 370 ? 9.823 -7.977 28.285 1.00 48.19 370 GLY A C 1
ATOM 2921 O O . GLY A 1 370 ? 8.939 -8.041 29.131 1.00 48.19 370 GLY A O 1
ATOM 2922 N N . LYS A 1 371 ? 10.764 -7.026 28.323 1.00 45.09 371 LYS A N 1
ATOM 2923 C CA . LYS A 1 371 ? 10.574 -5.771 29.074 1.00 45.09 371 LYS A CA 1
ATOM 2924 C C . LYS A 1 371 ? 9.511 -4.896 28.375 1.00 45.09 371 LYS A C 1
ATOM 2926 O O . LYS A 1 371 ? 9.432 -4.938 27.144 1.00 45.09 371 LYS A O 1
ATOM 2931 N N . PRO A 1 372 ? 8.745 -4.064 29.110 1.00 45.69 372 PRO A N 1
ATOM 2932 C CA . PRO A 1 372 ? 7.897 -3.033 28.509 1.00 45.69 372 PRO A CA 1
ATOM 2933 C C . PRO A 1 372 ? 8.735 -2.169 27.551 1.00 45.69 372 PRO A C 1
ATOM 2935 O O . PRO A 1 372 ? 9.775 -1.649 27.956 1.00 45.69 372 PRO A O 1
ATOM 2938 N N . GLY A 1 373 ? 8.332 -2.071 26.280 1.00 54.16 373 GLY A N 1
ATOM 2939 C CA . GLY A 1 373 ? 9.058 -1.314 25.246 1.00 54.16 373 GLY A CA 1
ATOM 2940 C C . GLY A 1 373 ? 9.974 -2.125 24.315 1.00 54.16 373 GLY A C 1
ATOM 2941 O O . GLY A 1 373 ? 10.724 -1.528 23.543 1.00 54.16 373 GLY A O 1
ATOM 2942 N N . GLN A 1 374 ? 9.944 -3.464 24.340 1.00 62.25 374 GLN A N 1
ATOM 2943 C CA . GLN A 1 374 ? 10.632 -4.262 23.317 1.00 62.25 374 GLN A CA 1
ATOM 2944 C C . GLN A 1 374 ? 9.915 -4.250 21.961 1.00 62.25 374 GLN A C 1
ATOM 2946 O O . GLN A 1 374 ? 8.691 -4.301 21.885 1.00 62.25 374 GLN A O 1
ATOM 2951 N N . LYS A 1 375 ? 10.704 -4.230 20.877 1.00 76.25 375 LYS A N 1
ATOM 2952 C CA . LYS A 1 375 ? 10.212 -4.309 19.495 1.00 76.25 375 LYS A CA 1
ATOM 2953 C C . LYS A 1 375 ? 9.537 -5.666 19.253 1.00 76.25 375 LYS A C 1
ATOM 2955 O O . LYS A 1 375 ? 10.221 -6.683 19.202 1.00 76.25 375 LYS A O 1
ATOM 2960 N N . THR A 1 376 ? 8.217 -5.666 19.071 1.00 88.38 376 THR A N 1
ATOM 2961 C CA . THR A 1 376 ? 7.417 -6.855 18.711 1.00 88.38 376 THR A CA 1
ATOM 2962 C C . THR A 1 376 ? 7.351 -7.097 17.199 1.00 88.38 376 THR A C 1
ATOM 2964 O O . THR A 1 376 ? 6.860 -8.132 16.753 1.00 88.38 376 THR A O 1
ATOM 2967 N N . VAL A 1 377 ? 7.871 -6.148 16.414 1.00 92.00 377 VAL A N 1
ATOM 2968 C CA . VAL A 1 377 ? 7.929 -6.174 14.951 1.00 92.00 377 VAL A CA 1
ATOM 2969 C C . VAL A 1 377 ? 9.387 -6.067 14.509 1.00 92.00 377 VAL A C 1
ATOM 2971 O O . VAL A 1 377 ? 10.101 -5.139 14.903 1.00 92.00 377 VAL A O 1
ATOM 2974 N N . GLN A 1 378 ? 9.819 -7.002 13.666 1.00 94.12 378 GLN A N 1
ATOM 2975 C CA . GLN A 1 378 ? 11.100 -6.964 12.967 1.00 94.12 378 GLN A CA 1
ATOM 2976 C C . GLN A 1 378 ? 10.852 -6.973 11.462 1.00 94.12 378 GLN A C 1
ATOM 2978 O O . GLN A 1 378 ? 10.052 -7.763 10.966 1.00 94.12 378 GLN A O 1
ATOM 2983 N N . THR A 1 379 ? 11.563 -6.120 10.734 1.00 96.25 379 THR A N 1
ATOM 2984 C CA . THR A 1 379 ? 11.441 -5.995 9.282 1.00 96.25 379 THR A CA 1
ATOM 2985 C C . THR A 1 379 ? 12.753 -6.353 8.590 1.00 96.25 379 THR A C 1
ATOM 2987 O O . THR A 1 379 ? 13.839 -6.212 9.159 1.00 96.25 379 THR A O 1
ATOM 2990 N N . HIS A 1 380 ? 12.655 -6.845 7.358 1.00 96.38 380 HIS A N 1
ATOM 2991 C CA . HIS A 1 380 ? 13.800 -7.110 6.498 1.00 96.38 380 HIS A CA 1
ATOM 2992 C C . HIS A 1 380 ? 13.434 -6.832 5.037 1.00 96.38 380 HIS A C 1
ATOM 2994 O O . HIS A 1 380 ? 12.507 -7.441 4.500 1.00 96.38 380 HIS A O 1
ATOM 3000 N N . LEU A 1 381 ? 14.149 -5.903 4.397 1.00 96.94 381 LEU A N 1
ATOM 3001 C CA . LEU A 1 381 ? 13.987 -5.607 2.975 1.00 96.94 381 LEU A CA 1
ATOM 3002 C C . LEU A 1 381 ? 14.636 -6.715 2.138 1.00 96.94 381 LEU A C 1
ATOM 3004 O O . LEU A 1 381 ? 15.856 -6.872 2.139 1.00 96.94 381 LEU A O 1
ATOM 3008 N N . CYS A 1 382 ? 13.820 -7.443 1.382 1.00 96.50 382 CYS A N 1
ATOM 3009 C CA . CYS A 1 382 ? 14.274 -8.459 0.444 1.00 96.50 382 CYS A CA 1
ATOM 3010 C C . CYS A 1 382 ? 14.296 -7.879 -0.972 1.00 96.50 382 CYS A C 1
ATOM 3012 O O . CYS A 1 382 ? 13.248 -7.527 -1.514 1.00 96.50 382 CYS A O 1
ATOM 3014 N N . LEU A 1 383 ? 15.476 -7.813 -1.589 1.00 95.88 383 LEU A N 1
ATOM 3015 C CA . LEU A 1 383 ? 15.627 -7.367 -2.975 1.00 95.88 383 LEU A CA 1
ATOM 3016 C C . LEU A 1 383 ? 15.476 -8.533 -3.958 1.00 95.88 383 LEU A C 1
ATOM 3018 O O . LEU A 1 383 ? 15.930 -9.652 -3.712 1.00 95.88 383 LEU A O 1
ATOM 3022 N N . LEU A 1 384 ? 14.870 -8.244 -5.101 1.00 94.94 384 LEU A N 1
ATOM 3023 C CA . LEU A 1 384 ? 14.693 -9.138 -6.233 1.00 94.94 384 LEU A CA 1
ATOM 3024 C C . LEU A 1 384 ? 15.737 -8.851 -7.328 1.00 94.94 384 LEU A C 1
ATOM 3026 O O . LEU A 1 384 ? 16.365 -7.787 -7.337 1.00 94.94 384 LEU A O 1
ATOM 3030 N N . PRO A 1 385 ? 15.956 -9.794 -8.266 1.00 93.25 385 PRO A N 1
ATOM 3031 C CA . PRO A 1 385 ? 16.951 -9.626 -9.320 1.00 93.25 385 PRO A CA 1
ATOM 3032 C C . PRO A 1 385 ? 16.705 -8.390 -10.197 1.00 93.25 385 PRO A C 1
ATOM 3034 O O . PRO A 1 385 ? 15.569 -8.127 -10.597 1.00 93.25 385 PRO A O 1
ATOM 3037 N N . ASP A 1 386 ? 17.792 -7.697 -10.553 1.00 93.88 386 ASP A N 1
ATOM 3038 C CA . ASP A 1 386 ? 17.805 -6.600 -11.531 1.00 93.88 386 ASP A CA 1
ATOM 3039 C C . ASP A 1 386 ? 17.590 -7.159 -12.945 1.00 93.88 386 ASP A C 1
ATOM 3041 O O . ASP A 1 386 ? 18.519 -7.630 -13.614 1.00 93.88 386 ASP A O 1
ATOM 3045 N N . GLN A 1 387 ? 16.335 -7.127 -13.391 1.00 91.38 387 GLN A N 1
ATOM 3046 C CA . GLN A 1 387 ? 15.932 -7.671 -14.684 1.00 91.38 387 GLN A CA 1
ATOM 3047 C C . GLN A 1 387 ? 16.576 -6.916 -15.857 1.00 91.38 387 GLN A C 1
ATOM 3049 O O . GLN A 1 387 ? 16.924 -7.530 -16.871 1.00 91.38 387 GLN A O 1
ATOM 3054 N N . LEU A 1 388 ? 16.792 -5.606 -15.714 1.00 90.69 388 LEU A N 1
ATOM 3055 C CA . LEU A 1 388 ? 17.396 -4.777 -16.752 1.00 90.69 388 LEU A CA 1
ATOM 3056 C C . LEU A 1 388 ? 18.887 -5.094 -16.916 1.00 90.69 388 LEU A C 1
ATOM 3058 O O . LEU A 1 388 ? 19.356 -5.259 -18.041 1.00 90.69 388 LEU A O 1
ATOM 3062 N N . ALA A 1 389 ? 19.635 -5.254 -15.819 1.00 92.56 389 ALA A N 1
ATOM 3063 C CA . ALA A 1 389 ? 21.032 -5.685 -15.887 1.00 92.56 389 ALA A CA 1
ATOM 3064 C C . ALA A 1 389 ? 21.179 -7.066 -16.531 1.00 92.56 389 ALA A C 1
ATOM 3066 O O . ALA A 1 389 ? 22.129 -7.286 -17.282 1.00 92.56 389 ALA A O 1
ATOM 3067 N N . ILE A 1 390 ? 20.243 -7.985 -16.275 1.00 92.62 390 ILE A N 1
ATOM 3068 C CA . ILE A 1 390 ? 20.233 -9.297 -16.930 1.00 92.62 390 ILE A CA 1
ATOM 3069 C C . ILE A 1 390 ? 20.089 -9.126 -18.448 1.00 92.62 390 ILE A C 1
ATOM 3071 O O . ILE A 1 390 ? 20.887 -9.689 -19.197 1.00 92.62 390 ILE A O 1
ATOM 3075 N N . PHE A 1 391 ? 19.140 -8.309 -18.917 1.00 93.00 391 PHE A N 1
ATOM 3076 C CA . PHE A 1 391 ? 18.976 -8.041 -20.350 1.00 93.00 391 PHE A CA 1
ATOM 3077 C C . PHE A 1 391 ? 20.204 -7.375 -20.980 1.00 93.00 391 PHE A C 1
ATOM 3079 O O . PHE A 1 391 ? 20.632 -7.796 -22.054 1.00 93.00 391 PHE A O 1
ATOM 3086 N N . ILE A 1 392 ? 20.819 -6.405 -20.298 1.00 95.06 392 ILE A N 1
ATOM 3087 C CA . ILE A 1 392 ? 22.047 -5.746 -20.770 1.00 95.06 392 ILE A CA 1
ATOM 3088 C C . ILE A 1 392 ? 23.184 -6.764 -20.933 1.00 95.06 392 ILE A C 1
ATOM 3090 O O . ILE A 1 392 ? 23.872 -6.757 -21.950 1.00 95.06 392 ILE A O 1
ATOM 3094 N N . ARG A 1 393 ? 23.364 -7.686 -19.978 1.00 96.81 393 ARG A N 1
ATOM 3095 C CA . ARG A 1 393 ? 24.399 -8.733 -20.067 1.00 96.81 393 ARG A CA 1
ATOM 3096 C C . ARG A 1 393 ? 24.173 -9.671 -21.253 1.00 96.81 393 ARG A C 1
ATOM 3098 O O . ARG A 1 393 ? 25.131 -9.991 -21.950 1.00 96.81 393 ARG A O 1
ATOM 3105 N N . TYR A 1 394 ? 22.926 -10.068 -21.517 1.00 96.81 394 TYR A N 1
ATOM 3106 C CA . TYR A 1 394 ? 22.598 -10.867 -22.703 1.00 96.81 394 TYR A CA 1
ATOM 3107 C C . TYR A 1 394 ? 22.863 -10.109 -24.008 1.00 96.81 394 TYR A C 1
ATOM 3109 O O . TYR A 1 394 ? 23.388 -10.698 -24.951 1.00 96.81 394 TYR A O 1
ATOM 3117 N N . ALA A 1 395 ? 22.561 -8.809 -24.061 1.00 97.50 395 ALA A N 1
ATOM 3118 C CA . ALA A 1 395 ? 22.864 -7.981 -25.225 1.00 97.50 395 ALA A CA 1
ATOM 3119 C C . ALA A 1 395 ? 24.380 -7.859 -25.464 1.00 97.50 395 ALA A C 1
ATOM 3121 O O . ALA A 1 395 ? 24.835 -8.026 -26.593 1.00 97.50 395 ALA A O 1
ATOM 3122 N N . ILE A 1 396 ? 25.173 -7.649 -24.407 1.00 98.12 396 ILE A N 1
ATOM 3123 C CA . ILE A 1 396 ? 26.643 -7.620 -24.494 1.00 98.12 396 ILE A CA 1
ATOM 3124 C C . ILE A 1 396 ? 27.180 -8.962 -25.006 1.00 98.12 396 ILE A C 1
ATOM 3126 O O . ILE A 1 396 ? 28.002 -8.981 -25.920 1.00 98.12 396 ILE A O 1
ATOM 3130 N N . LEU A 1 397 ? 26.692 -10.086 -24.470 1.00 98.12 397 LEU A N 1
ATOM 3131 C CA . LEU A 1 397 ? 27.102 -11.419 -24.920 1.00 98.12 397 LEU A CA 1
ATOM 3132 C C . LEU A 1 397 ? 26.760 -11.656 -26.397 1.00 98.12 397 LEU A C 1
ATOM 3134 O O . LEU A 1 397 ? 27.574 -12.219 -27.129 1.00 98.12 397 LEU A O 1
ATOM 3138 N N . LEU A 1 398 ? 25.590 -11.199 -26.852 1.00 98.06 398 LEU A N 1
ATOM 3139 C CA . LEU A 1 398 ? 25.200 -11.273 -28.259 1.00 98.06 398 LEU A CA 1
ATOM 3140 C C . LEU A 1 398 ? 26.162 -10.472 -29.145 1.00 98.06 398 LEU A C 1
ATOM 3142 O O . LEU A 1 398 ? 26.632 -10.999 -30.149 1.00 98.06 398 LEU A O 1
ATOM 3146 N N . VAL A 1 399 ? 26.506 -9.240 -28.757 1.00 98.38 399 VAL A N 1
ATOM 3147 C CA . VAL A 1 399 ? 27.467 -8.404 -29.496 1.00 98.38 399 VAL A CA 1
ATOM 3148 C C . VAL A 1 399 ? 28.836 -9.078 -29.565 1.00 98.38 399 VAL A C 1
ATOM 3150 O O . VAL A 1 399 ? 29.397 -9.191 -30.650 1.00 98.38 399 VAL A O 1
ATOM 3153 N N . ILE A 1 400 ? 29.349 -9.589 -28.441 1.00 98.38 400 ILE A N 1
ATOM 3154 C CA . ILE A 1 400 ? 30.625 -10.321 -28.403 1.00 98.38 400 ILE A CA 1
ATOM 3155 C C . ILE A 1 400 ? 30.576 -11.543 -29.327 1.00 98.38 400 ILE A C 1
ATOM 3157 O O . ILE A 1 400 ? 31.518 -11.783 -30.077 1.00 98.38 400 ILE A O 1
ATOM 3161 N N . THR A 1 401 ? 29.467 -12.285 -29.319 1.00 98.25 401 THR A N 1
ATOM 3162 C CA . THR A 1 401 ? 29.286 -13.469 -30.170 1.00 98.25 401 THR A CA 1
ATOM 3163 C C . THR A 1 401 ? 29.292 -13.091 -31.651 1.00 98.25 401 THR A C 1
ATOM 3165 O O . THR A 1 401 ? 29.991 -13.718 -32.441 1.00 98.25 401 THR A O 1
ATOM 3168 N N . VAL A 1 402 ? 28.568 -12.036 -32.035 1.00 98.25 402 VAL A N 1
ATOM 3169 C CA . VAL A 1 402 ? 28.547 -11.542 -33.420 1.00 98.25 402 VAL A CA 1
ATOM 3170 C C . VAL A 1 402 ? 29.932 -11.059 -33.847 1.00 98.25 402 VAL A C 1
ATOM 3172 O O . VAL A 1 402 ? 30.387 -11.426 -34.925 1.00 98.25 402 VAL A O 1
ATOM 3175 N N . LEU A 1 403 ? 30.639 -10.304 -33.001 1.00 98.19 403 LEU A N 1
ATOM 3176 C CA . LEU A 1 403 ? 32.004 -9.858 -33.288 1.00 98.19 403 LEU A CA 1
ATOM 3177 C C . LEU A 1 403 ? 32.963 -11.040 -33.461 1.00 98.19 403 LEU A C 1
ATOM 3179 O O . LEU A 1 403 ? 33.733 -11.052 -34.415 1.00 98.19 403 LEU A O 1
ATOM 3183 N N . ALA A 1 404 ? 32.885 -12.059 -32.604 1.00 97.19 404 ALA A N 1
ATOM 3184 C CA . ALA A 1 404 ? 33.699 -13.265 -32.734 1.00 97.19 404 ALA A CA 1
ATOM 3185 C C . ALA A 1 404 ? 33.414 -14.013 -34.048 1.00 97.19 404 ALA A C 1
ATOM 3187 O O . ALA A 1 404 ? 34.346 -14.452 -34.722 1.00 97.19 404 ALA A O 1
ATOM 3188 N N . LEU A 1 405 ? 32.143 -14.114 -34.452 1.00 96.81 405 LEU A N 1
ATOM 3189 C CA . LEU A 1 405 ? 31.756 -14.723 -35.726 1.00 96.81 405 LEU A CA 1
ATOM 3190 C C . LEU A 1 405 ? 32.231 -13.903 -36.932 1.00 96.81 405 LEU A C 1
ATOM 3192 O O . LEU A 1 405 ? 32.687 -14.492 -37.907 1.00 96.81 405 LEU A O 1
ATOM 3196 N N . LEU A 1 406 ? 32.175 -12.569 -36.861 1.00 96.38 406 LEU A N 1
ATOM 3197 C CA . LEU A 1 406 ? 32.682 -11.680 -37.911 1.00 96.38 406 LEU A CA 1
ATOM 3198 C C . LEU A 1 406 ? 34.205 -11.749 -38.028 1.00 96.38 406 LEU A C 1
ATOM 3200 O O . LEU A 1 406 ? 34.719 -11.851 -39.138 1.00 96.38 406 LEU A O 1
ATOM 3204 N N . ILE A 1 407 ? 34.922 -11.758 -36.901 1.00 95.44 407 ILE A N 1
ATOM 3205 C CA . ILE A 1 407 ? 36.377 -11.948 -36.872 1.00 95.44 407 ILE A CA 1
ATOM 3206 C C . ILE A 1 407 ? 36.724 -13.306 -37.477 1.00 95.44 407 ILE A C 1
ATOM 3208 O O . ILE A 1 407 ? 37.579 -13.378 -38.351 1.00 95.44 407 ILE A O 1
ATOM 3212 N N . ARG A 1 408 ? 36.028 -14.379 -37.082 1.00 91.56 408 ARG A N 1
ATOM 3213 C CA . ARG A 1 408 ? 36.235 -15.706 -37.673 1.00 91.56 408 ARG A CA 1
ATOM 3214 C C . ARG A 1 408 ? 35.970 -15.699 -39.178 1.00 91.56 408 ARG A C 1
ATOM 3216 O O . ARG A 1 408 ? 36.785 -16.223 -39.926 1.00 91.56 408 ARG A O 1
ATOM 3223 N N . ALA A 1 409 ? 34.857 -15.119 -39.626 1.00 92.06 409 ALA A N 1
ATOM 3224 C CA . ALA A 1 409 ? 34.515 -15.042 -41.044 1.00 92.06 409 ALA A CA 1
ATOM 3225 C C . ALA A 1 409 ? 35.567 -14.256 -41.841 1.00 92.06 409 ALA A C 1
ATOM 3227 O O . ALA A 1 409 ? 35.955 -14.686 -42.922 1.00 92.06 409 ALA A O 1
ATOM 3228 N N . PHE A 1 410 ? 36.076 -13.156 -41.284 1.00 92.62 410 PHE A N 1
ATOM 3229 C CA . PHE A 1 410 ? 37.162 -12.373 -41.867 1.00 92.62 410 PHE A CA 1
ATOM 3230 C C . PHE A 1 410 ? 38.474 -13.170 -41.938 1.00 92.62 410 PHE A C 1
ATOM 3232 O O . PHE A 1 410 ? 39.104 -13.218 -42.989 1.00 92.62 410 PHE A O 1
ATOM 3239 N N . LEU A 1 411 ? 38.867 -13.855 -40.859 1.00 90.69 411 LEU A N 1
ATOM 3240 C CA . LEU A 1 411 ? 40.081 -14.680 -40.835 1.00 90.69 411 LEU A CA 1
ATOM 3241 C C . LEU A 1 411 ? 40.016 -15.847 -41.833 1.00 90.69 411 LEU A C 1
ATOM 3243 O O . LEU A 1 411 ? 41.010 -16.126 -42.496 1.00 90.69 411 LEU A O 1
ATOM 3247 N N . VAL A 1 412 ? 38.850 -16.487 -41.970 1.00 86.56 412 VAL A N 1
ATOM 3248 C CA . VAL A 1 412 ? 38.609 -17.530 -42.983 1.00 86.56 412 VAL A CA 1
ATOM 3249 C C . VAL A 1 412 ? 38.683 -16.943 -44.395 1.00 86.56 412 VAL A C 1
ATOM 3251 O O . VAL A 1 412 ? 39.359 -17.502 -45.243 1.00 86.56 412 VAL A O 1
ATOM 3254 N N . ALA A 1 413 ? 38.019 -15.812 -44.656 1.00 86.50 413 ALA A N 1
ATOM 3255 C CA . ALA A 1 413 ? 37.919 -15.252 -46.005 1.00 86.50 413 ALA A CA 1
ATOM 3256 C C . ALA A 1 413 ? 39.231 -14.654 -46.540 1.00 86.50 413 ALA A C 1
ATOM 3258 O O . ALA A 1 413 ? 39.431 -14.640 -47.751 1.00 86.50 413 ALA A O 1
ATOM 3259 N N . PHE A 1 414 ? 40.089 -14.117 -45.666 1.00 86.75 414 PHE A N 1
ATOM 3260 C CA . PHE A 1 414 ? 41.268 -13.348 -46.087 1.00 86.75 414 PHE A CA 1
ATOM 3261 C C . PHE A 1 414 ? 42.608 -14.019 -45.809 1.00 86.75 414 PHE A C 1
ATOM 3263 O O . PHE A 1 414 ? 43.593 -13.645 -46.442 1.00 86.75 414 PHE A O 1
ATOM 3270 N N . PHE A 1 415 ? 42.676 -14.959 -44.867 1.00 80.62 415 PHE A N 1
ATOM 3271 C CA . PHE A 1 415 ? 43.961 -15.500 -44.429 1.00 80.62 415 PHE A CA 1
ATOM 3272 C C . PHE A 1 415 ? 44.077 -17.026 -44.540 1.00 80.62 415 PHE A C 1
ATOM 3274 O O . PHE A 1 415 ? 45.143 -17.536 -44.213 1.00 80.62 415 PHE A O 1
ATOM 3281 N N . ASP A 1 416 ? 43.037 -17.757 -44.970 1.00 67.19 416 ASP A N 1
ATOM 3282 C CA . ASP A 1 416 ? 43.014 -19.239 -44.986 1.00 67.19 416 ASP A CA 1
ATOM 3283 C C . ASP A 1 416 ? 43.465 -19.868 -43.643 1.00 67.19 416 ASP A C 1
ATOM 3285 O O . ASP A 1 416 ? 43.885 -21.018 -43.564 1.00 67.19 416 ASP A O 1
ATOM 3289 N N . VAL A 1 417 ? 43.372 -19.111 -42.537 1.00 62.72 417 VAL A N 1
ATOM 3290 C CA . VAL A 1 417 ? 43.922 -19.500 -41.219 1.00 62.72 417 VAL A CA 1
ATOM 3291 C C . VAL A 1 417 ? 43.117 -20.629 -40.576 1.00 62.72 417 VAL A C 1
ATOM 3293 O O . VAL A 1 417 ? 43.584 -21.286 -39.648 1.00 62.72 417 VAL A O 1
ATOM 3296 N N . PHE A 1 418 ? 41.908 -20.879 -41.070 1.00 59.50 418 PHE A N 1
ATOM 3297 C CA . PHE A 1 418 ? 41.070 -21.974 -40.620 1.00 59.50 418 PHE A CA 1
ATOM 3298 C C . PHE A 1 418 ? 40.624 -22.763 -41.839 1.00 59.50 418 PHE A C 1
ATOM 3300 O O . PHE A 1 418 ? 39.797 -22.272 -42.611 1.00 59.50 418 PHE A O 1
ATOM 3307 N N . GLU A 1 419 ? 41.125 -23.992 -41.980 1.00 58.34 419 GLU A N 1
ATOM 3308 C CA . GLU A 1 419 ? 40.459 -24.952 -42.851 1.00 58.34 419 GLU A CA 1
ATOM 3309 C C . GLU A 1 419 ? 38.974 -25.007 -42.442 1.00 58.34 419 GLU A C 1
ATOM 3311 O O . GLU A 1 419 ? 38.652 -24.951 -41.241 1.00 58.34 419 GLU A O 1
ATOM 3316 N N . PRO A 1 420 ? 38.035 -25.065 -43.407 1.00 54.78 420 PRO A N 1
ATOM 3317 C CA . PRO A 1 420 ? 36.661 -25.402 -43.080 1.00 54.78 420 PRO A CA 1
ATOM 3318 C C . PRO A 1 420 ? 36.679 -26.670 -42.221 1.00 54.78 420 PRO A C 1
ATOM 3320 O O . PRO A 1 420 ? 37.579 -27.492 -42.351 1.00 54.78 420 PRO A O 1
ATOM 3323 N N . PHE A 1 421 ? 35.706 -26.840 -41.324 1.00 54.56 421 PHE A N 1
ATOM 3324 C CA . PHE A 1 421 ? 35.481 -28.143 -40.698 1.00 54.56 421 PHE A CA 1
ATOM 3325 C C . PHE A 1 421 ? 35.074 -29.124 -41.808 1.00 54.56 421 PHE A C 1
ATOM 3327 O O . PHE A 1 421 ? 33.894 -29.376 -42.034 1.00 54.56 421 PHE A O 1
ATOM 3334 N N . THR A 1 422 ? 36.049 -29.607 -42.569 1.00 47.69 422 THR A N 1
ATOM 3335 C CA . THR A 1 422 ? 35.930 -30.758 -43.434 1.00 47.69 422 THR A CA 1
ATOM 3336 C C . THR A 1 422 ? 35.790 -31.925 -42.480 1.00 47.69 422 THR A C 1
ATOM 3338 O O . THR A 1 422 ? 36.712 -32.244 -41.729 1.00 47.69 422 THR A O 1
ATOM 3341 N N . GLU A 1 423 ? 34.591 -32.507 -42.452 1.00 49.69 423 GLU A N 1
ATOM 3342 C CA . GLU A 1 423 ? 34.387 -33.859 -41.946 1.00 49.69 423 GLU A CA 1
ATOM 3343 C C . GLU A 1 423 ? 35.570 -34.720 -42.410 1.00 49.69 423 GLU A C 1
ATOM 3345 O O . GLU A 1 423 ? 35.857 -34.732 -43.614 1.00 49.69 423 GLU A O 1
ATOM 3350 N N . PRO A 1 424 ? 36.298 -35.395 -41.504 1.00 42.88 424 PRO A N 1
ATOM 3351 C CA . PRO A 1 424 ? 37.364 -36.275 -41.928 1.00 42.88 424 PRO A CA 1
ATOM 33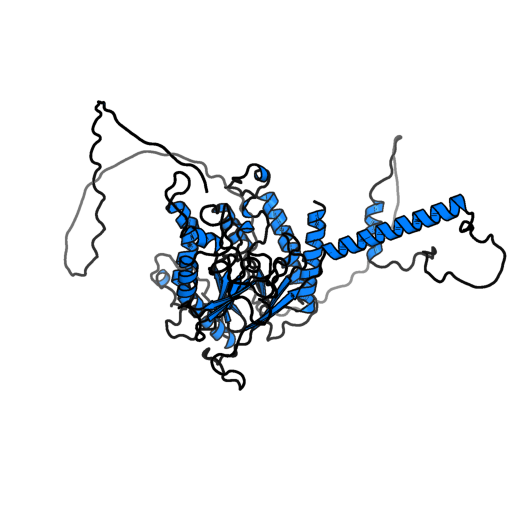52 C C . PRO A 1 424 ? 36.733 -37.370 -42.783 1.00 42.88 424 PRO A C 1
ATOM 3354 O O . PRO A 1 424 ? 36.001 -38.229 -42.290 1.00 42.88 424 PRO A O 1
ATOM 3357 N N . THR A 1 425 ? 37.009 -37.318 -44.087 1.00 42.22 425 THR A N 1
ATOM 3358 C CA . THR A 1 425 ? 36.716 -38.400 -45.019 1.00 42.22 425 THR A CA 1
ATOM 3359 C C . THR A 1 425 ? 37.226 -39.696 -44.412 1.00 42.22 425 THR A C 1
ATOM 3361 O O . THR A 1 425 ? 38.407 -39.838 -44.096 1.00 42.22 425 THR A O 1
ATOM 3364 N N . THR A 1 426 ? 36.284 -40.612 -44.222 1.00 49.03 426 THR A N 1
ATOM 3365 C CA . THR A 1 426 ? 36.450 -42.001 -43.813 1.00 49.03 426 THR A CA 1
ATOM 3366 C C . THR A 1 426 ? 37.781 -42.590 -44.274 1.00 49.03 426 THR A C 1
ATOM 3368 O O . THR A 1 426 ? 37.987 -42.740 -45.478 1.00 49.03 426 THR A O 1
ATOM 3371 N N . ASN A 1 427 ? 38.660 -42.914 -43.320 1.00 46.34 427 ASN A N 1
ATOM 3372 C CA . ASN A 1 427 ? 39.465 -44.143 -43.252 1.00 46.34 427 ASN A CA 1
ATOM 3373 C C . ASN A 1 427 ? 40.610 -43.973 -42.246 1.00 46.34 427 ASN A C 1
ATOM 3375 O O . ASN A 1 427 ? 41.767 -43.805 -42.615 1.00 46.34 427 ASN A O 1
ATOM 3379 N N . SER A 1 428 ? 40.297 -44.064 -40.956 1.00 36.12 428 SER A N 1
ATOM 3380 C CA . SER A 1 428 ? 41.262 -44.551 -39.972 1.00 36.12 428 SER A CA 1
ATOM 3381 C C . SER A 1 428 ? 40.512 -45.044 -38.744 1.00 36.12 428 SER A C 1
ATOM 3383 O O . SER A 1 428 ? 39.892 -44.293 -37.996 1.00 36.12 428 SER A O 1
ATOM 3385 N N . LEU A 1 429 ? 40.529 -46.359 -38.600 1.00 49.44 429 LEU A N 1
ATOM 3386 C CA . LEU A 1 429 ? 40.171 -47.099 -37.409 1.00 49.44 429 LEU A CA 1
ATOM 3387 C C . LEU A 1 429 ? 41.045 -46.579 -36.253 1.00 49.44 429 LEU A C 1
ATOM 3389 O O . LEU A 1 429 ? 42.228 -46.862 -36.277 1.00 49.44 429 LEU A O 1
ATOM 3393 N N . TYR A 1 430 ? 40.516 -45.793 -35.310 1.00 41.78 430 TYR A N 1
ATOM 3394 C CA . TYR A 1 430 ? 40.839 -45.792 -33.867 1.00 41.78 430 TYR A CA 1
ATOM 3395 C C . TYR A 1 430 ? 40.209 -44.568 -33.172 1.00 41.78 430 TYR A C 1
ATOM 3397 O O . TYR A 1 430 ? 40.421 -43.429 -33.564 1.00 41.78 430 TYR A O 1
ATOM 3405 N N . LYS A 1 431 ? 39.410 -44.881 -32.143 1.00 47.56 431 LYS A N 1
ATOM 3406 C CA . LYS A 1 431 ? 38.915 -44.072 -31.014 1.00 47.56 431 LYS A CA 1
ATOM 3407 C C . LYS A 1 431 ? 39.372 -42.605 -30.947 1.00 47.56 431 LYS A C 1
ATOM 3409 O O . LYS A 1 431 ? 40.524 -42.359 -30.630 1.00 47.56 431 LYS A O 1
ATOM 3414 N N . ASP A 1 432 ? 38.415 -41.688 -31.082 1.00 43.31 432 ASP A N 1
ATOM 3415 C CA . ASP A 1 432 ? 38.057 -40.716 -30.037 1.00 43.31 432 ASP A CA 1
ATOM 3416 C C . ASP A 1 432 ? 36.706 -40.070 -30.385 1.00 43.31 432 ASP A C 1
ATOM 3418 O O . ASP A 1 432 ? 36.507 -39.521 -31.466 1.00 43.31 432 ASP A O 1
ATOM 3422 N N . GLY A 1 433 ? 35.725 -40.222 -29.492 1.00 52.50 433 GLY A N 1
ATOM 3423 C CA . GLY A 1 433 ? 34.398 -39.628 -29.653 1.00 52.50 433 GLY A CA 1
ATOM 3424 C C . GLY A 1 433 ? 34.409 -38.136 -29.295 1.00 52.50 433 GLY A C 1
ATOM 3425 O O . GLY A 1 433 ? 35.213 -37.719 -28.460 1.00 52.50 433 GLY A O 1
ATOM 3426 N N . PRO A 1 434 ? 33.520 -37.316 -29.882 1.00 49.59 434 PRO A N 1
ATOM 3427 C CA . PRO A 1 434 ? 33.441 -35.895 -29.561 1.00 49.59 434 PRO A CA 1
ATOM 3428 C C . PRO A 1 434 ? 33.125 -35.675 -28.071 1.00 49.59 434 PRO A C 1
ATOM 3430 O O . PRO A 1 434 ? 32.174 -36.230 -27.526 1.00 49.59 434 PRO A O 1
ATOM 3433 N N . LEU A 1 435 ? 33.920 -34.819 -27.422 1.00 56.91 435 LEU A N 1
ATOM 3434 C CA . LEU A 1 435 ? 33.834 -34.440 -25.999 1.00 56.91 435 LEU A CA 1
ATOM 3435 C C . LEU A 1 435 ? 32.596 -33.593 -25.631 1.00 56.91 435 LEU A C 1
ATOM 3437 O O . LEU A 1 435 ? 32.427 -33.215 -24.473 1.00 56.91 435 LEU A O 1
ATOM 3441 N N . LEU A 1 436 ? 31.721 -33.293 -26.591 1.00 42.34 436 LEU A N 1
ATOM 3442 C CA . LEU A 1 436 ? 30.462 -32.577 -26.391 1.00 42.34 436 LEU A CA 1
ATOM 3443 C C . LEU A 1 436 ? 29.341 -33.361 -27.083 1.00 42.34 436 LEU A C 1
ATOM 3445 O O . LEU A 1 436 ? 29.514 -33.730 -28.245 1.00 42.34 436 LEU A O 1
ATOM 3449 N N . PRO A 1 437 ? 28.191 -33.594 -26.423 1.00 44.34 437 PRO A N 1
ATOM 3450 C CA . PRO A 1 437 ? 27.065 -34.267 -27.049 1.00 44.34 437 PRO A CA 1
ATOM 3451 C C . PRO A 1 437 ? 26.413 -33.311 -28.053 1.00 44.34 437 PRO A C 1
ATOM 3453 O O . PRO A 1 437 ? 25.472 -32.585 -27.737 1.00 44.34 437 PRO A O 1
ATOM 3456 N N . THR A 1 438 ? 26.923 -33.285 -29.281 1.00 44.25 438 THR A N 1
ATOM 3457 C CA . THR A 1 438 ? 26.108 -32.904 -30.431 1.00 44.25 438 THR A CA 1
ATOM 3458 C C . THR A 1 438 ? 25.101 -34.025 -30.649 1.00 44.25 438 THR A C 1
ATOM 3460 O O . THR A 1 438 ? 25.418 -35.195 -30.441 1.00 44.25 438 THR A O 1
ATOM 3463 N N . ALA A 1 439 ? 23.856 -33.661 -30.959 1.00 45.59 439 ALA A N 1
ATOM 3464 C CA . ALA A 1 439 ? 22.735 -34.585 -31.076 1.00 45.59 439 ALA A CA 1
ATOM 3465 C C . ALA A 1 439 ? 22.998 -35.637 -32.167 1.00 45.59 439 ALA A C 1
ATOM 3467 O O . ALA A 1 439 ? 22.599 -35.482 -33.319 1.00 45.59 439 ALA A O 1
ATOM 3468 N N . ALA A 1 440 ? 23.682 -36.714 -31.790 1.00 38.56 440 ALA A N 1
ATOM 3469 C CA . ALA A 1 440 ? 23.750 -37.934 -32.555 1.00 38.56 440 ALA A CA 1
ATOM 3470 C C . ALA A 1 440 ? 22.359 -38.560 -32.509 1.00 38.56 440 ALA A C 1
ATOM 3472 O O . ALA A 1 440 ? 21.794 -38.820 -31.446 1.00 38.56 440 ALA A O 1
ATOM 3473 N N . THR A 1 441 ? 21.796 -38.754 -33.691 1.00 46.19 441 THR A N 1
ATOM 3474 C CA . THR A 1 441 ? 20.551 -39.471 -33.910 1.00 46.19 441 THR A CA 1
ATOM 3475 C C . THR A 1 441 ? 20.742 -40.902 -33.402 1.00 46.19 441 THR A C 1
ATOM 3477 O O . THR A 1 441 ? 21.423 -41.706 -34.032 1.00 46.19 441 THR A O 1
ATOM 3480 N N . LEU A 1 442 ? 20.178 -41.219 -32.237 1.00 33.56 442 LEU A N 1
ATOM 3481 C CA . LEU A 1 442 ? 20.068 -42.582 -31.720 1.00 33.56 442 LEU A CA 1
ATOM 3482 C C . LEU A 1 442 ? 18.605 -42.891 -31.358 1.00 33.56 442 LEU A C 1
ATOM 3484 O O . LEU A 1 442 ? 17.799 -41.969 -31.212 1.00 33.56 442 LEU A O 1
ATOM 3488 N N . PRO A 1 443 ? 18.237 -44.185 -31.328 1.00 35.25 443 PRO A N 1
ATOM 3489 C CA . PRO A 1 443 ? 16.895 -44.663 -31.603 1.00 35.25 443 PRO A CA 1
ATOM 3490 C C . PRO A 1 443 ? 15.872 -44.218 -30.567 1.00 35.25 443 PRO A C 1
ATOM 3492 O O . PRO A 1 443 ? 16.169 -43.946 -29.409 1.00 35.25 443 PRO A O 1
ATOM 3495 N N . GLN A 1 444 ? 14.639 -44.213 -31.043 1.00 39.41 444 GLN A N 1
ATOM 3496 C CA . GLN A 1 444 ? 13.397 -43.741 -30.456 1.00 39.41 444 GLN A CA 1
ATOM 3497 C C . GLN A 1 444 ? 13.003 -44.410 -29.124 1.00 39.41 444 GLN A C 1
ATOM 3499 O O . GLN A 1 444 ? 11.922 -44.964 -29.048 1.00 39.41 444 GLN A O 1
ATOM 3504 N N . TYR A 1 445 ? 13.816 -44.355 -28.066 1.00 44.03 445 TYR A N 1
ATOM 3505 C CA . TYR A 1 445 ? 13.406 -44.739 -26.705 1.00 44.03 445 TYR A CA 1
ATOM 3506 C C . TYR A 1 445 ? 14.216 -44.002 -25.629 1.00 44.03 445 TYR A C 1
ATOM 3508 O O . TYR A 1 445 ? 14.962 -44.617 -24.882 1.00 44.03 445 TYR A O 1
ATOM 3516 N N . SER A 1 446 ? 14.048 -42.680 -25.536 1.00 50.69 446 SER A N 1
ATOM 3517 C CA . SER A 1 446 ? 14.111 -41.921 -24.270 1.00 50.69 446 SER A CA 1
ATOM 3518 C C . SER A 1 446 ? 13.929 -40.426 -24.555 1.00 50.69 446 SER A C 1
ATOM 3520 O O . SER A 1 446 ? 14.903 -39.691 -24.704 1.00 50.69 446 SER A O 1
ATOM 3522 N N . LEU A 1 447 ? 12.682 -39.966 -24.648 1.00 42.66 447 LEU A N 1
ATOM 3523 C CA . LEU A 1 447 ? 12.359 -38.536 -24.668 1.00 42.66 447 LEU A CA 1
ATOM 3524 C C . LEU A 1 447 ? 11.741 -38.151 -23.321 1.00 42.66 447 LEU A C 1
ATOM 3526 O O . LEU A 1 447 ? 10.868 -38.844 -22.801 1.00 42.66 447 LEU A O 1
ATOM 3530 N N . SER A 1 448 ? 12.226 -37.048 -22.757 1.00 52.25 448 SER A N 1
ATOM 3531 C CA . SER A 1 448 ? 11.700 -36.422 -21.542 1.00 52.25 448 SER A CA 1
ATOM 3532 C C . SER A 1 448 ? 10.324 -35.800 -21.806 1.00 52.25 448 SER A C 1
ATOM 3534 O O . SER A 1 448 ? 10.065 -35.277 -22.891 1.00 52.25 448 SER A O 1
ATOM 3536 N N . SER A 1 449 ? 9.451 -35.811 -20.795 1.00 53.53 449 SER A N 1
ATOM 3537 C CA . SER A 1 449 ? 8.038 -35.401 -20.841 1.00 53.53 449 SER A CA 1
ATOM 3538 C C . SER A 1 449 ? 7.778 -33.988 -21.390 1.00 53.53 449 SER A C 1
ATOM 3540 O O . SER A 1 449 ? 6.654 -33.684 -21.771 1.00 53.53 449 SER A O 1
ATOM 3542 N N . ALA A 1 450 ? 8.799 -33.128 -21.464 1.00 49.31 450 ALA A N 1
ATOM 3543 C CA . ALA A 1 450 ? 8.695 -31.780 -22.022 1.00 49.31 450 ALA A CA 1
ATOM 3544 C C . ALA A 1 450 ? 8.723 -31.730 -23.568 1.00 49.31 450 ALA A C 1
ATOM 3546 O O . ALA A 1 450 ? 8.269 -30.748 -24.152 1.00 49.31 450 ALA A O 1
ATOM 3547 N N . GLU A 1 451 ? 9.219 -32.767 -24.253 1.00 51.06 451 GLU A N 1
ATOM 3548 C CA . GLU A 1 451 ? 9.302 -32.784 -25.727 1.00 51.06 451 GLU A CA 1
ATOM 3549 C C . GLU A 1 451 ? 8.065 -33.407 -26.402 1.00 51.06 451 GLU A C 1
ATOM 3551 O O . GLU A 1 451 ? 7.851 -33.255 -27.610 1.00 51.06 451 GLU A O 1
ATOM 3556 N N . HIS A 1 452 ? 7.182 -34.039 -25.622 1.00 47.97 452 HIS A N 1
ATOM 3557 C CA . HIS A 1 452 ? 5.952 -34.640 -26.138 1.00 47.97 452 HIS A CA 1
ATOM 3558 C C . HIS A 1 452 ? 4.828 -33.617 -26.388 1.00 47.97 452 HIS A C 1
ATOM 3560 O O . HIS A 1 452 ? 3.997 -33.831 -27.268 1.00 47.97 452 HIS A O 1
ATOM 3566 N N . GLU A 1 453 ? 4.825 -32.488 -25.673 1.00 46.09 453 GLU A N 1
ATOM 3567 C CA . GLU A 1 453 ? 3.824 -31.419 -25.839 1.00 46.09 453 GLU A CA 1
ATOM 3568 C C . GLU A 1 453 ? 4.096 -30.549 -27.075 1.00 46.09 453 GLU A C 1
ATOM 3570 O O . GLU A 1 453 ? 3.176 -30.069 -27.728 1.00 46.09 453 GLU A O 1
ATOM 3575 N N . LYS A 1 454 ? 5.370 -30.391 -27.454 1.00 45.06 454 LYS A N 1
ATOM 3576 C CA . LYS A 1 454 ? 5.763 -29.531 -28.580 1.00 45.06 454 LYS A CA 1
ATOM 3577 C C . LYS A 1 454 ? 5.655 -30.224 -29.944 1.00 45.06 454 LYS A C 1
ATOM 3579 O O . LYS A 1 454 ? 5.561 -29.552 -30.969 1.00 45.06 454 LYS A O 1
ATOM 3584 N N . SER A 1 455 ? 5.669 -31.559 -29.966 1.00 44.69 455 SER A N 1
ATOM 3585 C CA . SER A 1 455 ? 5.549 -32.365 -31.190 1.00 44.69 455 SER A CA 1
ATOM 3586 C C . SER A 1 455 ? 4.098 -32.688 -31.567 1.00 44.69 455 SER A C 1
ATOM 3588 O O . SER A 1 455 ? 3.810 -32.881 -32.750 1.00 44.69 455 SER A O 1
ATOM 3590 N N . SER A 1 456 ? 3.168 -32.691 -30.605 1.00 43.69 456 SER A N 1
ATOM 3591 C CA . SER A 1 456 ? 1.738 -32.916 -30.858 1.00 43.69 456 SER A CA 1
ATOM 3592 C C . SER A 1 456 ? 1.036 -31.696 -31.470 1.00 43.69 456 SER A C 1
ATOM 3594 O O . SER A 1 456 ? 0.148 -31.874 -32.301 1.00 43.69 456 SER A O 1
ATOM 3596 N N . GLU A 1 457 ? 1.476 -30.468 -31.173 1.00 42.25 457 GLU A N 1
ATOM 3597 C CA . GLU A 1 457 ? 0.917 -29.250 -31.791 1.00 42.25 457 GLU A CA 1
ATOM 3598 C C . GLU A 1 457 ? 1.379 -29.027 -33.242 1.00 42.25 457 GLU A C 1
ATOM 3600 O O . GLU A 1 457 ? 0.644 -28.454 -34.045 1.00 42.25 457 GLU A O 1
ATOM 3605 N N . TYR A 1 458 ? 2.554 -29.534 -33.630 1.00 36.56 458 TYR A N 1
ATOM 3606 C CA . TYR A 1 458 ? 3.089 -29.343 -34.986 1.00 36.56 458 TYR A CA 1
ATOM 3607 C C . TYR A 1 458 ? 2.539 -30.325 -36.031 1.00 36.56 458 TYR A C 1
ATOM 3609 O O . TYR A 1 458 ? 2.698 -30.093 -37.230 1.00 36.56 458 TYR A O 1
ATOM 3617 N N . ARG A 1 459 ? 1.863 -31.407 -35.617 1.00 37.47 459 ARG A N 1
ATOM 3618 C CA . ARG A 1 459 ? 1.347 -32.436 -36.541 1.00 37.47 459 ARG A CA 1
ATOM 3619 C C . ARG A 1 459 ? -0.108 -32.228 -36.979 1.00 37.47 459 ARG A C 1
ATOM 3621 O O . ARG A 1 459 ? -0.584 -32.974 -37.828 1.00 37.47 459 ARG A O 1
ATOM 3628 N N . ALA A 1 460 ? -0.797 -31.211 -36.456 1.00 39.59 460 ALA A N 1
ATOM 3629 C CA . ALA A 1 460 ? -2.207 -30.941 -36.763 1.00 39.59 460 ALA A CA 1
ATOM 3630 C C . ALA A 1 460 ? -2.441 -29.866 -37.846 1.00 39.59 460 ALA A C 1
ATOM 3632 O O . ALA A 1 460 ? -3.587 -29.555 -38.158 1.00 39.59 460 ALA A O 1
ATOM 3633 N N . GLY A 1 461 ? -1.394 -29.292 -38.449 1.00 42.22 461 GLY A N 1
ATOM 3634 C CA . GLY A 1 461 ? -1.570 -28.129 -39.321 1.00 42.22 461 GLY A CA 1
ATOM 3635 C C . GLY A 1 461 ? -0.576 -28.025 -40.465 1.00 42.22 461 GLY A C 1
ATOM 3636 O O . GLY A 1 461 ? 0.266 -27.137 -40.427 1.00 42.22 461 GLY A O 1
ATOM 3637 N N . ARG A 1 462 ? -0.700 -28.894 -41.482 1.00 30.44 462 ARG A N 1
ATOM 3638 C CA . ARG A 1 462 ? -0.471 -28.612 -42.923 1.00 30.44 462 ARG A CA 1
ATOM 3639 C C . ARG A 1 462 ? -0.185 -29.900 -43.699 1.00 30.44 462 ARG A C 1
ATOM 3641 O O . ARG A 1 462 ? 0.896 -30.454 -43.579 1.00 30.44 462 ARG A O 1
ATOM 3648 N N . HIS A 1 463 ? -1.086 -30.272 -44.604 1.00 30.02 463 HIS A N 1
ATOM 3649 C CA . HIS A 1 463 ? -0.695 -30.531 -45.992 1.00 30.02 463 HIS A CA 1
ATOM 3650 C C . HIS A 1 463 ? -1.837 -30.140 -46.949 1.00 30.02 463 HIS A C 1
ATOM 3652 O O . HIS A 1 463 ? -3.002 -30.350 -46.605 1.00 30.02 463 HIS A O 1
ATOM 3658 N N . PRO A 1 464 ? -1.522 -29.529 -48.110 1.00 36.75 464 PRO A N 1
ATOM 3659 C CA . PRO A 1 464 ? -2.503 -29.037 -49.072 1.00 36.75 464 PRO A CA 1
ATOM 3660 C C . PRO A 1 464 ? -2.643 -29.919 -50.335 1.00 36.75 464 PRO A C 1
ATOM 3662 O O . PRO A 1 464 ? -1.742 -30.677 -50.679 1.00 36.75 464 PRO A O 1
ATOM 3665 N N . HIS A 1 465 ? -3.746 -29.657 -51.052 1.00 31.67 465 HIS A N 1
ATOM 3666 C CA . HIS A 1 465 ? -4.045 -29.854 -52.486 1.00 31.67 465 HIS A CA 1
ATOM 3667 C C . HIS A 1 465 ? -4.730 -31.139 -53.016 1.00 31.67 465 HIS A C 1
ATOM 3669 O O . HIS A 1 465 ? -4.113 -32.166 -53.252 1.00 31.67 465 HIS A O 1
ATOM 3675 N N . ASN A 1 466 ? -6.019 -30.920 -53.333 1.00 28.92 466 ASN A N 1
ATOM 3676 C CA . ASN A 1 466 ? -6.753 -31.109 -54.601 1.00 28.92 466 ASN A CA 1
ATOM 3677 C C . ASN A 1 466 ? -7.027 -32.492 -55.229 1.00 28.92 466 ASN A C 1
ATOM 3679 O O . ASN A 1 466 ? -6.139 -33.120 -55.783 1.00 28.92 466 ASN A O 1
ATOM 3683 N N . ALA A 1 467 ? -8.348 -32.752 -55.307 1.00 29.69 467 ALA A N 1
ATOM 3684 C CA . ALA A 1 467 ? -9.167 -33.357 -56.378 1.00 29.69 467 ALA A CA 1
ATOM 3685 C C . ALA A 1 467 ? -8.765 -34.762 -56.879 1.00 29.69 467 ALA A C 1
ATOM 3687 O O . ALA A 1 467 ? -7.659 -34.977 -57.351 1.00 29.69 467 ALA A O 1
ATOM 3688 N N . THR A 1 468 ? -9.661 -35.757 -56.958 1.00 27.16 468 THR A N 1
ATOM 3689 C CA . THR A 1 468 ? -10.713 -35.861 -57.997 1.00 27.16 468 THR A CA 1
ATOM 3690 C C . THR A 1 468 ? -11.561 -37.137 -57.741 1.00 27.16 468 THR A C 1
ATOM 3692 O O . THR A 1 468 ? -10.997 -38.199 -57.524 1.00 27.16 468 THR A O 1
ATOM 3695 N N . TYR A 1 469 ? -12.895 -36.995 -57.795 1.00 27.50 469 TYR A N 1
ATOM 3696 C CA . TYR A 1 469 ? -13.969 -37.938 -58.199 1.00 27.50 469 TYR A CA 1
ATOM 3697 C C . TYR A 1 469 ? -14.225 -39.319 -57.530 1.00 27.50 469 TYR A C 1
ATOM 3699 O O . TYR A 1 469 ? -13.463 -40.265 -57.653 1.00 27.50 469 TYR A O 1
ATOM 3707 N N . ASN A 1 470 ? -15.465 -39.408 -57.018 1.00 27.50 470 ASN A N 1
ATOM 3708 C CA . ASN A 1 470 ? -16.539 -40.397 -57.236 1.00 27.50 470 ASN A CA 1
ATOM 3709 C C . ASN A 1 470 ? -16.442 -41.901 -56.877 1.00 27.50 470 ASN A C 1
ATOM 3711 O O . ASN A 1 470 ? -15.683 -42.672 -57.443 1.00 27.50 470 ASN A O 1
ATOM 3715 N N . HIS A 1 471 ? -17.499 -42.277 -56.137 1.00 30.02 471 HIS A N 1
ATOM 3716 C CA . HIS A 1 471 ? -18.365 -43.462 -56.244 1.00 30.02 471 HIS A CA 1
ATOM 3717 C C . HIS A 1 471 ? -17.989 -44.808 -55.579 1.00 30.02 471 HIS A C 1
ATOM 3719 O O . HIS A 1 471 ? -17.257 -45.627 -56.110 1.00 30.02 471 HIS A O 1
ATOM 3725 N N . SER A 1 472 ? -18.743 -45.058 -54.495 1.00 29.36 472 SER A N 1
ATOM 3726 C CA . SER A 1 472 ? -19.586 -46.235 -54.201 1.00 29.36 472 SER A CA 1
ATOM 3727 C C . SER A 1 472 ? -19.006 -47.607 -53.823 1.00 29.36 472 SER A C 1
ATOM 3729 O O . SER A 1 472 ? -18.232 -48.206 -54.552 1.00 29.36 472 SER A O 1
ATOM 3731 N N . GLN A 1 473 ? -19.684 -48.139 -52.790 1.00 30.03 473 GLN A N 1
ATOM 3732 C CA . GLN A 1 473 ? -20.210 -49.505 -52.620 1.00 30.03 473 GLN A CA 1
ATOM 3733 C C . GLN A 1 473 ? -19.378 -50.546 -51.840 1.00 30.03 473 GLN A C 1
ATOM 3735 O O . GLN A 1 473 ? -18.295 -50.917 -52.261 1.00 30.03 473 GLN A O 1
ATOM 3740 N N . THR A 1 474 ? -20.008 -51.016 -50.737 1.00 27.25 474 THR A N 1
ATOM 3741 C CA . THR A 1 474 ? -20.185 -52.419 -50.253 1.00 27.25 474 THR A CA 1
ATOM 3742 C C . THR A 1 474 ? -18.937 -53.298 -50.068 1.00 27.25 474 THR A C 1
ATOM 3744 O O . THR A 1 474 ? -18.032 -53.269 -50.876 1.00 27.25 474 THR A O 1
ATOM 3747 N N . SER A 1 475 ? -18.787 -54.174 -49.072 1.00 30.33 475 SER A N 1
ATOM 3748 C CA . SER A 1 475 ? -19.698 -54.916 -48.182 1.00 30.33 475 SER A CA 1
ATOM 3749 C C . SER A 1 475 ? -18.840 -55.771 -47.225 1.00 30.33 475 SER A C 1
ATOM 3751 O O . SER A 1 475 ? -17.686 -56.024 -47.559 1.00 30.33 475 SER A O 1
ATOM 3753 N N . SER A 1 476 ? -19.470 -56.293 -46.149 1.00 30.73 476 SER A N 1
ATOM 3754 C CA . SER A 1 476 ? -19.217 -57.598 -45.465 1.00 30.73 476 SER A CA 1
ATOM 3755 C C . SER A 1 476 ? -17.817 -57.851 -44.862 1.00 30.73 476 SER A C 1
ATOM 3757 O O . SER A 1 476 ? -16.814 -57.484 -45.442 1.00 30.73 476 SER A O 1
ATOM 3759 N N . GLU A 1 477 ? -17.576 -58.525 -43.738 1.00 30.89 477 GLU A N 1
ATOM 3760 C CA . GLU A 1 477 ? -18.304 -59.441 -42.848 1.00 30.89 477 GLU A CA 1
ATOM 3761 C C . GLU A 1 477 ? -17.322 -59.691 -41.672 1.00 30.89 477 GLU A C 1
ATOM 3763 O O . GLU A 1 477 ? -16.125 -59.831 -41.892 1.00 30.89 477 GLU A O 1
ATOM 3768 N N . SER A 1 478 ? -17.717 -59.632 -40.398 1.00 30.84 478 SER A N 1
ATOM 3769 C CA . SER A 1 478 ? -18.092 -60.791 -39.560 1.00 30.84 478 SER A CA 1
ATOM 3770 C C . SER A 1 478 ? -17.144 -61.029 -38.368 1.00 30.84 478 SER A C 1
ATOM 3772 O O . SER A 1 478 ? -15.929 -61.057 -38.522 1.00 30.84 478 SER A O 1
ATOM 3774 N N . SER A 1 479 ? -17.774 -61.316 -37.217 1.00 29.59 479 SER A N 1
ATOM 3775 C CA . SER A 1 479 ? -17.292 -62.092 -36.050 1.00 29.59 479 SER A CA 1
ATOM 3776 C C . SER A 1 479 ? -16.137 -61.497 -35.216 1.00 29.59 479 SER A C 1
ATOM 3778 O O . SER A 1 479 ? -15.192 -60.948 -35.751 1.00 29.59 479 SER A O 1
ATOM 3780 N N . SER A 1 480 ? -16.096 -61.533 -33.881 1.00 29.22 480 SER A N 1
ATOM 3781 C CA . SER A 1 480 ? -16.880 -62.215 -32.842 1.00 29.22 480 SER A CA 1
ATOM 3782 C C . SER A 1 480 ? -16.511 -61.617 -31.468 1.00 29.22 480 SER A C 1
ATOM 3784 O O . SER A 1 480 ? -15.335 -61.395 -31.193 1.00 29.22 480 SER A O 1
ATOM 3786 N N . SER A 1 481 ? -17.499 -61.400 -30.594 1.00 31.03 481 SER A N 1
ATOM 3787 C CA . SER A 1 481 ? -17.332 -61.233 -29.129 1.00 31.03 481 SER A CA 1
ATOM 3788 C C . SER A 1 481 ? -16.966 -62.597 -28.473 1.00 31.03 481 SER A C 1
ATOM 3790 O O . SER A 1 481 ? -17.088 -63.596 -29.187 1.00 31.03 481 SER A O 1
ATOM 3792 N N . PRO A 1 482 ? -16.561 -62.734 -27.178 1.00 43.50 482 PRO A N 1
ATOM 3793 C CA . PRO A 1 482 ? -17.263 -62.202 -25.996 1.00 43.50 482 PRO A CA 1
ATOM 3794 C C . PRO A 1 482 ? -16.362 -61.721 -24.815 1.00 43.50 482 PRO A C 1
ATOM 3796 O O . PRO A 1 482 ? -15.136 -61.733 -24.918 1.00 43.50 482 PRO A O 1
ATOM 3799 N N . PRO A 1 483 ? -16.974 -61.235 -23.709 1.00 42.34 483 PRO A N 1
ATOM 3800 C CA . PRO A 1 483 ? -16.336 -60.442 -22.659 1.00 42.34 483 PRO A CA 1
ATOM 3801 C C . PRO A 1 483 ? -16.087 -61.234 -21.362 1.00 42.34 483 PRO A C 1
ATOM 3803 O O . PRO A 1 483 ? -16.625 -62.321 -21.166 1.00 42.34 483 PRO A O 1
ATOM 3806 N N . SER A 1 484 ? -15.350 -60.638 -20.421 1.00 29.30 484 SER A N 1
ATOM 3807 C CA . SER A 1 484 ? -15.303 -61.094 -19.027 1.00 29.30 484 SER A CA 1
ATOM 3808 C C . SER A 1 484 ? -15.708 -59.973 -18.069 1.00 29.30 484 SER A C 1
ATOM 3810 O O . SER A 1 484 ? -14.980 -59.001 -17.866 1.00 29.30 484 SER A O 1
ATOM 3812 N N . SER A 1 485 ? -16.891 -60.146 -17.489 1.00 30.50 485 SER A N 1
ATOM 3813 C CA . SER A 1 485 ? -17.393 -59.516 -16.270 1.00 30.50 485 SER A CA 1
ATOM 3814 C C . SER A 1 485 ? -16.816 -60.193 -15.023 1.00 30.50 485 SER A C 1
ATOM 3816 O O . SER A 1 485 ? -16.577 -61.398 -15.062 1.00 30.50 485 SER A O 1
ATOM 3818 N N . ASN A 1 486 ? -16.672 -59.445 -13.921 1.00 27.66 486 ASN A N 1
ATOM 3819 C CA . ASN A 1 486 ? -17.123 -59.811 -12.560 1.00 27.66 486 ASN A CA 1
ATOM 3820 C C . ASN A 1 486 ? -16.676 -58.728 -11.553 1.00 27.66 486 ASN A C 1
ATOM 3822 O O . ASN A 1 486 ? -15.492 -58.441 -11.432 1.00 27.66 486 ASN A O 1
ATOM 3826 N N . THR A 1 487 ? -17.595 -57.888 -11.062 1.00 29.17 487 THR A N 1
ATOM 3827 C CA . THR A 1 487 ? -18.468 -58.018 -9.864 1.00 29.17 487 THR A CA 1
ATOM 3828 C C . THR A 1 487 ? -17.866 -57.414 -8.590 1.00 29.17 487 THR A C 1
ATOM 3830 O O . THR A 1 487 ? -16.966 -57.971 -7.977 1.00 29.17 487 THR A O 1
ATOM 3833 N N . SER A 1 488 ? -18.438 -56.266 -8.222 1.00 28.80 488 SER A N 1
ATOM 3834 C CA . SER A 1 488 ? -19.057 -55.921 -6.933 1.00 28.80 488 SER A CA 1
ATOM 3835 C C . SER A 1 488 ? -18.513 -56.530 -5.632 1.00 28.80 488 SER A C 1
ATOM 3837 O O . SER A 1 488 ? -18.688 -57.717 -5.372 1.00 28.80 488 SER A O 1
ATOM 3839 N N . ALA A 1 489 ? -18.097 -55.655 -4.713 1.00 28.12 489 ALA A N 1
ATOM 3840 C CA . ALA A 1 489 ? -18.358 -55.823 -3.285 1.00 28.12 489 ALA A CA 1
ATOM 3841 C C . ALA A 1 489 ? -18.704 -54.461 -2.666 1.00 28.12 489 ALA A C 1
ATOM 3843 O O . ALA A 1 489 ? -17.887 -53.547 -2.591 1.00 28.12 489 ALA A O 1
ATOM 3844 N N . SER A 1 490 ? -19.965 -54.340 -2.272 1.00 27.61 490 SER A N 1
ATOM 3845 C CA . SER A 1 490 ? -20.555 -53.265 -1.485 1.00 27.61 490 SER A CA 1
ATOM 3846 C C . SER A 1 490 ? -20.356 -53.530 0.008 1.00 27.61 490 SER A C 1
ATOM 3848 O O . SER A 1 490 ? -20.672 -54.622 0.476 1.00 27.61 490 SER A O 1
ATOM 3850 N N . SER A 1 491 ? -19.946 -52.515 0.768 1.00 27.70 491 SER A N 1
ATOM 3851 C CA . SER A 1 491 ? -20.205 -52.435 2.206 1.00 27.70 491 SER A CA 1
ATOM 3852 C C . SER A 1 491 ? -20.775 -51.059 2.551 1.00 27.70 491 SER A C 1
ATOM 3854 O O . SER A 1 491 ? -20.265 -50.011 2.161 1.00 27.70 491 SER A O 1
ATOM 3856 N N . VAL A 1 492 ? -21.915 -51.101 3.234 1.00 27.50 492 VAL A N 1
ATOM 3857 C CA . VAL A 1 492 ? -22.693 -49.973 3.742 1.00 27.50 492 VAL A CA 1
ATOM 3858 C C . VAL A 1 492 ? -22.395 -49.851 5.232 1.00 27.50 492 VAL A C 1
ATOM 3860 O O . VAL A 1 492 ? -22.589 -50.831 5.945 1.00 27.50 492 VAL A O 1
ATOM 3863 N N . SER A 1 493 ? -22.012 -48.660 5.706 1.00 25.92 493 SER A N 1
ATOM 3864 C CA . SER A 1 493 ? -22.318 -48.198 7.072 1.00 25.92 493 SER A CA 1
ATOM 3865 C C . SER A 1 493 ? -21.962 -46.716 7.291 1.00 25.92 493 SER A C 1
ATOM 3867 O O . SER A 1 493 ? -20.800 -46.367 7.467 1.00 25.92 493 SER A O 1
ATOM 3869 N N . SER A 1 494 ? -23.030 -45.915 7.345 1.00 26.97 494 SER A N 1
ATOM 3870 C CA . SER A 1 494 ? -23.303 -44.739 8.194 1.00 26.97 494 SER A CA 1
ATOM 3871 C C . SER A 1 494 ? -22.566 -43.394 8.009 1.00 26.97 494 SER A C 1
ATOM 3873 O O . SER A 1 494 ? -21.363 -43.352 7.763 1.00 26.97 494 SER A O 1
ATOM 3875 N N . PRO A 1 495 ? -23.293 -42.260 8.160 1.00 27.55 495 PRO A N 1
ATOM 3876 C CA . PRO A 1 495 ? -22.830 -40.938 7.761 1.00 27.55 495 PRO A CA 1
ATOM 3877 C C . PRO A 1 495 ? -22.176 -40.203 8.936 1.00 27.55 495 PRO A C 1
ATOM 3879 O O . PRO A 1 495 ? -22.829 -39.917 9.939 1.00 27.55 495 PRO A O 1
ATOM 3882 N N . ASN A 1 496 ? -20.901 -39.842 8.801 1.00 25.41 496 ASN A N 1
ATOM 3883 C CA . ASN A 1 496 ? -20.297 -38.840 9.673 1.00 25.41 496 ASN A CA 1
ATOM 3884 C C . ASN A 1 496 ? -20.524 -37.448 9.082 1.00 25.41 496 ASN A C 1
ATOM 3886 O O . ASN A 1 496 ? -20.258 -37.201 7.905 1.00 25.41 496 ASN A O 1
ATOM 3890 N N . LEU A 1 497 ? -21.068 -36.569 9.926 1.00 25.98 497 LEU A N 1
ATOM 3891 C CA . LEU A 1 497 ? -21.383 -35.177 9.645 1.00 25.98 497 LEU A CA 1
ATOM 3892 C C . LEU A 1 497 ? -20.181 -34.450 9.030 1.00 25.98 497 LEU A C 1
ATOM 3894 O O . LEU A 1 497 ? -19.156 -34.255 9.680 1.00 25.98 497 LEU A O 1
ATOM 3898 N N . ASN A 1 498 ? -20.357 -33.986 7.796 1.00 24.72 498 ASN A N 1
ATOM 3899 C CA . ASN A 1 498 ? -19.468 -33.023 7.167 1.00 24.72 498 ASN A CA 1
ATOM 3900 C C . ASN A 1 498 ? -19.718 -31.639 7.779 1.00 24.72 498 ASN A C 1
ATOM 3902 O O . ASN A 1 498 ? -20.760 -31.027 7.553 1.00 24.72 498 ASN A O 1
ATOM 3906 N N . THR A 1 499 ? -18.743 -31.126 8.522 1.00 29.06 499 THR A N 1
ATOM 3907 C CA . THR A 1 499 ? -18.605 -29.697 8.807 1.00 29.06 499 THR A CA 1
ATOM 3908 C C . THR A 1 499 ? -17.927 -29.026 7.614 1.00 29.06 499 THR A C 1
ATOM 3910 O O . THR A 1 499 ? -16.705 -28.922 7.574 1.00 29.06 499 THR A O 1
ATOM 3913 N N . ASN A 1 500 ? -18.725 -28.581 6.647 1.00 28.53 500 ASN A N 1
ATOM 3914 C CA . ASN A 1 500 ? -18.315 -27.640 5.609 1.00 28.53 500 ASN A CA 1
ATOM 3915 C C . ASN A 1 500 ? -19.268 -26.454 5.665 1.00 28.53 500 ASN A C 1
ATOM 3917 O O . ASN A 1 500 ? -20.380 -26.556 5.172 1.00 28.53 500 ASN A O 1
ATOM 3921 N N . ASP A 1 501 ? -18.824 -25.365 6.283 1.00 27.14 501 ASP A N 1
ATOM 3922 C CA . ASP A 1 501 ? -19.413 -24.035 6.138 1.00 27.14 501 ASP A CA 1
ATOM 3923 C C . ASP A 1 501 ? -18.417 -23.031 6.710 1.00 27.14 501 ASP A C 1
ATOM 3925 O O . ASP A 1 501 ? -18.454 -22.790 7.908 1.00 27.14 501 ASP A O 1
ATOM 3929 N N . ILE A 1 502 ? -17.498 -22.522 5.879 1.00 32.09 502 ILE A N 1
ATOM 3930 C CA . ILE A 1 502 ? -17.081 -21.108 5.781 1.00 32.09 502 ILE A CA 1
ATOM 3931 C C . ILE A 1 502 ? -16.332 -20.986 4.445 1.00 32.09 502 ILE A C 1
ATOM 3933 O O . ILE A 1 502 ? -15.177 -21.367 4.383 1.00 32.09 502 ILE A O 1
ATOM 3937 N N . TYR A 1 503 ? -17.012 -20.528 3.390 1.00 31.38 503 TYR A N 1
ATOM 3938 C CA . TYR A 1 503 ? -16.540 -19.657 2.293 1.00 31.38 503 TYR A CA 1
ATOM 3939 C C . TYR A 1 503 ? -17.719 -19.518 1.312 1.00 31.38 503 TYR A C 1
ATOM 3941 O O . TYR A 1 503 ? -17.945 -20.372 0.457 1.00 31.38 503 TYR A O 1
ATOM 3949 N N . GLY A 1 504 ? -18.517 -18.458 1.466 1.00 27.94 504 GLY A N 1
ATOM 3950 C CA . GLY A 1 504 ? -19.405 -17.995 0.395 1.00 27.94 504 GLY A CA 1
ATOM 3951 C C . GLY A 1 504 ? -18.585 -17.250 -0.667 1.00 27.94 504 GLY A C 1
ATOM 3952 O O . GLY A 1 504 ? -17.526 -16.722 -0.355 1.00 27.94 504 GLY A O 1
ATOM 3953 N N . LEU A 1 505 ? -18.983 -17.148 -1.929 1.00 31.27 505 LEU A N 1
ATOM 3954 C CA . LEU A 1 505 ? -20.173 -17.623 -2.625 1.00 31.27 505 LEU A CA 1
ATOM 3955 C C . LEU A 1 505 ? -19.809 -17.676 -4.116 1.00 31.27 505 LEU A C 1
ATOM 3957 O O . LEU A 1 505 ? -19.206 -16.753 -4.659 1.00 31.27 505 LEU A O 1
ATOM 3961 N N . SER A 1 506 ? -20.174 -18.777 -4.767 1.00 26.39 506 SER A N 1
ATOM 3962 C CA . SER A 1 506 ? -20.074 -18.961 -6.213 1.00 26.39 506 SER A CA 1
ATOM 3963 C C . SER A 1 506 ? -21.123 -18.099 -6.921 1.00 26.39 506 SER A C 1
ATOM 3965 O O . SER A 1 506 ? -22.295 -18.100 -6.537 1.00 26.39 506 SER A O 1
ATOM 3967 N N . ALA A 1 507 ? -20.698 -17.377 -7.959 1.00 28.92 507 ALA A N 1
ATOM 3968 C CA . ALA A 1 507 ? -21.563 -16.619 -8.849 1.00 28.92 507 ALA A CA 1
ATOM 3969 C C . ALA A 1 507 ? -22.630 -17.535 -9.471 1.00 28.92 507 ALA A C 1
ATOM 3971 O O . ALA A 1 507 ? -22.315 -18.453 -10.229 1.00 28.92 507 ALA A O 1
ATOM 3972 N N . ARG A 1 508 ? -23.905 -17.272 -9.173 1.00 28.25 508 ARG A N 1
ATOM 3973 C CA . ARG A 1 508 ? -25.028 -17.842 -9.920 1.00 28.25 508 ARG A CA 1
ATOM 3974 C C . ARG A 1 508 ? -25.602 -16.780 -10.848 1.00 28.25 508 ARG A C 1
ATOM 3976 O O . ARG A 1 508 ? -25.991 -15.707 -10.405 1.00 28.25 508 ARG A O 1
ATOM 3983 N N . HIS A 1 509 ? -25.641 -17.129 -12.133 1.00 30.77 509 HIS A N 1
ATOM 3984 C CA . HIS A 1 509 ? -26.435 -16.492 -13.181 1.00 30.77 509 HIS A CA 1
ATOM 3985 C C . HIS A 1 509 ? -27.840 -16.131 -12.678 1.00 30.77 509 HIS A C 1
ATOM 3987 O O . HIS A 1 509 ? -28.609 -17.019 -12.306 1.00 30.77 509 HIS A O 1
ATOM 3993 N N . SER A 1 510 ? -28.204 -14.857 -12.768 1.00 27.22 510 SER A N 1
ATOM 3994 C CA . SER A 1 510 ? -29.590 -14.397 -12.741 1.00 27.22 510 SER A CA 1
ATOM 3995 C C . SER A 1 510 ? -30.009 -14.023 -14.163 1.00 27.22 510 SER A C 1
ATOM 3997 O O . SER A 1 510 ? -29.590 -13.017 -14.730 1.00 27.22 510 SER A O 1
ATOM 3999 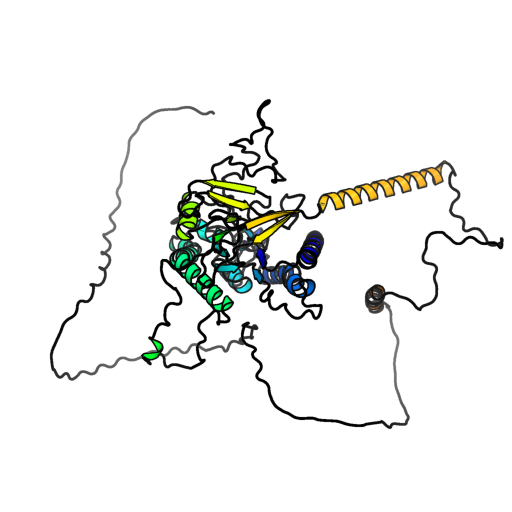N N . VAL A 1 511 ? -30.833 -14.888 -14.750 1.00 27.98 511 VAL A N 1
ATOM 4000 C CA . VAL A 1 511 ? -31.652 -14.593 -15.928 1.00 27.98 511 VAL A CA 1
ATOM 4001 C C . VAL A 1 511 ? -32.770 -13.650 -15.472 1.00 27.98 511 VAL A C 1
ATOM 4003 O O . VAL A 1 511 ? -33.498 -13.968 -14.535 1.00 27.98 511 VAL A O 1
ATOM 4006 N N . PHE A 1 512 ? -32.886 -12.483 -16.104 1.00 26.22 512 PHE A N 1
ATOM 4007 C CA . PHE A 1 512 ? -33.937 -11.498 -15.831 1.00 26.22 512 PHE A CA 1
ATOM 4008 C C . PHE A 1 512 ? -35.291 -11.958 -16.397 1.00 26.22 512 PHE A C 1
ATOM 4010 O O . PHE A 1 512 ? -35.353 -12.263 -17.590 1.00 26.22 512 PHE A O 1
ATOM 4017 N N . PRO A 1 513 ? -36.397 -11.919 -15.630 1.00 27.45 513 PRO A N 1
ATOM 4018 C CA . PRO A 1 513 ? -37.727 -11.821 -16.204 1.00 27.45 513 PRO A CA 1
ATOM 4019 C C . PRO A 1 513 ? -38.127 -10.347 -16.350 1.00 27.45 513 PRO A C 1
ATOM 4021 O O . PRO A 1 513 ? -38.058 -9.548 -15.417 1.00 27.45 513 PRO A O 1
ATOM 4024 N N . THR A 1 514 ? -38.546 -9.997 -17.560 1.00 28.41 514 THR A N 1
ATOM 4025 C CA . THR A 1 514 ? -39.149 -8.718 -17.936 1.00 28.41 514 THR A CA 1
ATOM 4026 C C . THR A 1 514 ? -40.508 -8.568 -17.243 1.00 28.41 514 THR A C 1
ATOM 4028 O O . THR A 1 514 ? -41.361 -9.438 -17.403 1.00 28.41 514 THR A O 1
ATOM 4031 N N . ILE A 1 515 ? -40.742 -7.476 -16.507 1.00 27.53 515 ILE A N 1
ATOM 4032 C CA . ILE A 1 515 ? -42.083 -7.123 -16.016 1.00 27.53 515 ILE A CA 1
ATOM 4033 C C . ILE A 1 515 ? -42.564 -5.880 -16.760 1.00 27.53 515 ILE A C 1
ATOM 4035 O O . ILE A 1 515 ? -41.946 -4.818 -16.716 1.00 27.53 515 ILE A O 1
ATOM 4039 N N . ALA A 1 516 ? -43.670 -6.074 -17.475 1.00 25.62 516 ALA A N 1
ATOM 4040 C CA . ALA A 1 516 ? -44.391 -5.076 -18.239 1.00 25.62 516 ALA A CA 1
ATOM 4041 C C . ALA A 1 516 ? -45.057 -4.040 -17.324 1.00 25.62 516 ALA A C 1
ATOM 4043 O O . ALA A 1 516 ? -45.681 -4.365 -16.313 1.00 25.62 516 ALA A O 1
ATOM 4044 N N . THR A 1 517 ? -44.946 -2.779 -17.721 1.00 26.27 517 THR A N 1
ATOM 4045 C CA . THR A 1 517 ? -45.628 -1.635 -17.120 1.00 26.27 517 THR A CA 1
ATOM 4046 C C . THR A 1 517 ? -47.117 -1.709 -17.455 1.00 26.27 517 THR A C 1
ATOM 4048 O O . THR A 1 517 ? -47.475 -1.705 -18.629 1.00 26.27 517 THR A O 1
ATOM 4051 N N . THR A 1 518 ? -47.991 -1.749 -16.447 1.00 25.25 518 THR A N 1
ATOM 4052 C CA . THR A 1 518 ? -49.426 -1.503 -16.650 1.00 25.25 518 THR A CA 1
ATOM 4053 C C . THR A 1 518 ? -49.855 -0.339 -15.771 1.00 25.25 518 THR A C 1
ATOM 4055 O O . THR A 1 518 ? -49.818 -0.408 -14.546 1.00 25.25 518 THR A O 1
ATOM 4058 N N . THR A 1 519 ? -50.215 0.756 -16.430 1.00 27.11 519 THR A N 1
ATOM 4059 C CA . THR A 1 519 ? -50.840 1.942 -15.852 1.00 27.11 519 THR A CA 1
ATOM 4060 C C . THR A 1 519 ? -52.295 1.623 -15.523 1.00 27.11 519 THR A C 1
ATOM 4062 O O . THR A 1 519 ? -53.022 1.119 -16.378 1.00 27.11 519 THR A O 1
ATOM 4065 N N . THR A 1 520 ? -52.768 1.952 -14.322 1.00 25.14 520 THR A N 1
ATOM 4066 C CA . THR A 1 520 ? -54.209 2.116 -14.087 1.00 25.14 520 THR A CA 1
ATOM 4067 C C . THR A 1 520 ? -54.451 3.232 -13.080 1.00 25.14 520 THR A C 1
ATOM 4069 O O . THR A 1 520 ? -53.909 3.241 -11.978 1.00 25.14 520 THR A O 1
ATOM 4072 N N . THR A 1 521 ? -55.245 4.196 -13.525 1.00 24.45 521 THR A N 1
ATOM 4073 C CA . THR A 1 521 ? -55.690 5.396 -12.819 1.00 24.45 521 THR A CA 1
ATOM 4074 C C . THR A 1 521 ? -57.107 5.156 -12.264 1.00 24.45 521 THR A C 1
ATOM 4076 O O . THR A 1 521 ? -57.810 4.275 -12.756 1.00 24.45 521 THR A O 1
ATOM 4079 N N . ILE A 1 522 ? -57.563 6.070 -11.389 1.00 25.98 522 ILE A N 1
ATOM 4080 C CA . ILE A 1 522 ? -58.957 6.327 -10.938 1.00 25.98 522 ILE A CA 1
ATOM 4081 C C . ILE A 1 522 ? -59.393 5.385 -9.772 1.00 25.98 522 ILE A C 1
ATOM 4083 O O . ILE A 1 522 ? -59.137 4.194 -9.823 1.00 25.98 522 ILE A O 1
ATOM 4087 N N . THR A 1 523 ? -60.013 5.776 -8.644 1.00 25.89 523 THR A N 1
ATOM 4088 C CA . THR A 1 523 ? -60.889 6.915 -8.295 1.00 25.89 523 THR A CA 1
ATOM 4089 C C . THR A 1 523 ? -60.981 7.087 -6.773 1.00 25.89 523 THR A C 1
ATOM 4091 O O . THR A 1 523 ? -60.912 6.121 -6.020 1.00 25.89 523 THR A O 1
ATOM 4094 N N . THR A 1 524 ? -61.227 8.320 -6.339 1.00 30.89 524 THR A N 1
ATOM 4095 C CA . THR A 1 524 ? -61.648 8.729 -4.992 1.00 30.89 524 THR A CA 1
ATOM 4096 C C . THR A 1 524 ? -62.999 8.139 -4.580 1.00 30.89 524 THR A C 1
ATOM 4098 O O . THR A 1 524 ? -63.923 8.149 -5.391 1.00 30.89 524 THR A O 1
ATOM 4101 N N . ASN A 1 525 ? -63.174 7.796 -3.298 1.00 26.48 525 ASN A N 1
ATOM 4102 C CA . ASN A 1 525 ? -64.464 8.003 -2.639 1.00 26.48 525 ASN A CA 1
ATOM 4103 C C . ASN A 1 525 ? -64.350 8.225 -1.125 1.00 26.48 525 ASN A C 1
ATOM 4105 O O . ASN A 1 525 ? -63.610 7.554 -0.414 1.00 26.48 525 ASN A O 1
ATOM 4109 N N . SER A 1 526 ? -65.112 9.223 -0.688 1.00 27.78 526 SER A N 1
ATOM 4110 C CA . SER A 1 526 ? -65.305 9.708 0.673 1.00 27.78 526 SER A CA 1
ATOM 4111 C C . SER A 1 526 ? -66.388 8.895 1.378 1.00 27.78 526 SER A C 1
ATOM 4113 O O . SER A 1 526 ? -67.462 8.725 0.808 1.00 27.78 526 SER A O 1
ATOM 4115 N N . THR A 1 527 ? -66.166 8.508 2.637 1.00 28.64 527 THR A N 1
ATOM 4116 C CA . THR A 1 527 ? -67.257 8.280 3.598 1.00 28.64 527 THR A CA 1
ATOM 4117 C C . THR A 1 527 ? -66.823 8.608 5.026 1.00 28.64 527 THR A C 1
ATOM 4119 O O . THR A 1 527 ? -65.839 8.087 5.544 1.00 28.64 527 THR A O 1
ATOM 4122 N N . ARG A 1 528 ? -67.619 9.489 5.641 1.00 27.95 528 ARG A N 1
ATOM 4123 C CA . ARG A 1 528 ? -67.686 9.850 7.062 1.00 27.95 528 ARG A CA 1
ATOM 4124 C C . ARG A 1 528 ? -67.915 8.637 7.972 1.00 27.95 528 ARG A C 1
ATOM 4126 O O . ARG A 1 528 ? -68.781 7.823 7.672 1.00 27.95 528 ARG A O 1
ATOM 4133 N N . GLY A 1 529 ? -67.367 8.718 9.187 1.00 26.30 529 GLY A N 1
ATOM 4134 C CA . GLY A 1 529 ? -68.193 8.578 10.391 1.00 26.30 529 GLY A CA 1
ATOM 4135 C C . GLY A 1 529 ? -67.651 7.699 11.520 1.00 26.30 529 GLY A C 1
ATOM 4136 O O . GLY A 1 529 ? -67.361 6.531 11.315 1.00 26.30 529 GLY A O 1
ATOM 4137 N N . VAL A 1 530 ? -67.733 8.278 12.725 1.00 30.22 530 VAL A N 1
ATOM 4138 C CA . VAL A 1 530 ? -67.899 7.649 14.052 1.00 30.22 530 VAL A CA 1
ATOM 4139 C C . VAL A 1 530 ? -66.639 7.520 14.925 1.00 30.22 530 VAL A C 1
ATOM 4141 O O . VAL A 1 530 ? -65.838 6.601 14.813 1.00 30.22 530 VAL A O 1
ATOM 4144 N N . THR A 1 531 ? -66.542 8.462 15.867 1.00 31.91 531 THR A N 1
ATOM 4145 C CA . THR A 1 531 ? -65.885 8.352 17.180 1.00 31.91 531 THR A CA 1
ATOM 4146 C C . THR A 1 531 ? -66.749 7.517 18.141 1.00 31.91 531 THR A C 1
ATOM 4148 O O . THR A 1 531 ? -67.973 7.489 17.994 1.00 31.91 531 THR A O 1
ATOM 4151 N N . PRO A 1 532 ? -66.151 6.882 19.167 1.00 37.22 532 PRO A N 1
ATOM 4152 C CA . PRO A 1 532 ? -66.275 7.485 20.493 1.00 37.22 532 PRO A CA 1
ATOM 4153 C C . PRO A 1 532 ? -65.007 7.435 21.366 1.00 37.22 532 PRO A C 1
ATOM 4155 O O . PRO A 1 532 ? -64.021 6.757 21.106 1.00 37.22 532 PRO A O 1
ATOM 4158 N N . SER A 1 533 ? -65.115 8.254 22.404 1.00 28.33 533 SER A N 1
ATOM 4159 C CA . SER A 1 533 ? -64.215 8.698 23.466 1.00 28.33 533 SER A CA 1
ATOM 4160 C C . SER A 1 533 ? -63.773 7.675 24.523 1.00 28.33 533 SER A C 1
ATOM 4162 O O . SER A 1 533 ? -64.546 6.795 24.891 1.00 28.33 533 SER A O 1
ATOM 4164 N N . GLY A 1 534 ? -62.633 7.987 25.160 1.00 28.70 534 GLY A N 1
ATOM 4165 C CA . GLY A 1 534 ? -62.252 7.626 26.542 1.00 28.70 534 GLY A CA 1
ATOM 4166 C C . GLY A 1 534 ? -60.857 6.987 26.610 1.00 28.70 534 GLY A C 1
ATOM 4167 O O . GLY A 1 534 ? -60.613 6.034 25.892 1.00 28.70 534 GLY A O 1
ATOM 4168 N N . GLY A 1 535 ? -59.864 7.407 27.398 1.00 27.39 535 GLY A N 1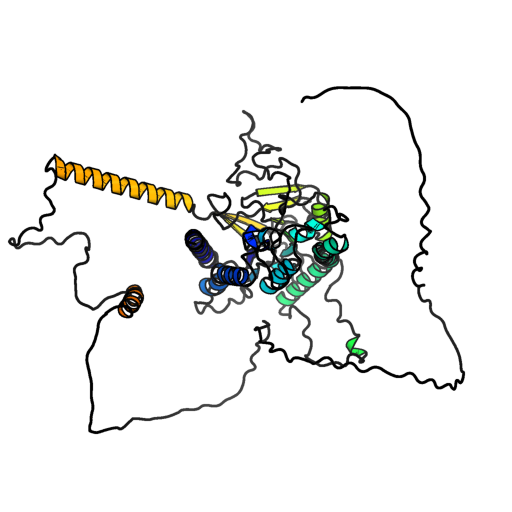
ATOM 4169 C CA . GLY A 1 535 ? -59.723 8.434 28.430 1.00 27.39 535 GLY A CA 1
ATOM 4170 C C . GLY A 1 535 ? -58.520 8.062 29.327 1.00 27.39 535 GLY A C 1
ATOM 4171 O O . GLY A 1 535 ? -58.477 6.937 29.807 1.00 27.39 535 GLY A O 1
ATOM 4172 N N . GLY A 1 536 ? -57.585 9.003 29.555 1.00 28.14 536 GLY A N 1
ATOM 4173 C CA . GLY A 1 536 ? -56.481 8.950 30.548 1.00 28.14 536 GLY A CA 1
ATOM 4174 C C . GLY A 1 536 ? -55.262 8.093 30.152 1.00 28.14 536 GLY A C 1
ATOM 4175 O O . GLY A 1 536 ? -55.422 7.014 29.612 1.00 28.14 536 GLY A O 1
ATOM 4176 N N . GLY A 1 537 ? -53.995 8.453 30.369 1.00 27.91 537 GLY A N 1
ATOM 4177 C CA . GLY A 1 537 ? -53.327 9.552 31.068 1.00 27.91 537 GLY A CA 1
ATOM 4178 C C . GLY A 1 537 ? -51.849 9.153 31.300 1.00 27.91 537 GLY A C 1
ATOM 4179 O O . GLY A 1 537 ? -51.553 7.966 31.407 1.00 27.91 537 GLY A O 1
ATOM 4180 N N . SER A 1 538 ? -50.958 10.149 31.422 1.00 32.34 538 SER A N 1
ATOM 4181 C CA . SER A 1 538 ? -49.481 10.097 31.600 1.00 32.34 538 SER A CA 1
ATOM 4182 C C . SER A 1 538 ? -48.666 9.780 30.328 1.00 32.34 538 SER A C 1
ATOM 4184 O O . SER A 1 538 ? -48.986 8.857 29.600 1.00 32.34 538 SER A O 1
ATOM 4186 N N . GLY A 1 539 ? -47.623 10.511 29.921 1.00 29.08 539 GLY A N 1
ATOM 4187 C CA . GLY A 1 539 ? -46.813 11.543 30.573 1.00 29.08 539 GLY A CA 1
ATOM 4188 C C . GLY A 1 539 ? -45.333 11.166 30.429 1.00 29.08 539 GLY A C 1
ATOM 4189 O O . GLY A 1 539 ? -44.831 10.422 31.260 1.00 29.08 539 GLY A O 1
ATOM 4190 N N . GLY A 1 540 ? -44.643 11.636 29.378 1.00 29.42 540 GLY A N 1
ATOM 4191 C CA . GLY A 1 540 ? -43.223 11.316 29.155 1.00 29.42 540 GLY A CA 1
ATOM 4192 C C . GLY A 1 540 ? -42.619 11.892 27.865 1.00 29.42 540 GLY A C 1
ATOM 4193 O O . GLY A 1 540 ? -42.651 11.252 26.825 1.00 29.42 540 GLY A O 1
ATOM 4194 N N . TYR A 1 541 ? -42.105 13.118 27.979 1.00 32.22 541 TYR A N 1
ATOM 4195 C CA . TYR A 1 541 ? -41.173 13.895 27.141 1.00 32.22 541 TYR A CA 1
ATOM 4196 C C . TYR A 1 541 ? -40.653 13.304 25.809 1.00 32.22 541 TYR A C 1
ATOM 4198 O O . TYR A 1 541 ? -39.756 12.465 25.789 1.00 32.22 541 TYR A O 1
ATOM 4206 N N . GLY A 1 542 ? -41.134 13.872 24.695 1.00 30.05 542 GLY A N 1
ATOM 4207 C CA . GLY A 1 542 ? -40.555 13.752 23.352 1.00 30.05 542 GLY A CA 1
ATOM 4208 C C . GLY A 1 542 ? -39.903 15.065 22.894 1.00 30.05 542 GLY A C 1
ATOM 4209 O O . GLY A 1 542 ? -40.427 16.150 23.141 1.00 30.05 542 GLY A O 1
ATOM 4210 N N . ILE A 1 543 ? -38.742 14.941 22.255 1.00 39.72 543 ILE A N 1
ATOM 4211 C CA . ILE A 1 543 ? -37.888 16.005 21.699 1.00 39.72 543 ILE A CA 1
ATOM 4212 C C . ILE A 1 543 ? -38.611 16.711 20.527 1.00 39.72 543 ILE A C 1
ATOM 4214 O O . ILE A 1 543 ? -39.247 16.021 19.727 1.00 39.72 543 ILE A O 1
ATOM 4218 N N . PRO A 1 544 ? -38.541 18.052 20.383 1.00 43.16 544 PRO A N 1
ATOM 4219 C CA . PRO A 1 544 ? -39.221 18.759 19.295 1.00 43.16 544 PRO A CA 1
ATOM 4220 C C . PRO A 1 544 ? -38.544 18.530 17.924 1.00 43.16 544 PRO A C 1
ATOM 4222 O O . PRO A 1 544 ? -37.318 18.411 17.862 1.00 43.16 544 PRO A O 1
ATOM 4225 N N . PRO A 1 545 ? -39.310 18.495 16.814 1.00 49.06 545 PRO A N 1
ATOM 4226 C CA . PRO A 1 545 ? -38.764 18.397 15.459 1.00 49.06 545 PRO A CA 1
ATOM 4227 C C . PRO A 1 545 ? -38.075 19.705 15.007 1.00 49.06 545 PRO A C 1
ATOM 4229 O O . PRO A 1 545 ? -38.405 20.780 15.514 1.00 49.06 545 PRO A O 1
ATOM 4232 N N . PRO A 1 546 ? -37.126 19.635 14.049 1.00 46.78 546 PRO A N 1
ATOM 4233 C CA . PRO A 1 546 ? -36.366 20.794 13.581 1.00 46.78 546 PRO A CA 1
ATOM 4234 C C . PRO A 1 546 ? -37.234 21.800 12.797 1.00 46.78 546 PRO A C 1
ATOM 4236 O O . PRO A 1 546 ? -38.218 21.404 12.167 1.00 46.78 546 PRO A O 1
ATOM 4239 N N . PRO A 1 547 ? -36.877 23.100 12.806 1.00 48.59 547 PRO A N 1
ATOM 4240 C CA . PRO A 1 547 ? -37.653 24.143 12.145 1.00 48.59 547 PRO A CA 1
ATOM 4241 C C . PRO A 1 547 ? -37.523 24.109 10.614 1.00 48.59 547 PRO A C 1
ATOM 4243 O O . PRO A 1 547 ? -36.454 23.865 10.057 1.00 48.59 547 PRO A O 1
ATOM 4246 N N . SER A 1 548 ? -38.640 24.406 9.949 1.00 46.19 548 SER A N 1
ATOM 4247 C CA . SER A 1 548 ? -38.787 24.554 8.498 1.00 46.19 548 SER A CA 1
ATOM 4248 C C . SER A 1 548 ? -37.948 25.717 7.933 1.00 46.19 548 SER A C 1
ATOM 4250 O O . SER A 1 548 ? -37.795 26.736 8.612 1.00 46.19 548 SER A O 1
ATOM 4252 N N . PRO A 1 549 ? -37.450 25.623 6.684 1.00 49.53 549 PRO A N 1
ATOM 4253 C CA . PRO A 1 549 ? -36.647 26.680 6.067 1.00 49.53 549 PRO A CA 1
ATOM 4254 C C . PRO A 1 549 ? -37.476 27.938 5.727 1.00 49.53 549 PRO A C 1
ATOM 4256 O O . PRO A 1 549 ? -38.670 27.827 5.428 1.00 49.53 549 PRO A O 1
ATOM 4259 N N . PRO A 1 550 ? -36.861 29.139 5.750 1.00 51.75 550 PRO A N 1
ATOM 4260 C CA . PRO A 1 550 ? -37.546 30.402 5.479 1.00 51.75 550 PRO A CA 1
ATOM 4261 C C . PRO A 1 550 ? -37.890 30.590 3.986 1.00 51.75 550 PRO A C 1
ATOM 4263 O O . PRO A 1 550 ? -37.220 30.027 3.116 1.00 51.75 550 PRO A O 1
ATOM 4266 N N . PRO A 1 551 ? -38.921 31.400 3.668 1.00 44.44 551 PRO A N 1
ATOM 4267 C CA . PRO A 1 551 ? -39.348 31.661 2.295 1.00 44.44 551 PRO A CA 1
ATOM 4268 C C . PRO A 1 551 ? -38.352 32.561 1.533 1.00 44.44 551 PRO A C 1
ATOM 4270 O O . PRO A 1 551 ? -37.634 33.352 2.150 1.00 44.44 551 PRO A O 1
ATOM 4273 N N . PRO A 1 552 ? -38.317 32.489 0.189 1.00 45.94 552 PRO A N 1
ATOM 4274 C CA . PRO A 1 552 ? -37.407 33.291 -0.620 1.00 45.94 552 PRO A CA 1
ATOM 4275 C C . PRO A 1 552 ? -37.867 34.755 -0.699 1.00 45.94 552 PRO A C 1
ATOM 4277 O O . PRO A 1 552 ? -39.019 35.040 -1.029 1.00 45.94 552 PRO A O 1
ATOM 4280 N N . TYR A 1 553 ? -36.948 35.688 -0.438 1.00 38.09 553 TYR A N 1
ATOM 4281 C CA . TYR A 1 553 ? -37.143 37.120 -0.692 1.00 38.09 553 TYR A CA 1
ATOM 4282 C C . TYR A 1 553 ? -36.844 37.488 -2.162 1.00 38.09 553 TYR A C 1
ATOM 4284 O O . TYR A 1 553 ? -36.112 36.771 -2.849 1.00 38.09 553 TYR A O 1
ATOM 4292 N N . PRO A 1 554 ? -37.447 38.578 -2.675 1.00 42.72 554 PRO A N 1
ATOM 4293 C CA . PRO A 1 554 ? -37.713 38.762 -4.097 1.00 42.72 554 PRO A CA 1
ATOM 4294 C C . PRO A 1 554 ? -36.559 39.395 -4.886 1.00 42.72 554 PRO A C 1
ATOM 4296 O O . PRO A 1 554 ? -35.774 40.191 -4.377 1.00 42.72 554 PRO A O 1
ATOM 4299 N N . ARG A 1 555 ? -36.542 39.092 -6.191 1.00 41.06 555 ARG A N 1
ATOM 4300 C CA . ARG A 1 555 ? -35.791 39.813 -7.227 1.00 41.06 555 ARG A CA 1
ATOM 4301 C C . ARG A 1 555 ? -36.252 41.278 -7.310 1.00 41.06 555 ARG A C 1
ATOM 4303 O O . ARG A 1 555 ? -37.375 41.537 -7.730 1.00 41.06 555 ARG A O 1
ATOM 4310 N N . GLY A 1 556 ? -35.352 42.215 -7.025 1.00 34.78 556 GLY A N 1
ATOM 4311 C CA . GLY A 1 556 ? -35.293 43.539 -7.661 1.00 34.78 556 GLY A CA 1
ATOM 4312 C C . GLY A 1 556 ? -33.975 43.590 -8.440 1.00 34.78 556 GLY A C 1
ATOM 4313 O O . GLY A 1 556 ? -32.986 43.034 -7.982 1.00 34.78 556 GLY A O 1
ATOM 4314 N N . GLY A 1 557 ? -33.869 44.097 -9.661 1.00 32.69 557 GLY A N 1
ATOM 4315 C CA . GLY A 1 557 ? -34.534 45.253 -10.249 1.00 32.69 557 GLY A CA 1
ATOM 4316 C C . GLY A 1 557 ? -33.400 46.151 -10.743 1.00 32.69 557 GLY A C 1
ATOM 4317 O O . GLY A 1 557 ? -32.636 46.662 -9.934 1.00 32.69 557 GLY A O 1
ATOM 4318 N N . GLY A 1 558 ? -33.217 46.217 -12.062 1.00 33.09 558 GLY A N 1
ATOM 4319 C CA . GLY A 1 558 ? -32.079 46.875 -12.704 1.00 33.09 558 GLY A CA 1
ATOM 4320 C C . GLY A 1 558 ? -32.091 48.406 -12.648 1.00 33.09 558 GLY A C 1
ATOM 4321 O O . GLY A 1 558 ? -33.108 49.037 -12.375 1.00 33.09 558 GLY A O 1
ATOM 4322 N N . GLY A 1 559 ? -30.928 48.965 -12.981 1.00 32.09 559 GLY A N 1
ATOM 4323 C CA . GLY A 1 559 ? -30.603 50.390 -13.117 1.00 32.09 559 GLY A CA 1
ATOM 4324 C C . GLY A 1 559 ? -29.135 50.565 -12.707 1.00 32.09 559 GLY A C 1
ATOM 4325 O O . GLY A 1 559 ? -28.753 50.068 -11.660 1.00 32.09 559 GLY A O 1
ATOM 4326 N N . GLY A 1 560 ? -28.206 51.135 -13.470 1.00 31.50 560 GLY A N 1
ATOM 4327 C CA . GLY A 1 560 ? -28.300 52.093 -14.564 1.00 31.50 560 GLY A CA 1
ATOM 4328 C C . GLY A 1 560 ? -27.422 53.299 -14.201 1.00 31.50 560 GLY A C 1
ATOM 4329 O O . GLY A 1 560 ? -27.754 54.005 -13.258 1.00 31.50 560 GLY A O 1
ATOM 4330 N N . GLY A 1 561 ? -26.338 53.529 -14.956 1.00 31.25 561 GLY A N 1
ATOM 4331 C CA . GLY A 1 561 ? -25.439 54.696 -14.850 1.00 31.25 561 GLY A CA 1
ATOM 4332 C C . GLY A 1 561 ? -24.330 54.542 -13.797 1.00 31.25 561 GLY A C 1
ATOM 4333 O O . GLY A 1 561 ? -24.559 53.985 -12.737 1.00 31.25 561 GLY A O 1
ATOM 4334 N N . GLY A 1 562 ? -23.090 54.981 -13.993 1.00 30.91 562 GLY A N 1
ATOM 4335 C CA . GLY A 1 562 ? -22.472 55.765 -15.054 1.00 30.91 562 GLY A CA 1
ATOM 4336 C C . GLY A 1 562 ? -21.226 56.452 -14.479 1.00 30.91 562 GLY A C 1
ATOM 4337 O O . GLY A 1 562 ? -21.290 56.961 -13.369 1.00 30.91 562 GLY A O 1
ATOM 4338 N N . GLY A 1 563 ? -20.141 56.487 -15.258 1.00 30.75 563 GLY A N 1
ATOM 4339 C CA . GLY A 1 563 ? -19.115 57.536 -15.213 1.00 30.75 563 GLY A CA 1
ATOM 4340 C C . GLY A 1 563 ? -18.014 57.463 -14.145 1.00 30.75 563 GLY A C 1
ATOM 4341 O O . GLY A 1 563 ? -18.286 57.355 -12.956 1.00 30.75 563 GLY A O 1
ATOM 4342 N N . GLY A 1 564 ? -16.778 57.692 -14.603 1.00 31.22 564 GLY A N 1
ATOM 4343 C CA . GLY A 1 564 ? -15.850 58.573 -13.886 1.00 31.22 564 GLY A CA 1
ATOM 4344 C C . GLY A 1 564 ? -14.503 57.986 -13.473 1.00 31.22 564 GLY A C 1
ATOM 4345 O O . GLY A 1 564 ? -14.373 57.512 -12.356 1.00 31.22 564 GLY A O 1
ATOM 4346 N N . ASP A 1 565 ? -13.537 58.106 -14.386 1.00 32.59 565 ASP A N 1
ATOM 4347 C CA . ASP A 1 565 ? -12.184 58.666 -14.207 1.00 32.59 565 ASP A CA 1
ATOM 4348 C C . ASP A 1 565 ? -11.208 58.223 -13.101 1.00 32.59 565 ASP A C 1
ATOM 4350 O O . ASP A 1 565 ? -11.502 58.210 -11.911 1.00 32.59 565 ASP A O 1
ATOM 4354 N N . GLY A 1 566 ? -9.953 58.108 -13.567 1.00 31.78 566 GLY A N 1
ATOM 4355 C CA . GLY A 1 566 ? -8.710 58.350 -12.828 1.00 31.78 566 GLY A CA 1
ATOM 4356 C C . GLY A 1 566 ? -8.204 57.169 -12.003 1.00 31.78 566 GLY A C 1
ATOM 4357 O O . GLY A 1 566 ? -8.966 56.487 -11.340 1.00 31.78 566 GLY A O 1
ATOM 4358 N N . SER A 1 567 ? -6.919 56.855 -11.922 1.00 34.28 567 SER A N 1
ATOM 4359 C CA . SER A 1 567 ? -5.687 57.405 -12.494 1.00 34.28 567 SER A CA 1
ATOM 4360 C C . SER A 1 567 ? -4.562 56.542 -11.919 1.00 34.28 567 SER A C 1
ATOM 4362 O O . SER A 1 567 ? -4.656 56.186 -10.747 1.00 34.28 567 SER A O 1
ATOM 4364 N N . ASP A 1 568 ? -3.510 56.315 -12.714 1.00 33.66 568 ASP A N 1
ATOM 4365 C CA . ASP A 1 568 ? -2.136 55.987 -12.286 1.00 33.66 568 ASP A CA 1
ATOM 4366 C C . ASP A 1 568 ? -1.922 54.664 -11.518 1.00 33.66 568 ASP A C 1
ATOM 4368 O O . ASP A 1 568 ? -2.721 54.230 -10.709 1.00 33.66 568 ASP A O 1
ATOM 4372 N N . SER A 1 569 ? -0.832 53.912 -11.632 1.00 34.66 569 SER A N 1
ATOM 4373 C CA . SER A 1 569 ? 0.465 53.989 -12.312 1.00 34.66 569 SER A CA 1
ATOM 4374 C C . SER A 1 569 ? 1.068 52.576 -12.104 1.00 34.66 569 SER A C 1
ATOM 4376 O O . SER A 1 569 ? 0.906 51.975 -11.050 1.00 34.66 569 SER A O 1
ATOM 4378 N N . SER A 1 570 ? 1.443 51.852 -13.158 1.00 32.50 570 SER A N 1
ATOM 4379 C CA . SER A 1 570 ? 2.813 51.709 -13.668 1.00 32.50 570 SER A CA 1
ATOM 4380 C C . SER A 1 570 ? 3.781 50.860 -12.812 1.00 32.50 570 SER A C 1
ATOM 4382 O O . SER A 1 570 ? 4.056 51.204 -11.669 1.00 32.50 570 SER A O 1
ATOM 4384 N N . PHE A 1 571 ? 4.397 49.871 -13.487 1.00 32.44 571 PHE A N 1
ATOM 4385 C CA . PHE A 1 571 ? 5.686 49.203 -13.199 1.00 32.44 571 PHE A CA 1
ATOM 4386 C C . PHE A 1 571 ? 5.749 48.227 -11.994 1.00 32.44 571 PHE A C 1
ATOM 4388 O O . PHE A 1 571 ? 5.127 48.458 -10.975 1.00 32.44 571 PHE A O 1
ATOM 4395 N N . PHE A 1 572 ? 6.463 47.090 -12.000 1.00 33.44 572 PHE A N 1
ATOM 4396 C CA . PHE A 1 572 ? 7.590 46.596 -12.805 1.00 33.44 572 PHE A CA 1
ATOM 4397 C C . PHE A 1 572 ? 7.586 45.045 -12.833 1.00 33.44 572 PHE A C 1
ATOM 4399 O O . PHE A 1 572 ? 7.169 44.390 -11.882 1.00 33.44 572 PHE A O 1
ATOM 4406 N N . ARG A 1 573 ? 8.101 44.472 -13.928 1.00 36.22 573 ARG A N 1
ATOM 4407 C CA . ARG A 1 573 ? 8.539 43.071 -14.075 1.00 36.22 573 ARG A CA 1
ATOM 4408 C C . ARG A 1 573 ? 9.775 42.766 -13.211 1.00 36.22 573 ARG A C 1
ATOM 4410 O O . ARG A 1 573 ? 10.652 43.616 -13.119 1.00 36.22 573 ARG A O 1
ATOM 4417 N N . GLY A 1 574 ? 9.944 41.492 -12.851 1.00 34.53 574 GLY A N 1
ATOM 4418 C CA . GLY A 1 574 ? 11.251 40.817 -12.884 1.00 34.53 574 GLY A CA 1
ATOM 4419 C C . GLY A 1 574 ? 11.768 40.297 -11.544 1.00 34.53 574 GLY A C 1
ATOM 4420 O O . GLY A 1 574 ? 11.994 41.080 -10.627 1.00 34.53 574 GLY A O 1
ATOM 4421 N N . GLY A 1 575 ? 12.005 38.984 -11.492 1.00 38.47 575 GLY A N 1
ATOM 4422 C CA . GLY A 1 575 ? 12.608 38.241 -10.386 1.00 38.47 575 GLY A CA 1
ATOM 4423 C C . GLY A 1 575 ? 12.258 36.772 -10.495 1.00 38.47 575 GLY A C 1
ATOM 4424 O O . GLY A 1 575 ? 11.260 36.397 -9.849 1.00 38.47 575 GLY A O 1
#

InterPro domains:
  IPR029052 Metallo-dependent phosphatase-like [SSF56300] (11-320)
  IPR033308 PGAP5/Cdc1/Ted1 [PTHR13315] (8-419)

Sequence (575 aa):
MEEVGKLDLYLRRSFSLIQRRFYPDTVYFLGDLFDGGREWATYTSVSPEKRYKRYGEKFWLREYGRFCRIFFDRWRNDGGGGSGASPSEVQRDRKIIASLPGNHDLGLGVGIQLAVRDRFNAYFGEGNRVDIIGNHTFVSVDTVSLSAIDQPTGTETVSSEDSWRVWGPVAGFLDEVQATKRKAVAAELRHQRGGVRGIRYKHTVIDANDPAASVRPPSLDPGDGSPEFPTVLLTHVPLYRADGTPCGPLREHWPPSPPPKGQDEPLEYDERNAIAVRGGYQYQNVLSSQVSKDLVDKVGNVSYVFSGDDHDYCEVLHKGYTGSSLTGAIREITVKSISWAMGVRRPGFLLVSLWNPVDRFGNPMNTGRGKPGQKTVQTHLCLLPDQLAIFIRYAILLVITVLALLIRAFLVAFFDVFEPFTEPTTNSLYKDGPLLPTAATLPQYSLSSAEHEKSSEYRAGRHPHNATYNHSQTSSESSSSPPSSNTSASSVSSPNLNTNDIYGLSARHSVFPTIATTTTTITTNSTRGVTPSGGGGSGGYGIPPPPSPPPPYPRGGGGGGGGGDGSDSSFFRGG

Secondary structure (DSSP, 8-state):
-HHHHHHHHHHHHHHHHHHHHH--SEEEEES-S-TTGGGS--SS---SSGGGTT--HHHHHHHHHHHHHHTHHHHHHHTTTTS-----TT----EEEEEE--HHHH-SGGG--HHHHHHHHHHH--SSEEEEETTEEEEE--HHHHTTTTS---BTTB-HHHHHHHHHHHHHHHHHHHHHHHHHHHHHHHHHTT--SS---------TTSGGGG-PPPPS---TT---PPEEEE-SSPPP--TT-B--TT-SSSPPPPPPTT--SPPS--TTTBPP--EETTEESS--HHHHHHHHHHH-SEEEEEE-TTSS-EEEEEE--TTB-TTSEEEEEEPPPSSS-SS-SS-EEEEEEE---B-TTSPBP--SS--TT---EEEEEEEPP-HHHHHHHHHHHHHHHHHHHHHHHHHHHHH--S-------S--------SS-------SS---TTSHHHHHHHTSS---------------------------------PPP--------PPP--PPPP----------------------------PPPPPPPPPPPPP--------------------

Organism: NCBI:txid265104

Foldseek 3Di:
DVVVVVQLVLLLVVQLCCLQPVLDLEAEDQAPLDQAQQQAAEPPGAGPDPVSRVHYDVNNVVSVVSSCVRHVVSCCPSNPPPDPPDCDPPSPHRYYAYQAHDLNNAFAALSGDVRSNVVSCVSRNHQADWAADQQEIEGGANVRLLLNVPDDADPPVHHPVSRCSRNVVRVVSLQCQVQRQQLNSLLVLCVVVVHHSDDDDDPDDDPCPDVVVVPDPPRSRPDPPAAGGQYEYRHAAAADDDAQQAQAQQFDQQGFDDDPPPDPDGDRGHNRRDQGQDDDGRDGNHGDNVSNLSSLQSNANHAEYEYEHPLTWGWDKDADRPSHHPVRIYIYIHAHAQTPPDRDQWGWGKDKDFHFDADSRNHGDPPVPDDPPDDRIDIDIGTHDRPVVVVVVVVVVVVVVVVVVVVVVCCVVPPVPDDPPDDPPDDDDDDDDDPDDDPDDDDDPDDDPVVVVVVVVVVPDDDDDDDDDDDDDDDDDDDDDDDDDDDDDDDDDDDDDDPDDDDDDDDDDDDDDDDDDDDDDDDDDDDDDDDDDDDDDDDDDDDDDDDDDDDDDDDDDDDDDDDDDDDDDDDDDDD

Radius of gyration: 35.88 Å; chains: 1; bounding box: 112×121×90 Å

pLDDT: mean 73.37, std 26.3, range [24.45, 98.69]